Protein AF-0000000087563746 (afdb_homodimer)

Organism: Thalassiosira oceanica (NCBI:txid159749)

Foldseek 3Di:
DPPPVVVLLCCLAPVLLQVLLVLLLVLLCVCVVVLVVCLVVLHNPLPDLVLLLLLLLLLLLQCLLCVLVVPVSSNSSRVSSNVSSVVSLVSVVSSVLSVVVVVLVVVVVVPVPDDDPDSPDRDPADPSRVSSVVSVVVSVVLSCCLVVPPDDSVVSNVSSLVVSVVSVVCSVVVVVVSVVVVVVPPPCPVVVVVSVVSLLSSLVSQCSNCVSVVPVSSNPVSD/DPDPVVVLLCCLAPVLLQVLLVLLLVLLCVCVVVLVVCLVVLHNPLPDLVLLLLLLLLLLLQCLLCVLVVPVSSNSSRVSSNVSSVVSLVSVVSSVLSVVVVVLVVVVVVPVPDDDPDSPDRDPADPSRVSSVVSVVVSVVLSCCLPVPPDDSVVSNVSSLVVSVVSVVCSVVVVVVSVVVVVVPPPCPVVVVVSVVSLLSSLVSQCSNCVSVVPVSSNPVSD

pLDDT: mean 86.06, std 17.59, range [37.62, 98.69]

InterPro domains:
  IPR004316 Sugar transporter SWEET repeat [PF03083] (18-86)
  IPR004316 Sugar transporter SWEET repeat [PF03083] (158-223)
  IPR047664 Sugar transporter SWEET [PTHR10791] (22-223)

Structure (mmCIF, N/CA/C/O backbone):
data_AF-0000000087563746-model_v1
#
loop_
_entity.id
_entity.type
_entity.pdbx_description
1 polymer 'Bidirectional sugar transporter SWEET'
#
loop_
_atom_site.group_PDB
_atom_site.id
_atom_site.type_symbol
_atom_site.label_atom_id
_atom_site.label_alt_id
_atom_site.label_comp_id
_atom_site.label_asym_id
_atom_site.label_entity_id
_atom_site.label_seq_id
_atom_site.pdbx_PDB_ins_code
_atom_site.Cartn_x
_atom_site.Cartn_y
_atom_site.Cartn_z
_atom_site.occupancy
_atom_site.B_iso_or_equiv
_atom_site.auth_seq_id
_atom_site.auth_comp_id
_atom_site.auth_asym_id
_atom_site.auth_atom_id
_atom_site.pdbx_PDB_model_num
ATOM 1 N N . MET A 1 1 ? -32.625 -21.312 -24 1 62.31 1 MET A N 1
ATOM 2 C CA . MET A 1 1 ? -32.562 -20.781 -22.656 1 62.31 1 MET A CA 1
ATOM 3 C C . MET A 1 1 ? -31.75 -21.703 -21.75 1 62.31 1 MET A C 1
ATOM 5 O O . MET A 1 1 ? -31.875 -22.922 -21.812 1 62.31 1 MET A O 1
ATOM 9 N N . PRO A 1 2 ? -30.656 -21.078 -21.219 1 74.06 2 PRO A N 1
ATOM 10 C CA . PRO A 1 2 ? -29.891 -22.031 -20.391 1 74.06 2 PRO A CA 1
ATOM 11 C C . PRO A 1 2 ? -30.781 -22.797 -19.406 1 74.06 2 PRO A C 1
ATOM 13 O O . PRO A 1 2 ? -31.812 -22.281 -18.969 1 74.06 2 PRO A O 1
ATOM 16 N N . ASP A 1 3 ? -30.578 -24.078 -19.266 1 87.88 3 ASP A N 1
ATOM 17 C CA . ASP A 1 3 ? -31.328 -24.891 -18.312 1 87.88 3 ASP A CA 1
ATOM 18 C C . ASP A 1 3 ? -31.188 -24.344 -16.891 1 87.88 3 ASP A C 1
ATOM 20 O O . ASP A 1 3 ? -30.375 -23.453 -16.641 1 87.88 3 ASP A O 1
ATOM 24 N N . ALA A 1 4 ? -32.094 -24.719 -16.062 1 88.12 4 ALA A N 1
ATOM 25 C CA . ALA A 1 4 ? -32.219 -24.219 -14.688 1 88.12 4 ALA A CA 1
ATOM 26 C C . ALA A 1 4 ? -30.891 -24.359 -13.945 1 88.12 4 ALA A C 1
ATOM 28 O O . ALA A 1 4 ? -30.5 -23.469 -13.188 1 88.12 4 ALA A O 1
ATOM 29 N N . ALA A 1 5 ? -30.219 -25.438 -14.188 1 89.25 5 ALA A N 1
ATOM 30 C CA . ALA A 1 5 ? -28.938 -25.672 -13.523 1 89.25 5 ALA A CA 1
ATOM 31 C C . ALA A 1 5 ? -27.891 -24.656 -13.977 1 89.25 5 ALA A C 1
ATOM 33 O O . ALA A 1 5 ? -27.125 -24.141 -13.164 1 89.25 5 ALA A O 1
ATOM 34 N N . THR A 1 6 ? -27.859 -24.438 -15.203 1 89.69 6 THR A N 1
ATOM 35 C CA . THR A 1 6 ? -26.938 -23.453 -15.766 1 89.69 6 THR A CA 1
ATOM 36 C C . THR A 1 6 ? -27.25 -22.062 -15.258 1 89.69 6 THR A C 1
ATOM 38 O O . THR A 1 6 ? -26.344 -21.281 -14.93 1 89.69 6 THR A O 1
ATOM 41 N N . MET A 1 7 ? -28.469 -21.781 -15.148 1 89.62 7 MET A N 1
ATOM 42 C CA . MET A 1 7 ? -28.891 -20.469 -14.641 1 89.62 7 MET A CA 1
ATOM 43 C C . MET A 1 7 ? -28.5 -20.312 -13.18 1 89.62 7 MET A C 1
ATOM 45 O O . MET A 1 7 ? -28.094 -19.234 -12.758 1 89.62 7 MET A O 1
ATOM 49 N N . ALA A 1 8 ? -28.719 -21.344 -12.445 1 89.62 8 ALA A N 1
ATOM 50 C CA . ALA A 1 8 ? -28.328 -21.297 -11.039 1 89.62 8 ALA A CA 1
ATOM 51 C C . ALA A 1 8 ? -26.828 -21.062 -10.875 1 89.62 8 ALA A C 1
ATOM 53 O O . ALA A 1 8 ? -26.406 -20.297 -10.023 1 89.62 8 ALA A O 1
ATOM 54 N N . SER A 1 9 ? -26.156 -21.688 -11.734 1 92.12 9 SER A N 1
ATOM 55 C CA . SER A 1 9 ? -24.703 -21.531 -11.688 1 92.12 9 SER A CA 1
ATOM 56 C C . SER A 1 9 ? -24.281 -20.125 -12.062 1 92.12 9 SER A C 1
ATOM 58 O O . SER A 1 9 ? -23.391 -19.547 -11.43 1 92.12 9 SER A O 1
ATOM 60 N N . ILE A 1 10 ? -24.906 -19.594 -12.969 1 94 10 ILE A N 1
ATOM 61 C CA . ILE A 1 10 ? -24.625 -18.219 -13.383 1 94 10 ILE A CA 1
ATOM 62 C C . ILE A 1 10 ? -24.984 -17.25 -12.258 1 94 10 ILE A C 1
ATOM 64 O O . ILE A 1 10 ? -24.219 -16.328 -11.961 1 94 10 ILE A O 1
ATOM 68 N N . LEU A 1 11 ? -26.062 -17.484 -11.664 1 94.25 11 LEU A N 1
ATOM 69 C CA . LEU A 1 11 ? -26.5 -16.641 -10.562 1 94.25 11 LEU A CA 1
ATOM 70 C C . LEU A 1 11 ? -25.516 -16.719 -9.398 1 94.25 11 LEU A C 1
ATOM 72 O O . LEU A 1 11 ? -25.078 -15.688 -8.883 1 94.25 11 LEU A O 1
ATOM 76 N N . GLU A 1 12 ? -25.125 -17.797 -9.023 1 96.56 12 GLU A N 1
ATOM 77 C CA . GLU A 1 12 ? -24.297 -18.016 -7.84 1 96.56 12 GLU A CA 1
ATOM 78 C C . GLU A 1 12 ? -22.844 -17.641 -8.094 1 96.56 12 GLU A C 1
ATOM 80 O O . GLU A 1 12 ? -22.188 -17.078 -7.223 1 96.56 12 GLU A O 1
ATOM 85 N N . GLU A 1 13 ? -22.391 -17.844 -9.297 1 97.12 13 GLU A N 1
ATOM 86 C CA . GLU A 1 13 ? -20.953 -17.75 -9.555 1 97.12 13 GLU A CA 1
ATOM 87 C C . GLU A 1 13 ? -20.594 -16.422 -10.219 1 97.12 13 GLU A C 1
ATOM 89 O O . GLU A 1 13 ? -19.438 -16.031 -10.273 1 97.12 13 GLU A O 1
ATOM 94 N N . HIS A 1 14 ? -21.594 -15.688 -10.68 1 96.81 14 HIS A N 1
ATOM 95 C CA . HIS A 1 14 ? -21.297 -14.453 -11.398 1 96.81 14 HIS A CA 1
ATOM 96 C C . HIS A 1 14 ? -22.141 -13.289 -10.883 1 96.81 14 HIS A C 1
ATOM 98 O O . HIS A 1 14 ? -21.594 -12.25 -10.5 1 96.81 14 HIS A O 1
ATOM 104 N N . VAL A 1 15 ? -23.391 -13.5 -10.758 1 97.31 15 VAL A N 1
ATOM 105 C CA . VAL A 1 15 ? -24.281 -12.414 -10.383 1 97.31 15 VAL A CA 1
ATOM 106 C C . VAL A 1 15 ? -24.094 -12.07 -8.906 1 97.31 15 VAL A C 1
ATOM 108 O O . VAL A 1 15 ? -23.938 -10.898 -8.555 1 97.31 15 VAL A O 1
ATOM 111 N N . CYS A 1 16 ? -24.141 -13.031 -8.07 1 97.56 16 CYS A N 1
ATOM 112 C CA . CYS A 1 16 ? -24.031 -12.82 -6.629 1 97.56 16 CYS A CA 1
ATOM 113 C C . CYS A 1 16 ? -22.734 -12.109 -6.273 1 97.56 16 CYS A C 1
ATOM 115 O O . CYS A 1 16 ? -22.734 -11.109 -5.559 1 97.56 16 CYS A O 1
ATOM 117 N N . PRO A 1 17 ? -21.641 -12.523 -6.789 1 97.75 17 PRO A N 1
ATOM 118 C CA . PRO A 1 17 ? -20.406 -11.828 -6.418 1 97.75 17 PRO A CA 1
ATOM 119 C C . PRO A 1 17 ? -20.312 -10.43 -7.016 1 97.75 17 PRO A C 1
ATOM 121 O O . PRO A 1 17 ? -19.672 -9.547 -6.438 1 97.75 17 PRO A O 1
ATOM 124 N N . VAL A 1 18 ? -20.922 -10.18 -8.117 1 98.19 18 VAL A N 1
ATOM 125 C CA . VAL A 1 18 ? -20.953 -8.828 -8.68 1 98.19 18 VAL A CA 1
ATOM 126 C C . VAL A 1 18 ? -21.75 -7.906 -7.762 1 98.19 18 VAL A C 1
ATOM 128 O O . VAL A 1 18 ? -21.297 -6.805 -7.434 1 98.19 18 VAL A O 1
ATOM 131 N N . ILE A 1 19 ? -22.922 -8.367 -7.379 1 97.69 19 ILE A N 1
ATOM 132 C CA . ILE A 1 19 ? -23.719 -7.594 -6.441 1 97.69 19 ILE A CA 1
ATOM 133 C C . ILE A 1 19 ? -22.953 -7.402 -5.137 1 97.69 19 ILE A C 1
ATOM 135 O O . ILE A 1 19 ? -22.938 -6.301 -4.578 1 97.69 19 ILE A O 1
ATOM 139 N N . GLY A 1 20 ? -22.344 -8.453 -4.684 1 97.19 20 GLY A N 1
ATOM 140 C CA . GLY A 1 20 ? -21.516 -8.359 -3.496 1 97.19 20 GLY A CA 1
ATOM 141 C C . GLY A 1 20 ? -20.422 -7.309 -3.611 1 97.19 20 GLY A C 1
ATOM 142 O O . GLY A 1 20 ? -20.172 -6.559 -2.668 1 97.19 20 GLY A O 1
ATOM 143 N N . ALA A 1 21 ? -19.781 -7.246 -4.73 1 97.81 21 ALA A N 1
ATOM 144 C CA . ALA A 1 21 ? -18.703 -6.281 -4.957 1 97.81 21 ALA A CA 1
ATOM 145 C C . ALA A 1 21 ? -19.234 -4.852 -4.91 1 97.81 21 ALA A C 1
ATOM 147 O O . ALA A 1 21 ? -18.594 -3.967 -4.328 1 97.81 21 ALA A O 1
ATOM 148 N N . ILE A 1 22 ? -20.359 -4.645 -5.535 1 97.31 22 ILE A N 1
ATOM 149 C CA . ILE A 1 22 ? -20.984 -3.324 -5.527 1 97.31 22 ILE A CA 1
ATOM 150 C C . ILE A 1 22 ? -21.328 -2.926 -4.094 1 97.31 22 ILE A C 1
ATOM 152 O O . ILE A 1 22 ? -21.016 -1.814 -3.66 1 97.31 22 ILE A O 1
ATOM 156 N N . LEU A 1 23 ? -21.922 -3.83 -3.355 1 95.38 23 LEU A N 1
ATOM 157 C CA . LEU A 1 23 ? -22.312 -3.562 -1.977 1 95.38 23 LEU A CA 1
ATOM 158 C C . LEU A 1 23 ? -21.078 -3.352 -1.093 1 95.38 23 LEU A C 1
ATOM 160 O O . LEU A 1 23 ? -21.109 -2.51 -0.192 1 95.38 23 LEU A O 1
ATOM 164 N N . SER A 1 24 ? -20.031 -4.109 -1.308 1 95.31 24 SER A N 1
ATOM 165 C CA . SER A 1 24 ? -18.797 -3.924 -0.566 1 95.31 24 SER A CA 1
ATOM 166 C C . SER A 1 24 ? -18.219 -2.523 -0.778 1 95.31 24 SER A C 1
ATOM 168 O O . SER A 1 24 ? -17.812 -1.863 0.178 1 95.31 24 SER A O 1
ATOM 170 N N . THR A 1 25 ? -18.25 -2.078 -2.002 1 96.31 25 THR A N 1
ATOM 171 C CA . THR A 1 25 ? -17.75 -0.747 -2.328 1 96.31 25 THR A CA 1
ATOM 172 C C . THR A 1 25 ? -18.562 0.328 -1.616 1 96.31 25 THR A C 1
ATOM 174 O O . THR A 1 25 ? -18.016 1.281 -1.071 1 96.31 25 THR A O 1
ATOM 177 N N . LEU A 1 26 ? -19.844 0.151 -1.636 1 93.69 26 LEU A N 1
ATOM 178 C CA . LEU A 1 26 ? -20.719 1.104 -0.966 1 93.69 26 LEU A CA 1
ATOM 179 C C . LEU A 1 26 ? -20.453 1.12 0.537 1 93.69 26 LEU A C 1
ATOM 181 O O . LEU A 1 26 ? -20.453 2.184 1.16 1 93.69 26 LEU A O 1
ATOM 185 N N . THR A 1 27 ? -20.25 -0.045 1.076 1 90.5 27 THR A N 1
ATOM 186 C CA . THR A 1 27 ? -19.969 -0.144 2.504 1 90.5 27 THR A CA 1
ATOM 187 C C . THR A 1 27 ? -18.656 0.549 2.84 1 90.5 27 THR A C 1
ATOM 189 O O . THR A 1 27 ? -18.562 1.277 3.832 1 90.5 27 THR A O 1
ATOM 192 N N . PHE A 1 28 ? -17.609 0.369 2.031 1 93.56 28 PHE A N 1
ATOM 193 C CA . PHE A 1 28 ? -16.312 1.009 2.254 1 93.56 28 PHE A CA 1
ATOM 194 C C . PHE A 1 28 ? -16.422 2.521 2.113 1 93.56 28 PHE A C 1
ATOM 196 O O . PHE A 1 28 ? -15.68 3.268 2.75 1 93.56 28 PHE A O 1
ATOM 203 N N . ALA A 1 29 ? -17.391 3.01 1.349 1 94.12 29 ALA A N 1
ATOM 204 C CA . ALA A 1 29 ? -17.516 4.43 1.02 1 94.12 29 ALA A CA 1
ATOM 205 C C . ALA A 1 29 ? -18.312 5.176 2.086 1 94.12 29 ALA A C 1
ATOM 207 O O . ALA A 1 29 ? -18.359 6.406 2.084 1 94.12 29 ALA A O 1
ATOM 208 N N . ALA A 1 30 ? -18.891 4.473 3.012 1 89.44 30 ALA A N 1
ATOM 209 C CA . ALA A 1 30 ? -19.797 5.039 3.996 1 89.44 30 ALA A CA 1
ATOM 210 C C . ALA A 1 30 ? -19.141 6.152 4.797 1 89.44 30 ALA A C 1
ATOM 212 O O . ALA A 1 30 ? -19.75 7.191 5.062 1 89.44 30 ALA A O 1
ATOM 213 N N . PRO A 1 31 ? -17.906 6.008 5.141 1 91.75 31 PRO A N 1
ATOM 214 C CA . PRO A 1 31 ? -17.297 7.02 6.012 1 91.75 31 PRO A CA 1
ATOM 215 C C . PRO A 1 31 ? -16.734 8.203 5.234 1 91.75 31 PRO A C 1
ATOM 217 O O . PRO A 1 31 ? -16.188 9.141 5.832 1 91.75 31 PRO A O 1
ATOM 220 N N . ILE A 1 32 ? -16.828 8.25 3.93 1 93.62 32 ILE A N 1
ATOM 221 C CA . ILE A 1 32 ? -16.203 9.273 3.098 1 93.62 32 ILE A CA 1
ATOM 222 C C . ILE A 1 32 ? -16.766 10.648 3.463 1 93.62 32 ILE A C 1
ATOM 224 O O . ILE A 1 32 ? -16 11.602 3.648 1 93.62 32 ILE A O 1
ATOM 228 N N . ARG A 1 33 ? -18.062 10.742 3.611 1 90.31 33 ARG A N 1
ATOM 229 C CA . ARG A 1 33 ? -18.672 12.023 3.924 1 90.31 33 ARG A CA 1
ATOM 230 C C . ARG A 1 33 ? -18.266 12.5 5.316 1 90.31 33 ARG A C 1
ATOM 232 O O . ARG A 1 33 ? -18 13.688 5.516 1 90.31 33 ARG A O 1
ATOM 239 N N . THR A 1 34 ? -18.281 11.547 6.18 1 89.81 34 THR A N 1
ATOM 240 C CA . THR A 1 34 ? -17.891 11.867 7.551 1 89.81 34 THR A CA 1
ATOM 241 C C . THR A 1 34 ? -16.484 12.438 7.598 1 89.81 34 THR A C 1
ATOM 243 O O . THR A 1 34 ? -16.25 13.484 8.211 1 89.81 34 THR A O 1
ATOM 246 N N . LEU A 1 35 ? -15.562 11.852 6.941 1 93.69 35 LEU A N 1
ATOM 247 C CA . LEU A 1 35 ? -14.195 12.352 6.961 1 93.69 35 LEU A CA 1
ATOM 248 C C . LEU A 1 35 ? -14.094 13.68 6.227 1 93.69 35 LEU A C 1
ATOM 250 O O . LEU A 1 35 ? -13.352 14.57 6.648 1 93.69 35 LEU A O 1
ATOM 254 N N . ALA A 1 36 ? -14.797 13.836 5.148 1 92.5 36 ALA A N 1
ATOM 255 C CA . ALA A 1 36 ? -14.781 15.086 4.402 1 92.5 36 ALA A CA 1
ATOM 256 C C . ALA A 1 36 ? -15.203 16.25 5.289 1 92.5 36 ALA A C 1
ATOM 258 O O . ALA A 1 36 ? -14.609 17.328 5.238 1 92.5 36 ALA A O 1
ATOM 259 N N . GLU A 1 37 ? -16.156 16.047 6.129 1 91.38 37 GLU A N 1
ATOM 260 C CA . GLU A 1 37 ? -16.625 17.078 7.059 1 91.38 37 GLU A CA 1
ATOM 261 C C . GLU A 1 37 ? -15.57 17.359 8.125 1 91.38 37 GLU A C 1
ATOM 263 O O . GLU A 1 37 ? -15.328 18.516 8.484 1 91.38 37 GLU A O 1
ATOM 268 N N . CYS A 1 38 ? -15.008 16.281 8.602 1 92.06 38 CYS A N 1
ATOM 269 C CA . CYS A 1 38 ? -13.953 16.438 9.594 1 92.06 38 CYS A CA 1
ATOM 270 C C . CYS A 1 38 ? -12.797 17.281 9.031 1 92.06 38 CYS A C 1
ATOM 272 O O . CYS A 1 38 ? -12.25 18.125 9.734 1 92.06 38 CYS A O 1
ATOM 274 N N . LEU A 1 39 ? -12.469 17.016 7.809 1 93.06 39 LEU A N 1
ATOM 275 C CA . LEU A 1 39 ? -11.375 17.719 7.164 1 93.06 39 LEU A CA 1
ATOM 276 C C . LEU A 1 39 ? -11.711 19.188 6.977 1 93.06 39 LEU A C 1
ATOM 278 O O . LEU A 1 39 ? -10.859 20.062 7.188 1 93.06 39 LEU A O 1
ATOM 282 N N . LYS A 1 40 ? -12.898 19.469 6.633 1 90.12 40 LYS A N 1
ATOM 283 C CA . LYS A 1 40 ? -13.367 20.844 6.48 1 90.12 40 LYS A CA 1
ATOM 284 C C . LYS A 1 40 ? -13.32 21.594 7.809 1 90.12 40 LYS A C 1
ATOM 286 O O . LYS A 1 40 ? -12.922 22.75 7.859 1 90.12 40 LYS A O 1
ATOM 291 N N . ASP A 1 41 ? -13.672 20.891 8.844 1 90 41 ASP A N 1
ATOM 292 C CA . ASP A 1 41 ? -13.742 21.516 10.164 1 90 41 ASP A CA 1
ATOM 293 C C . ASP A 1 41 ? -12.367 21.547 10.828 1 90 41 ASP A C 1
ATOM 295 O O . ASP A 1 41 ? -12.164 22.266 11.812 1 90 41 ASP A O 1
ATOM 299 N N . GLY A 1 42 ? -11.453 20.766 10.328 1 89.44 42 GLY A N 1
ATOM 300 C CA . GLY A 1 42 ? -10.109 20.719 10.875 1 89.44 42 GLY A CA 1
ATOM 301 C C . GLY A 1 42 ? -10.039 19.938 12.18 1 89.44 42 GLY A C 1
ATOM 302 O O . GLY A 1 42 ? -9.172 20.203 13.016 1 89.44 42 GLY A O 1
ATOM 303 N N . ASP A 1 43 ? -11.008 19.094 12.344 1 90.06 43 ASP A N 1
ATOM 304 C CA . ASP A 1 43 ? -11.117 18.359 13.594 1 90.06 43 ASP A CA 1
ATOM 305 C C . ASP A 1 43 ? -11.797 17 13.383 1 90.06 43 ASP A C 1
ATOM 307 O O . ASP A 1 43 ? -12.758 16.906 12.609 1 90.06 43 ASP A O 1
ATOM 311 N N . MET A 1 44 ? -11.188 16 14.016 1 89.12 44 MET A N 1
ATOM 312 C CA . MET A 1 44 ? -11.797 14.68 13.945 1 89.12 44 MET A CA 1
ATOM 313 C C . MET A 1 44 ? -13.117 14.648 14.719 1 89.12 44 MET A C 1
ATOM 315 O O . MET A 1 44 ? -13.938 13.758 14.516 1 89.12 44 MET A O 1
ATOM 319 N N . LYS A 1 45 ? -13.273 15.648 15.469 1 83.5 45 LYS A N 1
ATOM 320 C CA . LYS A 1 45 ? -14.453 15.664 16.328 1 83.5 45 LYS A CA 1
ATOM 321 C C . LYS A 1 45 ? -14.508 14.414 17.203 1 83.5 45 LYS A C 1
ATOM 323 O O . LYS A 1 45 ? -13.547 14.086 17.891 1 83.5 45 LYS A O 1
ATOM 328 N N . SER A 1 46 ? -15.602 13.586 17.203 1 84.62 46 SER A N 1
ATOM 329 C CA . SER A 1 46 ? -15.742 12.359 17.969 1 84.62 46 SER A CA 1
ATOM 330 C C . SER A 1 46 ? -15.516 11.125 17.109 1 84.62 46 SER A C 1
ATOM 332 O O . SER A 1 46 ? -15.773 10 17.531 1 84.62 46 SER A O 1
ATOM 334 N N . VAL A 1 47 ? -15.039 11.383 15.914 1 87.56 47 VAL A N 1
ATOM 335 C CA . VAL A 1 47 ? -14.859 10.281 14.984 1 87.56 47 VAL A CA 1
ATOM 336 C C . VAL A 1 47 ? -13.562 9.539 15.297 1 87.56 47 VAL A C 1
ATOM 338 O O . VAL A 1 47 ? -12.516 10.156 15.492 1 87.56 47 VAL A O 1
ATOM 341 N N . ASN A 1 48 ? -13.68 8.227 15.422 1 88.5 48 ASN A N 1
ATOM 342 C CA . ASN A 1 48 ? -12.539 7.348 15.641 1 88.5 48 ASN A CA 1
ATOM 343 C C . ASN A 1 48 ? -11.984 6.801 14.328 1 88.5 48 ASN A C 1
ATOM 345 O O . ASN A 1 48 ? -12.695 6.113 13.594 1 88.5 48 ASN A O 1
ATOM 349 N N . GLY A 1 49 ? -10.703 7.012 14.039 1 92.38 49 GLY A N 1
ATOM 350 C CA . GLY A 1 49 ? -10.102 6.598 12.781 1 92.38 49 GLY A CA 1
ATOM 351 C C . GLY A 1 49 ? -9.508 5.199 12.836 1 92.38 49 GLY A C 1
ATOM 352 O O . GLY A 1 49 ? -9.031 4.684 11.828 1 92.38 49 GLY A O 1
ATOM 353 N N . THR A 1 50 ? -9.555 4.488 13.977 1 92.38 50 THR A N 1
ATOM 354 C CA . THR A 1 50 ? -8.93 3.186 14.172 1 92.38 50 THR A CA 1
ATOM 355 C C . THR A 1 50 ? -9.516 2.156 13.211 1 92.38 50 THR A C 1
ATOM 357 O O . THR A 1 50 ? -8.773 1.367 12.617 1 92.38 50 THR A O 1
ATOM 360 N N . PRO A 1 51 ? -10.867 2.135 12.969 1 92.5 51 PRO A N 1
ATOM 361 C CA . PRO A 1 51 ? -11.422 1.148 12.047 1 92.5 51 PRO A CA 1
ATOM 362 C C . PRO A 1 51 ? -10.844 1.266 10.641 1 92.5 51 PRO A C 1
ATOM 364 O O . PRO A 1 51 ? -10.766 0.269 9.914 1 92.5 51 PRO A O 1
ATOM 367 N N . TRP A 1 52 ? -10.438 2.445 10.25 1 96.19 52 TRP A N 1
ATOM 368 C CA . TRP A 1 52 ? -9.93 2.662 8.898 1 96.19 52 TRP A CA 1
ATOM 369 C C . TRP A 1 52 ? -8.562 2.012 8.719 1 96.19 52 TRP A C 1
ATOM 371 O O . TRP A 1 52 ? -8.203 1.6 7.617 1 96.19 52 TRP A O 1
ATOM 381 N N . ILE A 1 53 ? -7.789 1.869 9.828 1 97.62 53 ILE A N 1
ATOM 382 C CA . ILE A 1 53 ? -6.52 1.148 9.797 1 97.62 53 ILE A CA 1
ATOM 383 C C . ILE A 1 53 ? -6.773 -0.332 9.523 1 97.62 53 ILE A C 1
ATOM 385 O O . ILE A 1 53 ? -6.129 -0.928 8.656 1 97.62 53 ILE A O 1
ATOM 389 N N . PHE A 1 54 ? -7.699 -0.837 10.18 1 96.19 54 PHE A N 1
ATOM 390 C CA . PHE A 1 54 ? -8.016 -2.25 10.016 1 96.19 54 PHE A CA 1
ATOM 391 C C . PHE A 1 54 ? -8.688 -2.498 8.664 1 96.19 54 PHE A C 1
ATOM 393 O O . PHE A 1 54 ? -8.523 -3.562 8.07 1 96.19 54 PHE A O 1
ATOM 400 N N . MET A 1 55 ? -9.438 -1.495 8.188 1 96.31 55 MET A N 1
ATOM 401 C CA . MET A 1 55 ? -9.969 -1.557 6.828 1 96.31 55 MET A CA 1
ATOM 402 C C . MET A 1 55 ? -8.852 -1.732 5.812 1 96.31 55 MET A C 1
ATOM 404 O O . MET A 1 55 ? -8.984 -2.51 4.863 1 96.31 55 MET A O 1
ATOM 408 N N . THR A 1 56 ? -7.793 -1.03 6.051 1 98.5 56 THR A N 1
ATOM 409 C CA . THR A 1 56 ? -6.629 -1.153 5.176 1 98.5 56 THR A CA 1
ATOM 410 C C . THR A 1 56 ? -6.07 -2.572 5.215 1 98.5 56 THR A C 1
ATOM 412 O O . THR A 1 56 ? -5.828 -3.18 4.172 1 98.5 56 THR A O 1
ATOM 415 N N . GLY A 1 57 ? -5.91 -3.055 6.379 1 98.25 57 GLY A N 1
ATOM 416 C CA . GLY A 1 57 ? -5.453 -4.43 6.496 1 98.25 57 GLY A CA 1
ATOM 417 C C . GLY A 1 57 ? -6.387 -5.426 5.836 1 98.25 57 GLY A C 1
ATOM 418 O O . GLY A 1 57 ? -5.938 -6.355 5.16 1 98.25 57 GLY A O 1
ATOM 419 N N . ASN A 1 58 ? -7.668 -5.207 6.047 1 97.5 58 ASN A N 1
ATOM 420 C CA . ASN A 1 58 ? -8.688 -6.078 5.477 1 97.5 58 ASN A CA 1
ATOM 421 C C . ASN A 1 58 ? -8.609 -6.105 3.951 1 97.5 58 ASN A C 1
ATOM 423 O O . ASN A 1 58 ? -8.602 -7.176 3.344 1 97.5 58 ASN A O 1
ATOM 427 N N . THR A 1 59 ? -8.516 -4.984 3.406 1 98.31 59 THR A N 1
ATOM 428 C CA . THR A 1 59 ? -8.516 -4.895 1.95 1 98.31 59 THR A CA 1
ATOM 429 C C . THR A 1 59 ? -7.195 -5.395 1.374 1 98.31 59 THR A C 1
ATOM 431 O O . THR A 1 59 ? -7.172 -6.016 0.308 1 98.31 59 THR A O 1
ATOM 434 N N . ILE A 1 60 ? -6.051 -5.145 2.043 1 98.62 60 ILE A N 1
ATOM 435 C CA . ILE A 1 60 ? -4.777 -5.707 1.605 1 98.62 60 ILE A CA 1
ATOM 436 C C . ILE A 1 60 ? -4.855 -7.23 1.615 1 98.62 60 ILE A C 1
ATOM 438 O O . ILE A 1 60 ? -4.477 -7.887 0.641 1 98.62 60 ILE A O 1
ATOM 442 N N . GLY A 1 61 ? -5.367 -7.789 2.646 1 98.56 61 GLY A N 1
ATOM 443 C CA . GLY A 1 61 ? -5.465 -9.234 2.783 1 98.56 61 GLY A CA 1
ATOM 444 C C . GLY A 1 61 ? -6.344 -9.875 1.726 1 98.56 61 GLY A C 1
ATOM 445 O O . GLY A 1 61 ? -5.961 -10.867 1.107 1 98.56 61 GLY A O 1
ATOM 446 N N . TRP A 1 62 ? -7.516 -9.297 1.511 1 98.56 62 TRP A N 1
ATOM 447 C CA . TRP A 1 62 ? -8.445 -9.883 0.548 1 98.56 62 TRP A CA 1
ATOM 448 C C . TRP A 1 62 ? -7.949 -9.672 -0.879 1 98.56 62 TRP A C 1
ATOM 450 O O . TRP A 1 62 ? -8.195 -10.508 -1.756 1 98.56 62 TRP A O 1
ATOM 460 N N . LEU A 1 63 ? -7.223 -8.617 -1.125 1 98.69 63 LEU A N 1
ATOM 461 C CA . LEU A 1 63 ? -6.594 -8.469 -2.432 1 98.69 63 LEU A CA 1
ATOM 462 C C . LEU A 1 63 ? -5.531 -9.547 -2.648 1 98.69 63 LEU A C 1
ATOM 464 O O . LEU A 1 63 ? -5.469 -10.156 -3.719 1 98.69 63 LEU A O 1
ATOM 468 N N . ALA A 1 64 ? -4.719 -9.711 -1.613 1 98.5 64 ALA A N 1
ATOM 469 C CA . ALA A 1 64 ? -3.73 -10.789 -1.7 1 98.5 64 ALA A CA 1
ATOM 470 C C . ALA A 1 64 ? -4.402 -12.133 -1.929 1 98.5 64 ALA A C 1
ATOM 472 O O . ALA A 1 64 ? -3.943 -12.938 -2.746 1 98.5 64 ALA A O 1
ATOM 473 N N . TYR A 1 65 ? -5.5 -12.367 -1.208 1 98.44 65 TYR A N 1
ATOM 474 C CA . TYR A 1 65 ? -6.262 -13.602 -1.345 1 98.44 65 TYR A CA 1
ATOM 475 C C . TYR A 1 65 ? -6.793 -13.766 -2.766 1 98.44 65 TYR A C 1
ATOM 477 O O . TYR A 1 65 ? -6.746 -14.859 -3.332 1 98.44 65 TYR A O 1
ATOM 485 N N . SER A 1 66 ? -7.281 -12.68 -3.287 1 98.5 66 SER A N 1
ATOM 486 C CA . SER A 1 66 ? -7.832 -12.727 -4.637 1 98.5 66 SER A CA 1
ATOM 487 C C . SER A 1 66 ? -6.75 -13.055 -5.664 1 98.5 66 SER A C 1
ATOM 489 O O . SER A 1 66 ? -7.023 -13.719 -6.668 1 98.5 66 SER A O 1
ATOM 491 N N . TYR A 1 67 ? -5.512 -12.594 -5.438 1 97.69 67 TYR A N 1
ATOM 492 C CA . TYR A 1 67 ? -4.402 -12.898 -6.336 1 97.69 67 TYR A CA 1
ATOM 493 C C . TYR A 1 67 ? -4.027 -14.375 -6.262 1 97.69 67 TYR A C 1
ATOM 495 O O . TYR A 1 67 ? -3.76 -15.008 -7.285 1 97.69 67 TYR A O 1
ATOM 503 N N . VAL A 1 68 ? -4.035 -14.914 -5.059 1 97.31 68 VAL A N 1
ATOM 504 C CA . VAL A 1 68 ? -3.658 -16.312 -4.855 1 97.31 68 VAL A CA 1
ATOM 505 C C . VAL A 1 68 ? -4.707 -17.234 -5.48 1 97.31 68 VAL A C 1
ATOM 507 O O . VAL A 1 68 ? -4.371 -18.25 -6.094 1 97.31 68 VAL A O 1
ATOM 510 N N . THR A 1 69 ? -5.941 -16.844 -5.367 1 97.62 69 THR A N 1
ATOM 511 C CA . THR A 1 69 ? -7.031 -17.703 -5.82 1 97.62 69 THR A CA 1
ATOM 512 C C . THR A 1 69 ? -7.457 -17.328 -7.238 1 97.62 69 THR A C 1
ATOM 514 O O . THR A 1 69 ? -8.328 -17.984 -7.824 1 97.62 69 THR A O 1
ATOM 517 N N . LEU A 1 70 ? -6.887 -16.25 -7.762 1 97.19 70 LEU A N 1
ATOM 518 C CA . LEU A 1 70 ? -7.219 -15.742 -9.086 1 97.19 70 LEU A CA 1
ATOM 519 C C . LEU A 1 70 ? -8.711 -15.438 -9.195 1 97.19 70 LEU A C 1
ATOM 521 O O . LEU A 1 70 ? -9.352 -15.812 -10.18 1 97.19 70 LEU A O 1
ATOM 525 N N . ASP A 1 71 ? -9.281 -14.828 -8.148 1 98.06 71 ASP A N 1
ATOM 526 C CA . ASP A 1 71 ? -10.703 -14.508 -8.055 1 98.06 71 ASP A CA 1
ATOM 527 C C . ASP A 1 71 ? -10.953 -13.031 -8.359 1 98.06 71 ASP A C 1
ATOM 529 O O . ASP A 1 71 ? -10.719 -12.172 -7.504 1 98.06 71 ASP A O 1
ATOM 533 N N . ILE A 1 72 ? -11.484 -12.75 -9.523 1 97.88 72 ILE A N 1
ATOM 534 C CA . ILE A 1 72 ? -11.664 -11.375 -9.984 1 97.88 72 ILE A CA 1
ATOM 535 C C . ILE A 1 72 ? -12.742 -10.688 -9.148 1 97.88 72 ILE A C 1
ATOM 537 O O . ILE A 1 72 ? -12.688 -9.477 -8.938 1 97.88 72 ILE A O 1
ATOM 541 N N . TYR A 1 73 ? -13.703 -11.383 -8.695 1 98.38 73 TYR A N 1
ATOM 542 C CA . TYR A 1 73 ? -14.797 -10.773 -7.938 1 98.38 73 TYR A CA 1
ATOM 543 C C . TYR A 1 73 ? -14.312 -10.305 -6.57 1 98.38 73 TYR A C 1
ATOM 545 O O . TYR A 1 73 ? -14.664 -9.211 -6.121 1 98.38 73 TYR A O 1
ATOM 553 N N . VAL A 1 74 ? -13.555 -11.164 -5.922 1 98.5 74 VAL A N 1
ATOM 554 C CA . VAL A 1 74 ? -12.977 -10.781 -4.641 1 98.5 74 VAL A CA 1
ATOM 555 C C . VAL A 1 74 ? -12.047 -9.578 -4.832 1 98.5 74 VAL A C 1
ATOM 557 O O . VAL A 1 74 ? -12.016 -8.672 -3.996 1 98.5 74 VAL A O 1
ATOM 560 N N . PHE A 1 75 ? -11.336 -9.578 -5.906 1 98.69 75 PHE A N 1
ATOM 561 C CA . PHE A 1 75 ? -10.484 -8.438 -6.223 1 98.69 75 PHE A CA 1
ATOM 562 C C . PHE A 1 75 ? -11.305 -7.164 -6.352 1 98.69 75 PHE A C 1
ATOM 564 O O . PHE A 1 75 ? -11 -6.156 -5.707 1 98.69 75 PHE A O 1
ATOM 571 N N . LEU A 1 76 ? -12.336 -7.207 -7.129 1 98.38 76 LEU A N 1
ATOM 572 C CA . LEU A 1 76 ? -13.141 -6.027 -7.438 1 98.38 76 LEU A CA 1
ATOM 573 C C . LEU A 1 76 ? -13.898 -5.547 -6.199 1 98.38 76 LEU A C 1
ATOM 575 O O . LEU A 1 76 ? -14.188 -4.359 -6.07 1 98.38 76 LEU A O 1
ATOM 579 N N . ALA A 1 77 ? -14.203 -6.422 -5.297 1 98.19 77 ALA A N 1
ATOM 580 C CA . ALA A 1 77 ? -14.93 -6.074 -4.078 1 98.19 77 ALA A CA 1
ATOM 581 C C . ALA A 1 77 ? -14.031 -5.328 -3.098 1 98.19 77 ALA A C 1
ATOM 583 O O . ALA A 1 77 ? -14.516 -4.652 -2.189 1 98.19 77 ALA A O 1
ATOM 584 N N . ASN A 1 78 ? -12.695 -5.422 -3.262 1 98.31 78 ASN A N 1
ATOM 585 C CA . ASN A 1 78 ? -11.805 -4.93 -2.217 1 98.31 78 ASN A CA 1
ATOM 586 C C . ASN A 1 78 ? -10.867 -3.85 -2.742 1 98.31 78 ASN A C 1
ATOM 588 O O . ASN A 1 78 ? -10.367 -3.023 -1.975 1 98.31 78 ASN A O 1
ATOM 592 N N . ALA A 1 79 ? -10.656 -3.773 -4.078 1 98.56 79 ALA A N 1
ATOM 593 C CA . ALA A 1 79 ? -9.742 -2.799 -4.676 1 98.56 79 ALA A CA 1
ATOM 594 C C . ALA A 1 79 ? -10.211 -1.372 -4.406 1 98.56 79 ALA A C 1
ATOM 596 O O . ALA A 1 79 ? -9.438 -0.539 -3.93 1 98.56 79 ALA A O 1
ATOM 597 N N . PRO A 1 80 ? -11.492 -1.077 -4.66 1 98.38 80 PRO A N 1
ATOM 598 C CA . PRO A 1 80 ? -11.945 0.27 -4.305 1 98.38 80 PRO A CA 1
ATOM 599 C C . PRO A 1 80 ? -11.812 0.561 -2.811 1 98.38 80 PRO A C 1
ATOM 601 O O . PRO A 1 80 ? -11.508 1.692 -2.422 1 98.38 80 PRO A O 1
ATOM 604 N N . GLY A 1 81 ? -12.055 -0.465 -2.049 1 98.19 81 GLY A N 1
ATOM 605 C CA . GLY A 1 81 ? -11.93 -0.314 -0.608 1 98.19 81 GLY A CA 1
ATOM 606 C C . GLY A 1 81 ? -10.531 0.075 -0.168 1 98.19 81 GLY A C 1
ATOM 607 O O . GLY A 1 81 ? -10.367 0.868 0.761 1 98.19 81 GLY A O 1
ATOM 608 N N . LEU A 1 82 ? -9.531 -0.5 -0.809 1 98.69 82 LEU A N 1
ATOM 609 C CA . LEU A 1 82 ? -8.156 -0.14 -0.472 1 98.69 82 LEU A CA 1
ATOM 610 C C . LEU A 1 82 ? -7.895 1.334 -0.761 1 98.69 82 LEU A C 1
ATOM 612 O O . LEU A 1 82 ? -7.344 2.047 0.08 1 98.69 82 LEU A O 1
ATOM 616 N N . MET A 1 83 ? -8.312 1.806 -1.891 1 98.5 83 MET A N 1
ATOM 617 C CA . MET A 1 83 ? -8.133 3.207 -2.256 1 98.5 83 MET A CA 1
ATOM 618 C C . MET A 1 83 ? -8.836 4.125 -1.264 1 98.5 83 MET A C 1
ATOM 620 O O . MET A 1 83 ? -8.266 5.121 -0.818 1 98.5 83 MET A O 1
ATOM 624 N N . ILE A 1 84 ? -10.023 3.721 -0.928 1 97.88 84 ILE A N 1
ATOM 625 C CA . ILE A 1 84 ? -10.812 4.52 0.005 1 97.88 84 ILE A CA 1
ATOM 626 C C . ILE A 1 84 ? -10.148 4.516 1.378 1 97.88 84 ILE A C 1
ATOM 628 O O . ILE A 1 84 ? -10.023 5.566 2.018 1 97.88 84 ILE A O 1
ATOM 632 N N . SER A 1 85 ? -9.719 3.342 1.791 1 98.12 85 SER A N 1
ATOM 633 C CA . SER A 1 85 ? -9.109 3.238 3.111 1 98.12 85 SER A CA 1
ATOM 634 C C . SER A 1 85 ? -7.836 4.07 3.195 1 98.12 85 SER A C 1
ATOM 636 O O . SER A 1 85 ? -7.539 4.656 4.238 1 98.12 85 SER A O 1
ATOM 638 N N . ILE A 1 86 ? -7.07 4.145 2.139 1 98.5 86 ILE A N 1
ATOM 639 C CA . ILE A 1 86 ? -5.859 4.957 2.105 1 98.5 86 ILE A CA 1
ATOM 640 C C . ILE A 1 86 ? -6.223 6.43 2.299 1 98.5 86 ILE A C 1
ATOM 642 O O . ILE A 1 86 ? -5.629 7.117 3.133 1 98.5 86 ILE A O 1
ATOM 646 N N . TRP A 1 87 ? -7.219 6.859 1.624 1 97.81 87 TRP A N 1
ATOM 647 C CA . TRP A 1 87 ? -7.637 8.25 1.746 1 97.81 87 TRP A CA 1
ATOM 648 C C . TRP A 1 87 ? -8.172 8.539 3.145 1 97.81 87 TRP A C 1
ATOM 650 O O . TRP A 1 87 ? -7.898 9.594 3.717 1 97.81 87 TRP A O 1
ATOM 660 N N . LEU A 1 88 ? -8.945 7.645 3.639 1 97.06 88 LEU A N 1
ATOM 661 C CA . LEU A 1 88 ? -9.484 7.812 4.984 1 97.06 88 LEU A CA 1
ATOM 662 C C . LEU A 1 88 ? -8.367 7.949 6.008 1 97.06 88 LEU A C 1
ATOM 664 O O . LEU A 1 88 ? -8.406 8.836 6.863 1 97.06 88 LEU A O 1
ATOM 668 N N . ASN A 1 89 ? -7.395 7.156 5.891 1 97.81 89 ASN A N 1
ATOM 669 C CA . ASN A 1 89 ? -6.27 7.211 6.816 1 97.81 89 ASN A CA 1
ATOM 670 C C . ASN A 1 89 ? -5.434 8.469 6.609 1 97.81 89 ASN A C 1
ATOM 672 O O . ASN A 1 89 ? -4.898 9.031 7.57 1 97.81 89 ASN A O 1
ATOM 676 N N . PHE A 1 90 ? -5.305 8.898 5.371 1 97.12 90 PHE A N 1
ATOM 677 C CA . PHE A 1 90 ? -4.672 10.188 5.109 1 97.12 90 PHE A CA 1
ATOM 678 C C . PHE A 1 90 ? -5.355 11.297 5.902 1 97.12 90 PHE A C 1
ATOM 680 O O . PHE A 1 90 ? -4.688 12.102 6.551 1 97.12 90 PHE A O 1
ATOM 687 N N . GLY A 1 91 ? -6.637 11.273 5.848 1 96.06 91 GLY A N 1
ATOM 688 C CA . GLY A 1 91 ? -7.398 12.297 6.539 1 96.06 91 GLY A CA 1
ATOM 689 C C . GLY A 1 91 ? -7.191 12.289 8.039 1 96.06 91 GLY A C 1
ATOM 690 O O . GLY A 1 91 ? -6.977 13.336 8.656 1 96.06 91 GLY A O 1
ATOM 691 N N . ALA A 1 92 ? -7.227 11.117 8.562 1 94.5 92 ALA A N 1
ATOM 692 C CA . ALA A 1 92 ? -7.066 10.977 10.008 1 94.5 92 ALA A CA 1
ATOM 693 C C . ALA A 1 92 ? -5.695 11.477 10.453 1 94.5 92 ALA A C 1
ATOM 695 O O . ALA A 1 92 ? -5.586 12.188 11.461 1 94.5 92 ALA A O 1
ATOM 696 N N . MET A 1 93 ? -4.719 11.172 9.781 1 93.88 93 MET A N 1
ATOM 697 C CA . MET A 1 93 ? -3.371 11.555 10.18 1 93.88 93 MET A CA 1
ATOM 698 C C . MET A 1 93 ? -3.15 13.055 9.984 1 93.88 93 MET A C 1
ATOM 700 O O . MET A 1 93 ? -2.504 13.703 10.805 1 93.88 93 MET A O 1
ATOM 704 N N . LYS A 1 94 ? -3.658 13.578 8.898 1 94.12 94 LYS A N 1
ATOM 705 C CA . LYS A 1 94 ? -3.566 15.016 8.656 1 94.12 94 LYS A CA 1
ATOM 706 C C . LYS A 1 94 ? -4.219 15.805 9.789 1 94.12 94 LYS A C 1
ATOM 708 O O . LYS A 1 94 ? -3.645 16.781 10.289 1 94.12 94 LYS A O 1
ATOM 713 N N . LEU A 1 95 ? -5.371 15.406 10.156 1 93.56 95 LEU A N 1
ATOM 714 C CA . LEU A 1 95 ? -6.129 16.094 11.188 1 93.56 95 LEU A CA 1
ATOM 715 C C . LEU A 1 95 ? -5.438 15.969 12.547 1 93.56 95 LEU A C 1
ATOM 717 O O . LEU A 1 95 ? -5.406 16.922 13.32 1 93.56 95 LEU A O 1
ATOM 721 N N . GLN A 1 96 ? -4.922 14.781 12.781 1 91.94 96 GLN A N 1
ATOM 722 C CA . GLN A 1 96 ? -4.188 14.586 14.031 1 91.94 96 GLN A CA 1
ATOM 723 C C . GLN A 1 96 ? -2.957 15.484 14.094 1 91.94 96 GLN A C 1
ATOM 725 O O . GLN A 1 96 ? -2.68 16.094 15.125 1 91.94 96 GLN A O 1
ATOM 730 N N . TYR A 1 97 ? -2.229 15.57 13.055 1 92.31 97 TYR A N 1
ATOM 731 C CA . TYR A 1 97 ? -1.06 16.438 12.984 1 92.31 97 TYR A CA 1
ATOM 732 C C . TYR A 1 97 ? -1.46 17.906 13.133 1 92.31 97 TYR A C 1
ATOM 734 O O . TYR A 1 97 ? -0.832 18.656 13.883 1 92.31 97 TYR A O 1
ATOM 742 N N . TYR A 1 98 ? -2.434 18.297 12.438 1 89.88 98 TYR A N 1
ATOM 743 C CA . TYR A 1 98 ? -2.941 19.656 12.461 1 89.88 98 TYR A CA 1
ATOM 744 C C . TYR A 1 98 ? -3.348 20.062 13.875 1 89.88 98 TYR A C 1
ATOM 746 O O . TYR A 1 98 ? -2.967 21.125 14.359 1 89.88 98 TYR A O 1
ATOM 754 N N . GLN A 1 99 ? -4.082 19.219 14.555 1 87.94 99 GLN A N 1
ATOM 755 C CA . GLN A 1 99 ? -4.562 19.516 15.898 1 87.94 99 GLN A CA 1
ATOM 756 C C . GLN A 1 99 ? -3.408 19.625 16.891 1 87.94 99 GLN A C 1
ATOM 758 O O . GLN A 1 99 ? -3.398 20.5 17.75 1 87.94 99 GLN A O 1
ATOM 763 N N . GLU A 1 100 ? -2.502 18.766 16.719 1 86.19 100 GLU A N 1
ATOM 764 C CA . GLU A 1 100 ? -1.333 18.797 17.594 1 86.19 100 GLU A CA 1
ATOM 765 C C . GLU A 1 100 ? -0.481 20.031 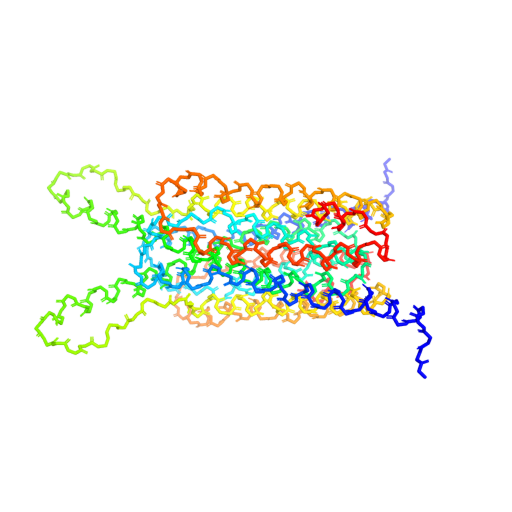17.328 1 86.19 100 GLU A C 1
ATOM 767 O O . GLU A 1 100 ? 0.067 20.641 18.25 1 86.19 100 GLU A O 1
ATOM 772 N N . ALA A 1 101 ? -0.4 20.438 16.109 1 82.06 101 ALA A N 1
ATOM 773 C CA . ALA A 1 101 ? 0.409 21.594 15.711 1 82.06 101 ALA A CA 1
ATOM 774 C C . ALA A 1 101 ? -0.213 22.891 16.188 1 82.06 101 ALA A C 1
ATOM 776 O O . ALA A 1 101 ? 0.5 23.828 16.594 1 82.06 101 ALA A O 1
ATOM 777 N N . ILE A 1 102 ? -1.494 23.016 16.219 1 80.56 102 ILE A N 1
ATOM 778 C CA . ILE A 1 102 ? -2.162 24.234 16.641 1 80.56 102 ILE A CA 1
ATOM 779 C C . ILE A 1 102 ? -2.123 24.359 18.156 1 80.56 102 ILE A C 1
ATOM 781 O O . ILE A 1 102 ? -1.997 25.453 18.703 1 80.56 102 ILE A O 1
ATOM 785 N N . LYS A 1 103 ? -2.25 23.297 18.828 1 78.25 103 LYS A N 1
ATOM 786 C CA . LYS A 1 103 ? -2.127 23.328 20.281 1 78.25 103 LYS A CA 1
ATOM 787 C C . LYS A 1 103 ? -0.748 23.812 20.703 1 78.25 103 LYS A C 1
ATOM 789 O O . LYS A 1 103 ? -0.624 24.562 21.672 1 78.25 103 LYS A O 1
ATOM 794 N N . ASP A 1 104 ? 0.162 23.453 20 1 69.94 104 ASP A N 1
ATOM 795 C CA . ASP A 1 104 ? 1.53 23.875 20.281 1 69.94 104 ASP A CA 1
ATOM 796 C C . ASP A 1 104 ? 1.697 25.375 20.047 1 69.94 104 ASP A C 1
ATOM 798 O O . ASP A 1 104 ? 2.396 26.062 20.797 1 69.94 104 ASP A O 1
ATOM 802 N N . PHE A 1 105 ? 1.083 25.828 19.062 1 67.88 105 PHE A N 1
ATOM 803 C CA . PHE A 1 105 ? 1.118 27.25 18.734 1 67.88 105 PHE A CA 1
ATOM 804 C C . PHE A 1 105 ? 0.438 28.078 19.812 1 67.88 105 PHE A C 1
ATOM 806 O O . PHE A 1 105 ? 0.942 29.125 20.203 1 67.88 105 PHE A O 1
ATOM 813 N N . GLU A 1 106 ? -0.642 27.641 20.297 1 65.38 106 GLU A N 1
ATOM 814 C CA . GLU A 1 106 ? -1.394 28.344 21.344 1 65.38 106 GLU A CA 1
ATOM 815 C C . GLU A 1 106 ? -0.644 28.312 22.672 1 65.38 106 GLU A C 1
ATOM 817 O O . GLU A 1 106 ? -0.616 29.312 23.391 1 65.38 106 GLU A O 1
ATOM 822 N N . ASP A 1 107 ? -0.083 27.219 22.922 1 65.75 107 ASP A N 1
ATOM 823 C CA . ASP A 1 107 ? 0.677 27.078 24.156 1 65.75 107 ASP A CA 1
ATOM 824 C C . ASP A 1 107 ? 1.951 27.922 24.125 1 65.75 107 ASP A C 1
ATOM 826 O O . ASP A 1 107 ? 2.381 28.453 25.141 1 65.75 107 ASP A O 1
ATOM 830 N N . GLY A 1 108 ? 2.607 27.938 22.953 1 57.91 108 GLY A N 1
ATOM 831 C CA . GLY A 1 108 ? 3.783 28.781 22.781 1 57.91 108 GLY A CA 1
ATOM 832 C C . GLY A 1 108 ? 3.477 30.25 22.906 1 57.91 108 GLY A C 1
ATOM 833 O O . GLY A 1 108 ? 4.246 31.016 23.516 1 57.91 108 GLY A O 1
ATOM 834 N N . ALA A 1 109 ? 2.416 30.891 22.5 1 56.25 109 ALA A N 1
ATOM 835 C CA . ALA A 1 109 ? 2.008 32.281 22.594 1 56.25 109 ALA A CA 1
ATOM 836 C C . ALA A 1 109 ? 1.707 32.656 24.031 1 56.25 109 ALA A C 1
ATOM 838 O O . ALA A 1 109 ? 2.002 33.781 24.469 1 56.25 109 ALA A O 1
ATOM 839 N N . ALA A 1 110 ? 1.209 31.859 24.828 1 57.41 110 ALA A N 1
ATOM 840 C CA . ALA A 1 110 ? 0.896 32.125 26.219 1 57.41 110 ALA A CA 1
ATOM 841 C C . ALA A 1 110 ? 2.168 32.188 27.062 1 57.41 110 ALA A C 1
ATOM 843 O O . ALA A 1 110 ? 2.238 32.969 28.031 1 57.41 110 ALA A O 1
ATOM 844 N N . ASP A 1 111 ? 3.027 31.438 26.688 1 51.88 111 ASP A N 1
ATOM 845 C CA . ASP A 1 111 ? 4.227 31.375 27.516 1 51.88 111 ASP A CA 1
ATOM 846 C C . ASP A 1 111 ? 5.27 32.406 27.047 1 51.88 111 ASP A C 1
ATOM 848 O O . ASP A 1 111 ? 6.43 32.344 27.469 1 51.88 111 ASP A O 1
ATOM 852 N N . SER A 1 112 ? 5.062 33.406 26.297 1 49.41 112 SER A N 1
ATOM 853 C CA . SER A 1 112 ? 6.09 34.375 25.953 1 49.41 112 SER A CA 1
ATOM 854 C C . SER A 1 112 ? 6.836 34.875 27.188 1 49.41 112 SER A C 1
ATOM 856 O O . SER A 1 112 ? 7.828 35.594 27.078 1 49.41 112 SER A O 1
ATOM 858 N N . ASP A 1 113 ? 6.32 35.125 28.406 1 41.69 113 ASP A N 1
ATOM 859 C CA . ASP A 1 113 ? 7.234 35.562 29.453 1 41.69 113 ASP A CA 1
ATOM 860 C C . ASP A 1 113 ? 8.312 34.531 29.719 1 41.69 113 ASP A C 1
ATOM 862 O O . ASP A 1 113 ? 9.43 34.875 30.125 1 41.69 113 ASP A O 1
ATOM 866 N N . SER A 1 114 ? 7.984 33.406 30.5 1 41.66 114 SER A N 1
ATOM 867 C CA . SER A 1 114 ? 8.961 32.5 31.125 1 41.66 114 SER A CA 1
ATOM 868 C C . SER A 1 114 ? 9.742 31.734 30.078 1 41.66 114 SER A C 1
ATOM 870 O O . SER A 1 114 ? 9.18 31.328 29.047 1 41.66 114 SER A O 1
ATOM 872 N N . SER A 1 115 ? 11.141 31.781 29.969 1 42.75 115 SER A N 1
ATOM 873 C CA . SER A 1 115 ? 12.273 31.312 29.188 1 42.75 115 SER A CA 1
ATOM 874 C C . SER A 1 115 ? 12.055 29.906 28.672 1 42.75 115 SER A C 1
ATOM 876 O O . SER A 1 115 ? 12.469 29.562 27.562 1 42.75 115 SER A O 1
ATOM 878 N N . GLN A 1 116 ? 12.117 28.844 29.641 1 37.66 116 GLN A N 1
ATOM 879 C CA . GLN A 1 116 ? 12.531 27.453 29.516 1 37.66 116 GLN A CA 1
ATOM 880 C C . GLN A 1 116 ? 11.453 26.625 28.812 1 37.66 116 GLN A C 1
ATOM 882 O O . GLN A 1 116 ? 11.492 25.391 28.844 1 37.66 116 GLN A O 1
ATOM 887 N N . GLN A 1 117 ? 10.273 27.047 28.594 1 38.81 117 GLN A N 1
ATOM 888 C CA . GLN A 1 117 ? 9.258 26.016 28.406 1 38.81 117 GLN A CA 1
ATOM 889 C C . GLN A 1 117 ? 9.555 25.156 27.188 1 38.81 117 GLN A C 1
ATOM 891 O O . GLN A 1 117 ? 9.906 25.672 26.125 1 38.81 117 GLN A O 1
ATOM 896 N N . GLN A 1 118 ? 9.695 23.812 27.391 1 40.09 118 GLN A N 1
ATOM 897 C CA . GLN A 1 118 ? 9.867 22.609 26.562 1 40.09 118 GLN A CA 1
ATOM 898 C C . GLN A 1 118 ? 9 22.688 25.312 1 40.09 118 GLN A C 1
ATOM 900 O O . GLN A 1 118 ? 7.773 22.688 25.391 1 40.09 118 GLN A O 1
ATOM 905 N N . ASN A 1 119 ? 9.203 23.484 24.281 1 42.53 119 ASN A N 1
ATOM 906 C CA . ASN A 1 119 ? 8.641 23.453 22.938 1 42.53 119 ASN A CA 1
ATOM 907 C C . ASN A 1 119 ? 8.07 22.078 22.594 1 42.53 119 ASN A C 1
ATOM 909 O O . ASN A 1 119 ? 8.82 21.141 22.312 1 42.53 119 ASN A O 1
ATOM 913 N N . GLU A 1 120 ? 7.09 21.641 23.219 1 51.78 120 GLU A N 1
ATOM 914 C CA . GLU A 1 120 ? 6.422 20.406 22.812 1 51.78 120 GLU A CA 1
ATOM 915 C C . GLU A 1 120 ? 6.312 20.297 21.297 1 51.78 120 GLU A C 1
ATOM 917 O O . GLU A 1 120 ? 5.75 21.188 20.656 1 51.78 120 GLU A O 1
ATOM 922 N N . ARG A 1 121 ? 7.387 19.812 20.5 1 56.84 121 ARG A N 1
ATOM 923 C CA . ARG A 1 121 ? 7.754 19.594 19.109 1 56.84 121 ARG A CA 1
ATOM 924 C C . ARG A 1 121 ? 6.68 18.797 18.375 1 56.84 121 ARG A C 1
ATOM 926 O O . ARG A 1 121 ? 6.105 17.859 18.938 1 56.84 121 ARG A O 1
ATOM 933 N N . LYS A 1 122 ? 6.043 19.359 17.281 1 69.19 122 LYS A N 1
ATOM 934 C CA . LYS A 1 122 ? 5.219 18.672 16.281 1 69.19 122 LYS A CA 1
ATOM 935 C C . LYS A 1 122 ? 5.711 17.25 16.047 1 69.19 122 LYS A C 1
ATOM 937 O O . LYS A 1 122 ? 6.906 17.031 15.836 1 69.19 122 LYS A O 1
ATOM 942 N N . PRO A 1 123 ? 4.805 16.375 16.391 1 74.25 123 PRO A N 1
ATOM 943 C CA . PRO A 1 123 ? 5.273 14.984 16.266 1 74.25 123 PRO A CA 1
ATOM 944 C C . PRO A 1 123 ? 5.68 14.625 14.844 1 74.25 123 PRO A C 1
ATOM 946 O O . PRO A 1 123 ? 4.988 14.992 13.891 1 74.25 123 PRO A O 1
ATOM 949 N N . SER A 1 124 ? 6.742 13.992 14.734 1 81.25 124 SER A N 1
ATOM 950 C CA . SER A 1 124 ? 7.199 13.477 13.453 1 81.25 124 SER A CA 1
ATOM 951 C C . SER A 1 124 ? 6.363 12.281 13.008 1 81.25 124 SER A C 1
ATOM 953 O O . SER A 1 124 ? 6.27 12 11.812 1 81.25 124 SER A O 1
ATOM 955 N N . LEU A 1 125 ? 5.801 11.641 13.961 1 89.88 125 LEU A N 1
ATOM 956 C CA . LEU A 1 125 ? 5 10.445 13.727 1 89.88 125 LEU A CA 1
ATOM 957 C C . LEU A 1 125 ? 3.795 10.406 14.656 1 89.88 125 LEU A C 1
ATOM 959 O O . LEU A 1 125 ? 3.953 10.297 15.875 1 89.88 125 LEU A O 1
ATOM 963 N N . THR A 1 126 ? 2.635 10.492 14.117 1 90.94 126 THR A N 1
ATOM 964 C CA . THR A 1 126 ? 1.429 10.422 14.938 1 90.94 126 THR A CA 1
ATOM 965 C C . THR A 1 126 ? 1.124 8.984 15.336 1 90.94 126 THR A C 1
ATOM 967 O O . THR A 1 126 ? 1.625 8.047 14.711 1 90.94 126 THR A O 1
ATOM 970 N N . LYS A 1 127 ? 0.314 8.805 16.359 1 92.56 127 LYS A N 1
ATOM 971 C CA . LYS A 1 127 ? -0.092 7.469 16.797 1 92.56 127 LYS A CA 1
ATOM 972 C C . LYS A 1 127 ? -0.83 6.73 15.68 1 92.56 127 LYS A C 1
ATOM 974 O O . LYS A 1 127 ? -0.625 5.531 15.477 1 92.56 127 LYS A O 1
ATOM 979 N N . HIS A 1 128 ? -1.688 7.41 14.961 1 95.19 128 HIS A N 1
ATOM 980 C CA . HIS A 1 128 ? -2.432 6.824 13.852 1 95.19 128 HIS A CA 1
ATOM 981 C C . HIS A 1 128 ? -1.492 6.332 12.758 1 95.19 128 HIS A C 1
ATOM 983 O O . HIS A 1 128 ? -1.656 5.223 12.25 1 95.19 128 HIS A O 1
ATOM 989 N N . GLU A 1 129 ? -0.489 7.102 12.445 1 96.44 129 GLU A N 1
ATOM 990 C CA . GLU A 1 129 ? 0.497 6.73 11.43 1 96.44 129 GLU A CA 1
ATOM 991 C C . GLU A 1 129 ? 1.267 5.48 11.844 1 96.44 129 GLU A C 1
ATOM 993 O O . GLU A 1 129 ? 1.497 4.59 11.016 1 96.44 129 GLU A O 1
ATOM 998 N N . ALA A 1 130 ? 1.691 5.512 13.102 1 96.81 130 ALA A N 1
ATOM 999 C CA . ALA A 1 130 ? 2.457 4.371 13.602 1 96.81 130 ALA A CA 1
ATOM 1000 C C . ALA A 1 130 ? 1.647 3.08 13.5 1 96.81 130 ALA A C 1
ATOM 1002 O O . ALA A 1 130 ? 2.172 2.041 13.094 1 96.81 130 ALA A O 1
ATOM 1003 N N . ARG A 1 131 ? 0.383 3.117 13.875 1 96.94 131 ARG A N 1
ATOM 1004 C CA . ARG A 1 131 ? -0.486 1.945 13.812 1 96.94 131 ARG A CA 1
ATOM 1005 C C . ARG A 1 131 ? -0.725 1.517 12.367 1 96.94 131 ARG A C 1
ATOM 1007 O O . ARG A 1 131 ? -0.789 0.322 12.07 1 96.94 131 ARG A O 1
ATOM 1014 N N . LEU A 1 132 ? -0.912 2.469 11.5 1 98.06 132 LEU A N 1
ATOM 1015 C CA . LEU A 1 132 ? -1.095 2.158 10.086 1 98.06 132 LEU A CA 1
ATOM 1016 C C . LEU A 1 132 ? 0.152 1.497 9.516 1 98.06 132 LEU A C 1
ATOM 1018 O O . LEU A 1 132 ? 0.053 0.514 8.773 1 98.06 132 LEU A O 1
ATOM 1022 N N . LEU A 1 133 ? 1.342 2.051 9.836 1 98.38 133 LEU A N 1
ATOM 1023 C CA . LEU A 1 133 ? 2.6 1.477 9.367 1 98.38 133 LEU A CA 1
ATOM 1024 C C . LEU A 1 133 ? 2.781 0.06 9.898 1 98.38 133 LEU A C 1
ATOM 1026 O O . LEU A 1 133 ? 3.287 -0.814 9.195 1 98.38 133 LEU A O 1
ATOM 1030 N N . LEU A 1 134 ? 2.383 -0.108 11.102 1 98.31 134 LEU A N 1
ATOM 1031 C CA . LEU A 1 134 ? 2.443 -1.449 11.672 1 98.31 134 LEU A CA 1
ATOM 1032 C C . LEU A 1 134 ? 1.541 -2.408 10.906 1 98.31 134 LEU A C 1
ATOM 1034 O O . LEU A 1 134 ? 1.918 -3.555 10.648 1 98.31 134 LEU A O 1
ATOM 1038 N N . MET A 1 135 ? 0.34 -1.965 10.555 1 98.38 135 MET A N 1
ATOM 1039 C CA . MET A 1 135 ? -0.581 -2.768 9.758 1 98.38 135 MET A CA 1
ATOM 1040 C C . MET A 1 135 ? 0.042 -3.131 8.414 1 98.38 135 MET A C 1
ATOM 1042 O O . MET A 1 135 ? 0.007 -4.293 8 1 98.38 135 MET A O 1
ATOM 1046 N N . VAL A 1 136 ? 0.646 -2.164 7.746 1 98.56 136 VAL A N 1
ATOM 1047 C CA . VAL A 1 136 ? 1.268 -2.393 6.445 1 98.56 136 VAL A CA 1
ATOM 1048 C C . VAL A 1 136 ? 2.445 -3.352 6.598 1 98.56 136 VAL A C 1
ATOM 1050 O O . VAL A 1 136 ? 2.615 -4.27 5.789 1 98.56 136 VAL A O 1
ATOM 1053 N N . LEU A 1 137 ? 3.258 -3.133 7.617 1 98.5 137 LEU A N 1
ATOM 1054 C CA . LEU A 1 137 ? 4.402 -3.998 7.875 1 98.5 137 LEU A CA 1
ATOM 1055 C C . LEU A 1 137 ? 3.953 -5.434 8.125 1 98.5 137 LEU A C 1
ATOM 1057 O O . LEU A 1 137 ? 4.562 -6.375 7.613 1 98.5 137 LEU A O 1
ATOM 1061 N N . THR A 1 138 ? 2.936 -5.57 8.875 1 98.44 138 THR A N 1
ATOM 1062 C CA . THR A 1 138 ? 2.406 -6.895 9.188 1 98.44 138 THR A CA 1
ATOM 1063 C C . THR A 1 138 ? 2.002 -7.629 7.914 1 98.44 138 THR A C 1
ATOM 1065 O O . THR A 1 138 ? 2.385 -8.781 7.707 1 98.44 138 THR A O 1
ATOM 1068 N N . TRP A 1 139 ? 1.261 -6.973 7.074 1 98.62 139 TRP A N 1
ATOM 1069 C CA . TRP A 1 139 ? 0.811 -7.613 5.844 1 98.62 139 TRP A CA 1
ATOM 1070 C C . TRP A 1 139 ? 1.979 -7.84 4.887 1 98.62 139 TRP A C 1
ATOM 1072 O O . TRP A 1 139 ? 2.008 -8.828 4.152 1 98.62 139 TRP A O 1
ATOM 1082 N N . MET A 1 140 ? 2.92 -6.895 4.848 1 98.38 140 MET A N 1
ATOM 1083 C CA . MET A 1 140 ? 4.117 -7.098 4.039 1 98.38 140 MET A CA 1
ATOM 1084 C C . MET A 1 140 ? 4.855 -8.359 4.465 1 98.38 140 MET A C 1
ATOM 1086 O O . MET A 1 140 ? 5.285 -9.148 3.619 1 98.38 140 MET A O 1
ATOM 1090 N N . LEU A 1 141 ? 4.965 -8.602 5.727 1 98.06 141 LEU A N 1
ATOM 1091 C CA . LEU A 1 141 ? 5.645 -9.781 6.25 1 98.06 141 LEU A CA 1
ATOM 1092 C C . LEU A 1 141 ? 4.867 -11.055 5.918 1 98.06 141 LEU A C 1
ATOM 1094 O O . LEU A 1 141 ? 5.449 -12.039 5.465 1 98.06 141 LEU A O 1
ATOM 1098 N N . ILE A 1 142 ? 3.58 -11.016 6.125 1 98.31 142 ILE A N 1
ATOM 1099 C CA . ILE A 1 142 ? 2.75 -12.18 5.824 1 98.31 142 ILE A CA 1
ATOM 1100 C C . ILE A 1 142 ? 2.867 -12.523 4.34 1 98.31 142 ILE A C 1
ATOM 1102 O O . ILE A 1 142 ? 3.092 -13.688 3.984 1 98.31 142 ILE A O 1
ATOM 1106 N N . LEU A 1 143 ? 2.762 -11.539 3.494 1 97.94 143 LEU A N 1
ATOM 1107 C CA . LEU A 1 143 ? 2.781 -11.766 2.055 1 97.94 143 LEU A CA 1
ATOM 1108 C C . LEU A 1 143 ? 4.168 -12.203 1.592 1 97.94 143 LEU A C 1
ATOM 1110 O O . LEU A 1 143 ? 4.293 -13.008 0.669 1 97.94 143 LEU A O 1
ATOM 1114 N N . SER A 1 144 ? 5.215 -11.672 2.25 1 97.75 144 SER A N 1
ATOM 1115 C CA . SER A 1 144 ? 6.57 -12.078 1.889 1 97.75 144 SER A CA 1
ATOM 1116 C C . SER A 1 144 ? 6.82 -13.539 2.242 1 97.75 144 SER A C 1
ATOM 1118 O O . SER A 1 144 ? 7.344 -14.305 1.426 1 97.75 144 SER A O 1
ATOM 1120 N N . VAL A 1 145 ? 6.379 -13.961 3.393 1 97.38 145 VAL A N 1
ATOM 1121 C CA . VAL A 1 145 ? 6.582 -15.336 3.824 1 97.38 145 VAL A CA 1
ATOM 1122 C C . VAL A 1 145 ? 5.762 -16.281 2.947 1 97.38 145 VAL A C 1
ATOM 1124 O O . VAL A 1 145 ? 6.273 -17.297 2.475 1 97.38 145 VAL A O 1
ATOM 1127 N N . THR A 1 146 ? 4.531 -15.953 2.711 1 97.44 146 THR A N 1
ATOM 1128 C CA . THR A 1 146 ? 3.662 -16.828 1.939 1 97.44 146 THR A CA 1
ATOM 1129 C C . THR A 1 146 ? 4.141 -16.938 0.493 1 97.44 146 THR A C 1
ATOM 1131 O O . THR A 1 146 ? 4.109 -18.016 -0.102 1 97.44 146 THR A O 1
ATOM 1134 N N . THR A 1 147 ? 4.594 -15.859 -0.034 1 95.88 147 THR A N 1
ATOM 1135 C CA . THR A 1 147 ? 4.957 -15.852 -1.447 1 95.88 147 THR A CA 1
ATOM 1136 C C . THR A 1 147 ? 6.355 -16.422 -1.65 1 95.88 147 THR A C 1
ATOM 1138 O O . THR A 1 147 ? 6.582 -17.219 -2.57 1 95.88 147 THR A O 1
ATOM 1141 N N . LEU A 1 148 ? 7.285 -16.172 -0.817 1 95.5 148 LEU A N 1
ATOM 1142 C CA . LEU A 1 148 ? 8.68 -16.516 -1.055 1 95.5 148 LEU A CA 1
ATOM 1143 C C . LEU A 1 148 ? 9.008 -17.875 -0.476 1 95.5 148 LEU A C 1
ATOM 1145 O O . LEU A 1 148 ? 9.93 -18.547 -0.943 1 95.5 148 LEU A O 1
ATOM 1149 N N . LYS A 1 149 ? 8.242 -18.359 0.49 1 94.94 149 LYS A N 1
ATOM 1150 C CA . LYS A 1 149 ? 8.648 -19.578 1.174 1 94.94 149 LYS A CA 1
ATOM 1151 C C . LYS A 1 149 ? 7.664 -20.719 0.894 1 94.94 149 LYS A C 1
ATOM 1153 O O . LYS A 1 149 ? 8.031 -21.891 0.967 1 94.94 149 LYS A O 1
ATOM 1158 N N . MET A 1 150 ? 6.461 -20.359 0.583 1 94.75 150 MET A N 1
ATOM 1159 C CA . MET A 1 150 ? 5.457 -21.391 0.384 1 94.75 150 MET A CA 1
ATOM 1160 C C . MET A 1 150 ? 5.281 -21.703 -1.1 1 94.75 150 MET A C 1
ATOM 1162 O O . MET A 1 150 ? 4.93 -20.812 -1.884 1 94.75 150 MET A O 1
ATOM 1166 N N . GLU A 1 151 ? 5.379 -22.984 -1.403 1 91.69 151 GLU A N 1
ATOM 1167 C CA . GLU A 1 151 ? 5.348 -23.391 -2.807 1 91.69 151 GLU A CA 1
ATOM 1168 C C . GLU A 1 151 ? 3.92 -23.672 -3.266 1 91.69 151 GLU A C 1
ATOM 1170 O O . GLU A 1 151 ? 3.533 -23.297 -4.375 1 91.69 151 GLU A O 1
ATOM 1175 N N . MET A 1 152 ? 3.156 -24.219 -2.371 1 95.06 152 MET A N 1
ATOM 1176 C CA . MET A 1 152 ? 1.821 -24.672 -2.76 1 95.06 152 MET A CA 1
ATOM 1177 C C . MET A 1 152 ? 0.809 -23.531 -2.621 1 95.06 152 MET A C 1
ATOM 1179 O O . MET A 1 152 ? 0.759 -22.859 -1.588 1 95.06 152 MET A O 1
ATOM 1183 N N . THR A 1 153 ? 0.076 -23.375 -3.615 1 94.81 153 THR A N 1
ATOM 1184 C CA . THR A 1 153 ? -0.98 -22.359 -3.625 1 94.81 153 THR A CA 1
ATOM 1185 C C . THR A 1 153 ? -1.971 -22.609 -2.49 1 94.81 153 THR A C 1
ATOM 1187 O O . THR A 1 153 ? -2.475 -21.672 -1.882 1 94.81 153 THR A O 1
ATOM 1190 N N . SER A 1 154 ? -2.287 -23.859 -2.203 1 96.19 154 SER A N 1
ATOM 1191 C CA . SER A 1 154 ? -3.23 -24.203 -1.146 1 96.19 154 SER A CA 1
ATOM 1192 C C . SER A 1 154 ? -2.74 -23.719 0.214 1 96.19 154 SER A C 1
ATOM 1194 O O . SER A 1 154 ? -3.535 -23.25 1.036 1 96.19 154 SER A O 1
ATOM 1196 N N . ASP A 1 155 ? -1.444 -23.797 0.421 1 97.44 155 ASP A N 1
ATOM 1197 C CA . ASP A 1 155 ? -0.857 -23.328 1.668 1 97.44 155 ASP A CA 1
ATOM 1198 C C . ASP A 1 155 ? -0.952 -21.797 1.77 1 97.44 155 ASP A C 1
ATOM 1200 O O . ASP A 1 155 ? -1.275 -21.266 2.83 1 97.44 155 ASP A O 1
ATOM 1204 N N . ARG A 1 156 ? -0.6 -21.156 0.667 1 97.81 156 ARG A N 1
ATOM 1205 C CA . ARG A 1 156 ? -0.695 -19.703 0.634 1 97.81 156 ARG A CA 1
ATOM 1206 C C . ARG A 1 156 ? -2.123 -19.234 0.91 1 97.81 156 ARG A C 1
ATOM 1208 O O . ARG A 1 156 ? -2.342 -18.328 1.719 1 97.81 156 ARG A O 1
ATOM 1215 N N . LYS A 1 157 ? -3.047 -19.922 0.268 1 97.69 157 LYS A N 1
ATOM 1216 C CA . LYS A 1 157 ? -4.465 -19.625 0.448 1 97.69 157 LYS A CA 1
ATOM 1217 C C . LYS A 1 157 ? -4.879 -19.781 1.909 1 97.69 157 LYS A C 1
ATOM 1219 O O . LYS A 1 157 ? -5.594 -18.938 2.449 1 97.69 157 LYS A O 1
ATOM 1224 N N . GLN A 1 158 ? -4.441 -20.781 2.518 1 97.81 158 GLN A N 1
ATOM 1225 C CA . GLN A 1 158 ? -4.789 -21.062 3.906 1 97.81 158 GLN A CA 1
ATOM 1226 C C . GLN A 1 158 ? -4.246 -19.984 4.84 1 97.81 158 GLN A C 1
ATOM 1228 O O . GLN A 1 158 ? -4.98 -19.453 5.668 1 97.81 158 GLN A O 1
ATOM 1233 N N . VAL A 1 159 ? -3.004 -19.625 4.711 1 98.31 159 VAL A N 1
ATOM 1234 C CA . VAL A 1 159 ? -2.359 -18.688 5.613 1 98.31 159 VAL A CA 1
ATOM 1235 C C . VAL A 1 159 ? -2.969 -17.297 5.426 1 98.31 159 VAL A C 1
ATOM 1237 O O . VAL A 1 159 ? -3.344 -16.641 6.398 1 98.31 159 VAL A O 1
ATOM 1240 N N . ILE A 1 160 ? -3.113 -16.844 4.199 1 98.5 160 ILE A N 1
ATOM 1241 C CA . ILE A 1 160 ? -3.658 -15.531 3.912 1 98.5 160 ILE A CA 1
ATOM 1242 C C . ILE A 1 160 ? -5.133 -15.484 4.309 1 98.5 160 ILE A C 1
ATOM 1244 O O . ILE A 1 160 ? -5.59 -14.5 4.898 1 98.5 160 ILE A O 1
ATOM 1248 N N . GLY A 1 161 ? -5.879 -16.562 4.008 1 98.44 161 GLY A N 1
ATOM 1249 C CA . GLY A 1 161 ? -7.285 -16.641 4.379 1 98.44 161 GLY A CA 1
ATOM 1250 C C . GLY A 1 161 ? -7.512 -16.531 5.875 1 98.44 161 GLY A C 1
ATOM 1251 O O . GLY A 1 161 ? -8.383 -15.789 6.328 1 98.44 161 GLY A O 1
ATOM 1252 N N . ILE A 1 162 ? -6.742 -17.203 6.605 1 98.19 162 ILE A N 1
ATOM 1253 C CA . ILE A 1 162 ? -6.852 -17.172 8.062 1 98.19 162 ILE A CA 1
ATOM 1254 C C . ILE A 1 162 ? -6.465 -15.789 8.578 1 98.19 162 ILE A C 1
ATOM 1256 O O . ILE A 1 162 ? -7.168 -15.219 9.414 1 98.19 162 ILE A O 1
ATOM 1260 N N . ALA A 1 163 ? -5.383 -15.273 8.094 1 98.31 163 ALA A N 1
ATOM 1261 C CA . ALA A 1 163 ? -4.887 -13.977 8.539 1 98.31 163 ALA A CA 1
ATOM 1262 C C . ALA A 1 163 ? -5.91 -12.875 8.281 1 98.31 163 ALA A C 1
ATOM 1264 O O . ALA A 1 163 ? -6.133 -12.008 9.125 1 98.31 163 ALA A O 1
ATOM 1265 N N . VAL A 1 164 ? -6.5 -12.906 7.086 1 97.75 164 VAL A N 1
ATOM 1266 C CA . VAL A 1 164 ? -7.422 -11.828 6.738 1 97.75 164 VAL A CA 1
ATOM 1267 C C . VAL A 1 164 ? -8.695 -11.945 7.574 1 97.75 164 VAL A C 1
ATOM 1269 O O . VAL A 1 164 ? -9.297 -10.938 7.941 1 97.75 164 VAL A O 1
ATOM 1272 N N . ASN A 1 165 ? -9.109 -13.148 7.941 1 96.75 165 ASN A N 1
ATOM 1273 C CA . ASN A 1 165 ? -10.273 -13.328 8.805 1 96.75 165 ASN A CA 1
ATOM 1274 C C . ASN A 1 165 ? -9.984 -12.875 10.234 1 96.75 165 ASN A C 1
ATOM 1276 O O . ASN A 1 165 ? -10.867 -12.336 10.906 1 96.75 165 ASN A O 1
ATOM 1280 N N . ILE A 1 166 ? -8.766 -13.062 10.688 1 96.19 166 ILE A N 1
ATOM 1281 C CA . ILE A 1 166 ? -8.367 -12.508 11.977 1 96.19 166 ILE A CA 1
ATOM 1282 C C . ILE A 1 166 ? -8.422 -10.984 11.93 1 96.19 166 ILE A C 1
ATOM 1284 O O . ILE A 1 166 ? -8.953 -10.352 12.852 1 96.19 166 ILE A O 1
ATOM 1288 N N . ASN A 1 167 ? -7.879 -10.422 10.859 1 95.94 167 ASN A N 1
ATOM 1289 C CA . ASN A 1 167 ? -7.93 -8.977 10.664 1 95.94 167 ASN A CA 1
ATOM 1290 C C . ASN A 1 167 ? -9.367 -8.461 10.68 1 95.94 167 ASN A C 1
ATOM 1292 O O . ASN A 1 167 ? -9.648 -7.395 11.227 1 95.94 167 ASN A O 1
ATOM 1296 N N . LEU A 1 168 ? -10.25 -9.18 10.07 1 92.31 168 LEU A N 1
ATOM 1297 C CA . LEU A 1 168 ? -11.648 -8.805 9.945 1 92.31 168 LEU A CA 1
ATOM 1298 C C . LEU A 1 168 ? -12.312 -8.703 11.312 1 92.31 168 LEU A C 1
ATOM 1300 O O . LEU A 1 168 ? -13.133 -7.812 11.547 1 92.31 168 LEU A O 1
ATOM 1304 N N . VAL A 1 169 ? -11.984 -9.539 12.234 1 88.31 169 VAL A N 1
ATOM 1305 C CA . VAL A 1 169 ? -12.508 -9.508 13.594 1 88.31 169 VAL A CA 1
ATOM 1306 C C . VAL A 1 169 ? -12.164 -8.172 14.25 1 88.31 169 VAL A C 1
ATOM 1308 O O . VAL A 1 169 ? -13.016 -7.547 14.883 1 88.31 169 VAL A O 1
ATOM 1311 N N . PHE A 1 170 ? -10.969 -7.715 14 1 86.12 170 PHE A N 1
ATOM 1312 C CA . PHE A 1 170 ? -10.547 -6.438 14.562 1 86.12 170 PHE A CA 1
ATOM 1313 C C . PHE A 1 170 ? -11.195 -5.277 13.812 1 86.12 170 PHE A C 1
ATOM 1315 O O . PHE A 1 170 ? -11.484 -4.234 14.406 1 86.12 170 PHE A O 1
ATOM 1322 N N . PHE A 1 171 ? -11.406 -5.473 12.586 1 85.12 171 PHE A N 1
ATOM 1323 C CA . PHE A 1 171 ? -12.031 -4.449 11.766 1 85.12 171 PHE A CA 1
ATOM 1324 C C . PHE A 1 171 ? -13.461 -4.18 12.227 1 85.12 171 PHE A C 1
ATOM 1326 O O . PHE A 1 171 ? -13.875 -3.025 12.344 1 85.12 171 PHE A O 1
ATOM 1333 N N . TYR A 1 172 ? -14.242 -5.184 12.531 1 78.25 172 TYR A N 1
ATOM 1334 C CA . TYR A 1 172 ? -15.633 -5.035 12.969 1 78.25 172 TYR A CA 1
ATOM 1335 C C . TYR A 1 172 ? -15.695 -4.727 14.453 1 78.25 172 TYR A C 1
ATOM 1337 O O . TYR A 1 172 ? -16.672 -4.121 14.93 1 78.25 172 TYR A O 1
ATOM 1345 N N . GLY A 1 173 ? -14.734 -5.176 15.188 1 69.75 173 GLY A N 1
ATOM 1346 C CA . GLY A 1 173 ? -14.703 -4.91 16.609 1 69.75 173 GLY A CA 1
ATOM 1347 C C . GLY A 1 173 ? -14.281 -3.492 16.953 1 69.75 173 GLY A C 1
ATOM 1348 O O . GLY A 1 173 ? -14.633 -2.971 18.016 1 69.75 173 GLY A O 1
ATOM 1349 N N . ALA A 1 174 ? -13.539 -2.939 16.078 1 58.19 174 ALA A N 1
ATOM 1350 C CA . ALA A 1 174 ? -13.016 -1.597 16.312 1 58.19 174 ALA A CA 1
ATOM 1351 C C . ALA A 1 174 ? -14.148 -0.583 16.469 1 58.19 174 ALA A C 1
ATOM 1353 O O . ALA A 1 174 ? -14.141 0.233 17.391 1 58.19 174 ALA A O 1
ATOM 1354 N N . PRO A 1 175 ? -15.133 -0.6 15.555 1 56.66 175 PRO A N 1
ATOM 1355 C CA . PRO A 1 175 ? -16.266 0.311 15.719 1 56.66 175 PRO A CA 1
ATOM 1356 C C . PRO A 1 175 ? -17.094 0.003 16.953 1 56.66 175 PRO A C 1
ATOM 1358 O O . PRO A 1 175 ? -17.703 0.906 17.547 1 56.66 175 PRO A O 1
ATOM 1361 N N . LEU A 1 176 ? -17.172 -1.311 17.234 1 53.34 176 LEU A N 1
ATOM 1362 C CA . LEU A 1 176 ? -17.984 -1.7 18.375 1 53.34 176 LEU A CA 1
ATOM 1363 C C . LEU A 1 176 ? -17.484 -1.025 19.656 1 53.34 176 LEU A C 1
ATOM 1365 O O . LEU A 1 176 ? -18.281 -0.653 20.516 1 53.34 176 LEU A O 1
ATOM 1369 N N . SER A 1 177 ? -16.219 -0.809 19.609 1 49.84 177 SER A N 1
ATOM 1370 C CA . SER A 1 177 ? -15.688 -0.127 20.781 1 49.84 177 SER A CA 1
ATOM 1371 C C . SER A 1 177 ? -16.172 1.315 20.859 1 49.84 177 SER A C 1
ATOM 1373 O O . SER A 1 177 ? -16.516 1.809 21.938 1 49.84 177 SER A O 1
ATOM 1375 N N . SER A 1 178 ? -16.234 1.897 19.656 1 50.72 178 SER A N 1
ATOM 1376 C CA . SER A 1 178 ? -16.703 3.279 19.641 1 50.72 178 SER A CA 1
ATOM 1377 C C . SER A 1 178 ? -18.219 3.354 19.781 1 50.72 178 SER A C 1
ATOM 1379 O O . SER A 1 178 ? -18.75 4.285 20.391 1 50.72 178 SER A O 1
ATOM 1381 N N . MET A 1 179 ? -18.906 2.467 19.078 1 49.69 179 MET A N 1
ATOM 1382 C CA . MET A 1 179 ? -20.359 2.416 19.141 1 49.69 179 MET A CA 1
ATOM 1383 C C . MET A 1 179 ? -20.828 2.174 20.578 1 49.69 179 MET A C 1
ATOM 1385 O O . MET A 1 179 ? -21.859 2.723 21 1 49.69 179 MET A O 1
ATOM 1389 N N . LEU A 1 180 ? -20.156 1.311 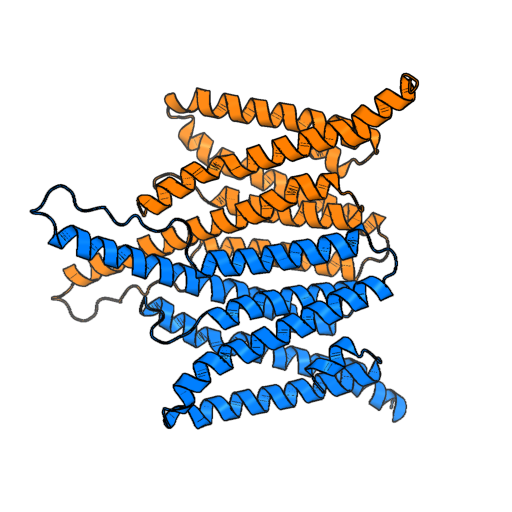21.188 1 48.62 180 LEU A N 1
ATOM 1390 C CA . LEU A 1 180 ? -20.547 1.087 22.578 1 48.62 180 LEU A CA 1
ATOM 1391 C C . LEU A 1 180 ? -20.578 2.398 23.359 1 48.62 180 LEU A C 1
ATOM 1393 O O . LEU A 1 180 ? -21.453 2.598 24.203 1 48.62 180 LEU A O 1
ATOM 1397 N N . THR A 1 181 ? -19.812 3.201 22.797 1 46.75 181 THR A N 1
ATOM 1398 C CA . THR A 1 181 ? -19.828 4.484 23.484 1 46.75 181 THR A CA 1
ATOM 1399 C C . THR A 1 181 ? -21 5.336 23.031 1 46.75 181 THR A C 1
ATOM 1401 O O . THR A 1 181 ? -21.594 6.074 23.812 1 46.75 181 THR A O 1
ATOM 1404 N N . VAL A 1 182 ? -21.312 5.188 21.672 1 48.12 182 VAL A N 1
ATOM 1405 C CA . VAL A 1 182 ? -22.375 6 21.078 1 48.12 182 VAL A CA 1
ATOM 1406 C C . VAL A 1 182 ? -23.734 5.402 21.422 1 48.12 182 VAL A C 1
ATOM 1408 O O . VAL A 1 182 ? -24.734 6.129 21.516 1 48.12 182 VAL A O 1
ATOM 1411 N N . ILE A 1 183 ? -23.969 4.094 21.266 1 46.94 183 ILE A N 1
ATOM 1412 C CA . ILE A 1 183 ? -25.281 3.547 21.578 1 46.94 183 ILE A CA 1
ATOM 1413 C C . ILE A 1 183 ? -25.828 4.203 22.844 1 46.94 183 ILE A C 1
ATOM 1415 O O . ILE A 1 183 ? -27.031 4.227 23.078 1 46.94 183 ILE A O 1
ATOM 1419 N N . LYS A 1 184 ? -25 4.703 23.531 1 42.28 184 LYS A N 1
ATOM 1420 C CA . LYS A 1 184 ? -25.578 5.316 24.719 1 42.28 184 LYS A CA 1
ATOM 1421 C C . LYS A 1 184 ? -26.344 6.586 24.375 1 42.28 184 LYS A C 1
ATOM 1423 O O . LYS A 1 184 ? -27.094 7.113 25.188 1 42.28 184 LYS A O 1
ATOM 1428 N N . THR A 1 185 ? -26.078 7.082 23.078 1 46.22 185 THR A N 1
ATOM 1429 C CA . THR A 1 185 ? -26.906 8.258 22.797 1 46.22 185 THR A CA 1
ATOM 1430 C C . THR A 1 185 ? -27.922 7.965 21.703 1 46.22 185 THR A C 1
ATOM 1432 O O . THR A 1 185 ? -27.641 7.211 20.766 1 46.22 185 THR A O 1
ATOM 1435 N N . ARG A 1 186 ? -29.281 8.031 21.781 1 44.38 186 ARG A N 1
ATOM 1436 C CA . ARG A 1 186 ? -30.547 7.668 21.156 1 44.38 186 ARG A CA 1
ATOM 1437 C C . ARG A 1 186 ? -30.484 7.875 19.641 1 44.38 186 ARG A C 1
ATOM 1439 O O . ARG A 1 186 ? -31.094 7.117 18.891 1 44.38 186 ARG A O 1
ATOM 1446 N N . SER A 1 187 ? -30.125 8.984 18.969 1 44.34 187 SER A N 1
ATOM 1447 C CA . SER A 1 187 ? -30.359 9.398 17.594 1 44.34 187 SER A CA 1
ATOM 1448 C C . SER A 1 187 ? -29.578 8.523 16.625 1 44.34 187 SER A C 1
ATOM 1450 O O . SER A 1 187 ? -29.953 8.406 15.445 1 44.34 187 SER A O 1
ATOM 1452 N N . SER A 1 188 ? -28.734 7.684 16.859 1 46.59 188 SER A N 1
ATOM 1453 C CA . SER A 1 188 ? -27.766 6.902 16.109 1 46.59 188 SER A CA 1
ATOM 1454 C C . SER A 1 188 ? -28.359 5.574 15.648 1 46.59 188 SER A C 1
ATOM 1456 O O . SER A 1 188 ? -27.719 4.828 14.906 1 46.59 188 SER A O 1
ATOM 1458 N N . ALA A 1 189 ? -29.641 5.383 15.906 1 47.38 189 ALA A N 1
ATOM 1459 C CA . ALA A 1 189 ? -30.266 4.086 15.648 1 47.38 189 ALA A CA 1
ATOM 1460 C C . ALA A 1 189 ? -30.547 3.904 14.156 1 47.38 189 ALA A C 1
ATOM 1462 O O . ALA A 1 189 ? -30.375 2.807 13.617 1 47.38 189 ALA A O 1
ATOM 1463 N N . THR A 1 190 ? -31.062 4.867 13.438 1 44.12 190 THR A N 1
ATOM 1464 C CA . THR A 1 190 ? -31.453 4.691 12.039 1 44.12 190 THR A CA 1
ATOM 1465 C C . THR A 1 190 ? -30.219 4.484 11.164 1 44.12 190 THR A C 1
ATOM 1467 O O . THR A 1 190 ? -30.219 3.666 10.242 1 44.12 190 THR A O 1
ATOM 1470 N N . ILE A 1 191 ? -29.156 5.27 11.328 1 49.22 191 ILE A N 1
ATOM 1471 C CA . ILE A 1 191 ? -27.938 5.148 10.539 1 49.22 191 ILE A CA 1
ATOM 1472 C C . ILE A 1 191 ? -27.312 3.77 10.758 1 49.22 191 ILE A C 1
ATOM 1474 O O . ILE A 1 191 ? -26.844 3.141 9.805 1 49.22 191 ILE A O 1
ATOM 1478 N N . HIS A 1 192 ? -27.594 3.223 11.805 1 59.03 192 HIS A N 1
ATOM 1479 C CA . HIS A 1 192 ? -27.031 1.922 12.141 1 59.03 192 HIS A CA 1
ATOM 1480 C C . HIS A 1 192 ? -27.828 0.79 11.5 1 59.03 192 HIS A C 1
ATOM 1482 O O . HIS A 1 192 ? -27.25 -0.198 11.039 1 59.03 192 HIS A O 1
ATOM 1488 N N . PHE A 1 193 ? -29.188 1.08 11.297 1 58.66 193 PHE A N 1
ATOM 1489 C CA . PHE A 1 193 ? -30.016 0.036 10.688 1 58.66 193 PHE A CA 1
ATOM 1490 C C . PHE A 1 193 ? -29.688 -0.112 9.203 1 58.66 193 PHE A C 1
ATOM 1492 O O . PHE A 1 193 ? -29.609 -1.229 8.695 1 58.66 193 PHE A O 1
ATOM 1499 N N . GLY A 1 194 ? -29.484 0.969 8.531 1 63.19 194 GLY A N 1
ATOM 1500 C CA . GLY A 1 194 ? -29.141 0.929 7.117 1 63.19 194 GLY A CA 1
ATOM 1501 C C . GLY A 1 194 ? -27.812 0.23 6.852 1 63.19 194 GLY A C 1
ATOM 1502 O O . GLY A 1 194 ? -27.734 -0.63 5.973 1 63.19 194 GLY A O 1
ATOM 1503 N N . THR A 1 195 ? -26.891 0.482 7.66 1 70 195 THR A N 1
ATOM 1504 C CA . THR A 1 195 ? -25.578 -0.12 7.488 1 70 195 THR A CA 1
ATOM 1505 C C . THR A 1 195 ? -25.609 -1.602 7.855 1 70 195 THR A C 1
ATOM 1507 O O . THR A 1 195 ? -24.984 -2.426 7.18 1 70 195 THR A O 1
ATOM 1510 N N . MET A 1 196 ? -26.406 -1.897 8.812 1 74.94 196 MET A N 1
ATOM 1511 C CA . MET A 1 196 ? -26.516 -3.291 9.234 1 74.94 196 MET A CA 1
ATOM 1512 C C . MET A 1 196 ? -27.203 -4.137 8.164 1 74.94 196 MET A C 1
ATOM 1514 O O . MET A 1 196 ? -26.766 -5.25 7.879 1 74.94 196 MET A O 1
ATOM 1518 N N . THR A 1 197 ? -28.25 -3.541 7.656 1 80.25 197 THR A N 1
ATOM 1519 C CA . THR A 1 197 ? -28.969 -4.25 6.605 1 80.25 197 THR A CA 1
ATOM 1520 C C . THR A 1 197 ? -28.078 -4.438 5.375 1 80.25 197 THR A C 1
ATOM 1522 O O . THR A 1 197 ? -28.047 -5.523 4.793 1 80.25 197 THR A O 1
ATOM 1525 N N . MET A 1 198 ? -27.359 -3.449 5.047 1 82.88 198 MET A N 1
ATOM 1526 C CA . MET A 1 198 ? -26.469 -3.537 3.883 1 82.88 198 MET A CA 1
ATOM 1527 C C . MET A 1 198 ? -25.391 -4.594 4.098 1 82.88 198 MET A C 1
ATOM 1529 O O . MET A 1 198 ? -25.062 -5.348 3.18 1 82.88 198 MET A O 1
ATOM 1533 N N . ASN A 1 199 ? -24.938 -4.656 5.27 1 84.5 199 ASN A N 1
ATOM 1534 C CA . ASN A 1 199 ? -23.906 -5.637 5.59 1 84.5 199 ASN A CA 1
ATOM 1535 C C . ASN A 1 199 ? -24.453 -7.059 5.547 1 84.5 199 ASN A C 1
ATOM 1537 O O . ASN A 1 199 ? -23.781 -7.977 5.094 1 84.5 199 ASN A O 1
ATOM 1541 N N . THR A 1 200 ? -25.703 -7.199 6.055 1 89.12 200 THR A N 1
ATOM 1542 C CA . THR A 1 200 ? -26.328 -8.516 6.047 1 89.12 200 THR A CA 1
ATOM 1543 C C . THR A 1 200 ? -26.609 -8.984 4.621 1 89.12 200 THR A C 1
ATOM 1545 O O . THR A 1 200 ? -26.359 -10.141 4.277 1 89.12 200 THR A O 1
ATOM 1548 N N . VAL A 1 201 ? -27.031 -8.07 3.836 1 92.5 201 VAL A N 1
ATOM 1549 C CA . VAL A 1 201 ? -27.312 -8.391 2.441 1 92.5 201 VAL A CA 1
ATOM 1550 C C . VAL A 1 201 ? -26.016 -8.711 1.71 1 92.5 201 VAL A C 1
ATOM 1552 O O . VAL A 1 201 ? -25.953 -9.672 0.94 1 92.5 201 VAL A O 1
ATOM 1555 N N . ASN A 1 202 ? -25.062 -7.914 1.951 1 93.69 202 ASN A N 1
ATOM 1556 C CA . ASN A 1 202 ? -23.75 -8.172 1.355 1 93.69 202 ASN A CA 1
ATOM 1557 C C . ASN A 1 202 ? -23.219 -9.547 1.74 1 93.69 202 ASN A C 1
ATOM 1559 O O . ASN A 1 202 ? -22.781 -10.312 0.878 1 93.69 202 ASN A O 1
ATOM 1563 N N . ALA A 1 203 ? -23.359 -9.852 3.004 1 93.94 203 ALA A N 1
ATOM 1564 C CA . ALA A 1 203 ? -22.906 -11.148 3.502 1 93.94 203 ALA A CA 1
ATOM 1565 C C . ALA A 1 203 ? -23.656 -12.297 2.818 1 93.94 203 ALA A C 1
ATOM 1567 O O . ALA A 1 203 ? -23.062 -13.336 2.523 1 93.94 203 ALA A O 1
ATOM 1568 N N . PHE A 1 204 ? -24.828 -12.086 2.559 1 95.75 204 PHE A N 1
ATOM 1569 C CA . PHE A 1 204 ? -25.656 -13.094 1.911 1 95.75 204 PHE A CA 1
ATOM 1570 C C . PHE A 1 204 ? -25.125 -13.422 0.521 1 95.75 204 PHE A C 1
ATOM 1572 O O . PHE A 1 204 ? -24.938 -14.594 0.185 1 95.75 204 PHE A O 1
ATOM 1579 N N . PHE A 1 205 ? -24.828 -12.469 -0.251 1 96.94 205 PHE A N 1
ATOM 1580 C CA . PHE A 1 205 ? -24.375 -12.68 -1.619 1 96.94 205 PHE A CA 1
ATOM 1581 C C . PHE A 1 205 ? -23 -13.352 -1.636 1 96.94 205 PHE A C 1
ATOM 1583 O O . PHE A 1 205 ? -22.734 -14.219 -2.469 1 96.94 205 PHE A O 1
ATOM 1590 N N . TRP A 1 206 ? -22.109 -12.945 -0.715 1 97.56 206 TRP A N 1
ATOM 1591 C CA . TRP A 1 206 ? -20.797 -13.578 -0.661 1 97.56 206 TRP A CA 1
ATOM 1592 C C . TRP A 1 206 ? -20.891 -15 -0.131 1 97.56 206 TRP A C 1
ATOM 1594 O O . TRP A 1 206 ? -20.109 -15.867 -0.526 1 97.56 206 TRP A O 1
ATOM 1604 N N . CYS A 1 207 ? -21.906 -15.266 0.733 1 97.38 207 CYS A N 1
ATOM 1605 C CA . CYS A 1 207 ? -22.156 -16.625 1.212 1 97.38 207 CYS A CA 1
ATOM 1606 C C . CYS A 1 207 ? -22.562 -17.531 0.066 1 97.38 207 CYS A C 1
ATOM 1608 O O . CYS A 1 207 ? -22.016 -18.625 -0.087 1 97.38 207 CYS A O 1
ATOM 1610 N N . VAL A 1 208 ? -23.438 -17.062 -0.674 1 97.56 208 VAL A N 1
ATOM 1611 C CA . VAL A 1 208 ? -23.906 -17.844 -1.81 1 97.56 208 VAL A CA 1
ATOM 1612 C C . VAL A 1 208 ? -22.75 -18.125 -2.764 1 97.56 208 VAL A C 1
ATOM 1614 O O . VAL A 1 208 ? -22.547 -19.25 -3.195 1 97.56 208 VAL A O 1
ATOM 1617 N N . TYR A 1 209 ? -22 -17.125 -3.092 1 98.19 209 TYR A N 1
ATOM 1618 C CA . TYR A 1 209 ? -20.859 -17.266 -3.998 1 98.19 209 TYR A CA 1
ATOM 1619 C C . TYR A 1 209 ? -19.828 -18.234 -3.439 1 98.19 209 TYR A C 1
ATOM 1621 O O . TYR A 1 209 ? -19.359 -19.141 -4.148 1 98.19 209 TYR A O 1
ATOM 1629 N N . SER A 1 210 ? -19.453 -18.016 -2.137 1 97.88 210 SER A N 1
ATOM 1630 C CA . SER A 1 210 ? -18.406 -18.844 -1.531 1 97.88 210 SER A CA 1
ATOM 1631 C C . SER A 1 210 ? -18.828 -20.312 -1.474 1 97.88 210 SER A C 1
ATOM 1633 O O . SER A 1 210 ? -17.984 -21.203 -1.615 1 97.88 210 SER A O 1
ATOM 1635 N N . LEU A 1 211 ? -20.109 -20.609 -1.303 1 96.81 211 LEU A N 1
ATOM 1636 C CA . LEU A 1 211 ? -20.609 -21.969 -1.321 1 96.81 211 LEU A CA 1
ATOM 1637 C C . LEU A 1 211 ? -20.531 -22.562 -2.725 1 96.81 211 LEU A C 1
ATOM 1639 O O . LEU A 1 211 ? -20.172 -23.734 -2.887 1 96.81 211 LEU A O 1
ATOM 1643 N N . ALA A 1 212 ? -20.844 -21.75 -3.643 1 96.56 212 ALA A N 1
ATOM 1644 C CA . ALA A 1 212 ? -20.812 -22.219 -5.031 1 96.56 212 ALA A CA 1
ATOM 1645 C C . ALA A 1 212 ? -19.406 -22.625 -5.438 1 96.56 212 ALA A C 1
ATOM 1647 O O . ALA A 1 212 ? -19.234 -23.609 -6.16 1 96.56 212 ALA A O 1
ATOM 1648 N N . ILE A 1 213 ? -18.422 -21.891 -4.973 1 96.69 213 ILE A N 1
ATOM 1649 C CA . ILE A 1 213 ? -17.047 -22.203 -5.398 1 96.69 213 ILE A CA 1
ATOM 1650 C C . ILE A 1 213 ? -16.328 -22.984 -4.305 1 96.69 213 ILE A C 1
ATOM 1652 O O . ILE A 1 213 ? -15.133 -23.234 -4.402 1 96.69 213 ILE A O 1
ATOM 1656 N N . GLN A 1 214 ? -17.016 -23.25 -3.211 1 96.69 214 GLN A N 1
ATOM 1657 C CA . GLN A 1 214 ? -16.516 -24.062 -2.105 1 96.69 214 GLN A CA 1
ATOM 1658 C C . GLN A 1 214 ? -15.258 -23.438 -1.496 1 96.69 214 GLN A C 1
ATOM 1660 O O . GLN A 1 214 ? -14.25 -24.125 -1.309 1 96.69 214 GLN A O 1
ATOM 1665 N N . ASP A 1 215 ? -15.32 -22.188 -1.216 1 97.75 215 ASP A N 1
ATOM 1666 C CA . ASP A 1 215 ? -14.25 -21.438 -0.553 1 97.75 215 ASP A CA 1
ATOM 1667 C C . ASP A 1 215 ? -14.648 -21.078 0.876 1 97.75 215 ASP A C 1
ATOM 1669 O O . ASP A 1 215 ? -15.359 -20.094 1.096 1 97.75 215 ASP A O 1
ATOM 1673 N N . TYR A 1 216 ? -14.109 -21.734 1.834 1 96.19 216 TYR A N 1
ATOM 1674 C CA . TYR A 1 216 ? -14.516 -21.594 3.229 1 96.19 216 TYR A CA 1
ATOM 1675 C C . TYR A 1 216 ? -13.938 -20.328 3.838 1 96.19 216 TYR A C 1
ATOM 1677 O O . TYR A 1 216 ? -14.477 -19.781 4.809 1 96.19 216 TYR A O 1
ATOM 1685 N N . TYR A 1 217 ? -12.844 -19.859 3.328 1 97.19 217 TYR A N 1
ATOM 1686 C CA . TYR A 1 217 ? -12.242 -18.641 3.869 1 97.19 217 TYR A CA 1
ATOM 1687 C C . TYR A 1 217 ? -13.109 -17.422 3.574 1 97.19 217 TYR A C 1
ATOM 1689 O O . TYR A 1 217 ? -13.148 -16.484 4.363 1 97.19 217 TYR A O 1
ATOM 1697 N N . ILE A 1 218 ? -13.742 -17.453 2.434 1 97.5 218 ILE A N 1
ATOM 1698 C CA . ILE A 1 218 ? -14.695 -16.391 2.107 1 97.5 218 ILE A CA 1
ATOM 1699 C C . ILE A 1 218 ? -16 -16.625 2.865 1 97.5 218 ILE A C 1
ATOM 1701 O O . ILE A 1 218 ? -16.656 -15.672 3.289 1 97.5 218 ILE A O 1
ATOM 1705 N N . LEU A 1 219 ? -16.375 -17.891 3.098 1 96.75 219 LEU A N 1
ATOM 1706 C CA . LEU A 1 219 ? -17.641 -18.25 3.727 1 96.75 219 LEU A CA 1
ATOM 1707 C C . LEU A 1 219 ? -17.641 -17.859 5.203 1 96.75 219 LEU A C 1
ATOM 1709 O O . LEU A 1 219 ? -18.641 -17.359 5.711 1 96.75 219 LEU A O 1
ATOM 1713 N N . ILE A 1 220 ? -16.641 -18 5.855 1 94.31 220 ILE A N 1
ATOM 1714 C CA . ILE A 1 220 ? -16.547 -17.875 7.305 1 94.31 220 ILE A CA 1
ATOM 1715 C C . ILE A 1 220 ? -16.938 -16.453 7.73 1 94.31 220 ILE A C 1
ATOM 1717 O O . ILE A 1 220 ? -17.828 -16.281 8.562 1 94.31 220 ILE A O 1
ATOM 1721 N N . PRO A 1 221 ? -16.359 -15.453 7.168 1 91.31 221 PRO A N 1
ATOM 1722 C CA . PRO A 1 221 ? -16.703 -14.109 7.629 1 91.31 221 PRO A CA 1
ATOM 1723 C C . PRO A 1 221 ? -18.078 -13.648 7.129 1 91.31 221 PRO A C 1
ATOM 1725 O O . PRO A 1 221 ? -18.594 -12.641 7.594 1 91.31 221 PRO A O 1
ATOM 1728 N N . ASN A 1 222 ? -18.609 -14.336 6.199 1 90.81 222 ASN A N 1
ATOM 1729 C CA . ASN A 1 222 ? -19.859 -13.906 5.605 1 90.81 222 ASN A CA 1
ATOM 1730 C C . ASN A 1 222 ? -21.031 -14.781 6.062 1 90.81 222 ASN A C 1
ATOM 1732 O O . ASN A 1 222 ? -22.188 -14.453 5.812 1 90.81 222 ASN A O 1
ATOM 1736 N N . GLY A 1 223 ? -20.688 -15.984 6.605 1 84.19 223 GLY A N 1
ATOM 1737 C CA . GLY A 1 223 ? -21.688 -16.922 7.062 1 84.19 223 GLY A CA 1
ATOM 1738 C C . GLY A 1 223 ? -22.047 -16.766 8.531 1 84.19 223 GLY A C 1
ATOM 1739 O O . GLY A 1 223 ? -21.328 -16.078 9.266 1 84.19 223 GLY A O 1
ATOM 1740 N N . MET B 1 1 ? 38.25 -25.656 1.339 1 61.97 1 MET B N 1
ATOM 1741 C CA . MET B 1 1 ? 37.969 -24.297 0.903 1 61.97 1 MET B CA 1
ATOM 1742 C C . MET B 1 1 ? 37.281 -24.281 -0.456 1 61.97 1 MET B C 1
ATOM 1744 O O . MET B 1 1 ? 37.625 -25.047 -1.349 1 61.97 1 MET B O 1
ATOM 1748 N N . PRO B 1 2 ? 36 -23.734 -0.39 1 74.19 2 PRO B N 1
ATOM 1749 C CA . PRO B 1 2 ? 35.375 -23.781 -1.711 1 74.19 2 PRO B CA 1
ATOM 1750 C C . PRO B 1 2 ? 36.312 -23.328 -2.83 1 74.19 2 PRO B C 1
ATOM 1752 O O . PRO B 1 2 ? 37.188 -22.484 -2.607 1 74.19 2 PRO B O 1
AT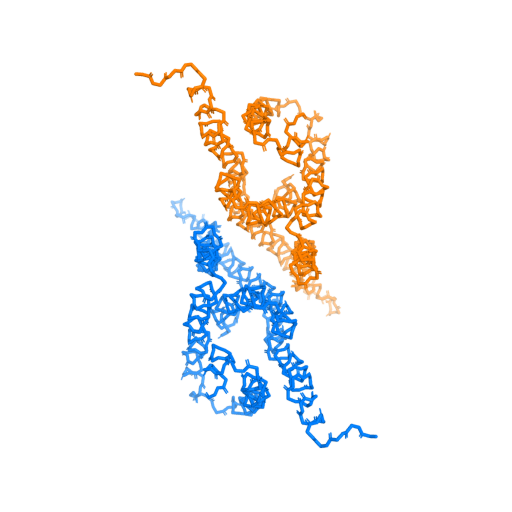OM 1755 N N . ASP B 1 3 ? 36.344 -23.984 -3.965 1 87.5 3 ASP B N 1
ATOM 1756 C CA . ASP B 1 3 ? 37.125 -23.594 -5.117 1 87.5 3 ASP B CA 1
ATOM 1757 C C . ASP B 1 3 ? 36.781 -22.188 -5.59 1 87.5 3 ASP B C 1
ATOM 1759 O O . ASP B 1 3 ? 35.812 -21.594 -5.121 1 87.5 3 ASP B O 1
ATOM 1763 N N . ALA B 1 4 ? 37.656 -21.594 -6.348 1 87.75 4 ALA B N 1
ATOM 1764 C CA . ALA B 1 4 ? 37.562 -20.203 -6.805 1 87.75 4 ALA B CA 1
ATOM 1765 C C . ALA B 1 4 ? 36.219 -19.953 -7.488 1 87.75 4 ALA B C 1
ATOM 1767 O O . ALA B 1 4 ? 35.625 -18.891 -7.309 1 87.75 4 ALA B O 1
ATOM 1768 N N . ALA B 1 5 ? 35.781 -20.922 -8.234 1 88.75 5 ALA B N 1
ATOM 1769 C CA . ALA B 1 5 ? 34.5 -20.766 -8.945 1 88.75 5 ALA B CA 1
ATOM 1770 C C . ALA B 1 5 ? 33.344 -20.703 -7.965 1 88.75 5 ALA B C 1
ATOM 1772 O O . ALA B 1 5 ? 32.406 -19.891 -8.133 1 88.75 5 ALA B O 1
ATOM 1773 N N . THR B 1 6 ? 33.375 -21.531 -7.031 1 89.88 6 THR B N 1
ATOM 1774 C CA . THR B 1 6 ? 32.344 -21.547 -6.004 1 89.88 6 THR B CA 1
ATOM 1775 C C . THR B 1 6 ? 32.344 -20.25 -5.203 1 89.88 6 THR B C 1
ATOM 1777 O O . THR B 1 6 ? 31.297 -19.703 -4.887 1 89.88 6 THR B O 1
ATOM 1780 N N . MET B 1 7 ? 33.5 -19.781 -4.93 1 89.75 7 MET B N 1
ATOM 1781 C CA . MET B 1 7 ? 33.625 -18.531 -4.195 1 89.75 7 MET B CA 1
ATOM 1782 C C . MET B 1 7 ? 33.094 -17.359 -5.02 1 89.75 7 MET B C 1
ATOM 1784 O O . MET B 1 7 ? 32.469 -16.453 -4.477 1 89.75 7 MET B O 1
ATOM 1788 N N . ALA B 1 8 ? 33.438 -17.359 -6.25 1 89.81 8 ALA B N 1
ATOM 1789 C CA . ALA B 1 8 ? 32.938 -16.297 -7.129 1 89.81 8 ALA B CA 1
ATOM 1790 C C . ALA B 1 8 ? 31.406 -16.312 -7.188 1 89.81 8 ALA B C 1
ATOM 1792 O O . ALA B 1 8 ? 30.766 -15.258 -7.148 1 89.81 8 ALA B O 1
ATOM 1793 N N . SER B 1 9 ? 30.922 -17.469 -7.199 1 92.25 9 SER B N 1
ATOM 1794 C CA . SER B 1 9 ? 29.469 -17.609 -7.242 1 92.25 9 SER B CA 1
ATOM 1795 C C . SER B 1 9 ? 28.828 -17.109 -5.945 1 92.25 9 SER B C 1
ATOM 1797 O O . SER B 1 9 ? 27.797 -16.438 -5.969 1 92.25 9 SER B O 1
ATOM 1799 N N . ILE B 1 10 ? 29.422 -17.391 -4.91 1 93.94 10 ILE B N 1
ATOM 1800 C CA . ILE B 1 10 ? 28.938 -16.953 -3.609 1 93.94 10 ILE B CA 1
ATOM 1801 C C . ILE B 1 10 ? 29 -15.422 -3.529 1 93.94 10 ILE B C 1
ATOM 1803 O O . ILE B 1 10 ? 28.062 -14.773 -3.068 1 93.94 10 ILE B O 1
ATOM 1807 N N . LEU B 1 11 ? 30.062 -14.898 -3.975 1 94.19 11 LEU B N 1
ATOM 1808 C CA . LEU B 1 11 ? 30.234 -13.453 -3.973 1 94.19 11 LEU B CA 1
ATOM 1809 C C . LEU B 1 11 ? 29.188 -12.773 -4.848 1 94.19 11 LEU B C 1
ATOM 1811 O O . LEU B 1 11 ? 28.516 -11.836 -4.406 1 94.19 11 LEU B O 1
ATOM 1815 N N . GLU B 1 12 ? 28.984 -13.211 -5.961 1 96.5 12 GLU B N 1
ATOM 1816 C CA . GLU B 1 12 ? 28.109 -12.57 -6.945 1 96.5 12 GLU B CA 1
ATOM 1817 C C . GLU B 1 12 ? 26.641 -12.805 -6.621 1 96.5 12 GLU B C 1
ATOM 1819 O O . GLU B 1 12 ? 25.812 -11.906 -6.785 1 96.5 12 GLU B O 1
ATOM 1824 N N . GLU B 1 13 ? 26.328 -13.938 -6.055 1 97.06 13 GLU B N 1
ATOM 1825 C CA . GLU B 1 13 ? 24.922 -14.328 -5.941 1 97.06 13 GLU B CA 1
ATOM 1826 C C . GLU B 1 13 ? 24.406 -14.109 -4.523 1 97.06 13 GLU B C 1
ATOM 1828 O O . GLU B 1 13 ? 23.188 -14.117 -4.293 1 97.06 13 GLU B O 1
ATOM 1833 N N . HIS B 1 14 ? 25.281 -13.852 -3.592 1 96.75 14 HIS B N 1
ATOM 1834 C CA . HIS B 1 14 ? 24.828 -13.719 -2.215 1 96.75 14 HIS B CA 1
ATOM 1835 C C . HIS B 1 14 ? 25.391 -12.461 -1.562 1 96.75 14 HIS B C 1
ATOM 1837 O O . HIS B 1 14 ? 24.656 -11.641 -1.029 1 96.75 14 HIS B O 1
ATOM 1843 N N . VAL B 1 15 ? 26.656 -12.258 -1.691 1 97.25 15 VAL B N 1
ATOM 1844 C CA . VAL B 1 15 ? 27.297 -11.141 -0.998 1 97.25 15 VAL B CA 1
ATOM 1845 C C . VAL B 1 15 ? 26.922 -9.828 -1.673 1 97.25 15 VAL B C 1
ATOM 1847 O O . VAL B 1 15 ? 26.531 -8.867 -1.004 1 97.25 15 VAL B O 1
ATOM 1850 N N . CYS B 1 16 ? 27.062 -9.75 -2.951 1 97.5 16 CYS B N 1
ATOM 1851 C CA . CYS B 1 16 ? 26.797 -8.523 -3.697 1 97.5 16 CYS B CA 1
ATOM 1852 C C . CYS B 1 16 ? 25.375 -8.055 -3.482 1 97.5 16 CYS B C 1
ATOM 1854 O O . CYS B 1 16 ? 25.141 -6.891 -3.152 1 97.5 16 CYS B O 1
ATOM 1856 N N . PRO B 1 17 ? 24.422 -8.898 -3.57 1 97.75 17 PRO B N 1
ATOM 1857 C CA . PRO B 1 17 ? 23.062 -8.414 -3.371 1 97.75 17 PRO B CA 1
ATOM 1858 C C . PRO B 1 17 ? 22.766 -8.047 -1.918 1 97.75 17 PRO B C 1
ATOM 1860 O O . PRO B 1 17 ? 21.938 -7.18 -1.652 1 97.75 17 PRO B O 1
ATOM 1863 N N . VAL B 1 18 ? 23.422 -8.633 -0.981 1 98.19 18 VAL B N 1
ATOM 1864 C CA . VAL B 1 18 ? 23.266 -8.25 0.417 1 98.19 18 VAL B CA 1
ATOM 1865 C C . VAL B 1 18 ? 23.797 -6.832 0.625 1 98.19 18 VAL B C 1
ATOM 1867 O O . VAL B 1 18 ? 23.125 -5.996 1.233 1 98.19 18 VAL B O 1
ATOM 1870 N N . ILE B 1 19 ? 24.984 -6.602 0.134 1 97.69 19 ILE B N 1
ATOM 1871 C CA . ILE B 1 19 ? 25.547 -5.262 0.213 1 97.69 19 ILE B CA 1
ATOM 1872 C C . ILE B 1 19 ? 24.656 -4.273 -0.52 1 97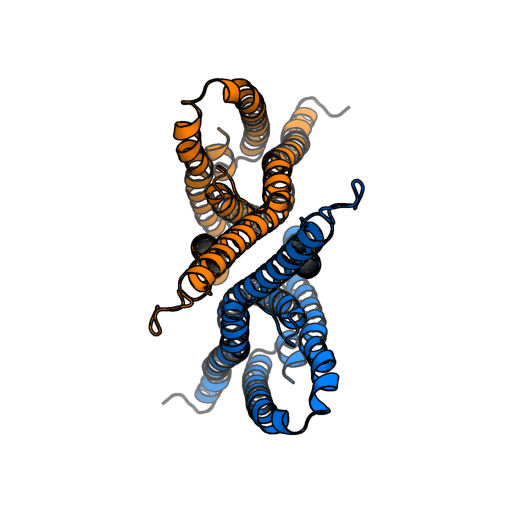.69 19 ILE B C 1
ATOM 1874 O O . ILE B 1 19 ? 24.375 -3.178 -0.017 1 97.69 19 ILE B O 1
ATOM 1878 N N . GLY B 1 20 ? 24.203 -4.668 -1.677 1 97.19 20 GLY B N 1
ATOM 1879 C CA . GLY B 1 20 ? 23.266 -3.84 -2.42 1 97.19 20 GLY B CA 1
ATOM 1880 C C . GLY B 1 20 ? 22.016 -3.494 -1.63 1 97.19 20 GLY B C 1
ATOM 1881 O O . GLY B 1 20 ? 21.562 -2.354 -1.659 1 97.19 20 GLY B O 1
ATOM 1882 N N . ALA B 1 21 ? 21.469 -4.438 -0.936 1 97.81 21 ALA B N 1
ATOM 1883 C CA . ALA B 1 21 ? 20.266 -4.223 -0.138 1 97.81 21 ALA B CA 1
ATOM 1884 C C . ALA B 1 21 ? 20.531 -3.227 0.987 1 97.81 21 ALA B C 1
ATOM 1886 O O . ALA B 1 21 ? 19.703 -2.354 1.254 1 97.81 21 ALA B O 1
ATOM 1887 N N . ILE B 1 22 ? 21.641 -3.381 1.635 1 97.25 22 ILE B N 1
ATOM 1888 C CA . ILE B 1 22 ? 22.016 -2.463 2.705 1 97.25 22 ILE B CA 1
ATOM 1889 C C . ILE B 1 22 ? 22.156 -1.049 2.146 1 97.25 22 ILE B C 1
ATOM 1891 O O . ILE B 1 22 ? 21.609 -0.096 2.707 1 97.25 22 ILE B O 1
ATOM 1895 N N . LEU B 1 23 ? 22.844 -0.917 1.033 1 95.25 23 LEU B N 1
ATOM 1896 C CA . LEU B 1 23 ? 23.047 0.384 0.411 1 95.25 23 LEU B CA 1
ATOM 1897 C C . LEU B 1 23 ? 21.734 0.975 -0.085 1 95.25 23 LEU B C 1
ATOM 1899 O O . LEU B 1 23 ? 21.531 2.186 0.002 1 95.25 23 LEU B O 1
ATOM 1903 N N . SER B 1 24 ? 20.859 0.155 -0.632 1 95.12 24 SER B N 1
ATOM 1904 C CA . SER B 1 24 ? 19.547 0.618 -1.059 1 95.12 24 SER B CA 1
ATOM 1905 C C . SER B 1 24 ? 18.766 1.204 0.11 1 95.12 24 SER B C 1
ATOM 1907 O O . SER B 1 24 ? 18.156 2.27 -0.016 1 95.12 24 SER B O 1
ATOM 1909 N N . THR B 1 25 ? 18.828 0.53 1.223 1 96.19 25 THR B N 1
ATOM 1910 C CA . THR B 1 25 ? 18.125 0.996 2.414 1 96.19 25 THR B CA 1
ATOM 1911 C C . THR B 1 25 ? 18.672 2.346 2.869 1 96.19 25 THR B C 1
ATOM 1913 O O . THR B 1 25 ? 17.906 3.246 3.217 1 96.19 25 THR B O 1
ATOM 1916 N N . LEU B 1 26 ? 19.938 2.451 2.854 1 93.56 26 LEU B N 1
ATOM 1917 C CA . LEU B 1 26 ? 20.562 3.707 3.248 1 93.56 26 LEU B CA 1
ATOM 1918 C C . LEU B 1 26 ? 20.172 4.832 2.295 1 93.56 26 LEU B C 1
ATOM 1920 O O . LEU B 1 26 ? 19.938 5.961 2.727 1 93.56 26 LEU B O 1
ATOM 1924 N N . THR B 1 27 ? 20.156 4.512 1.034 1 90.44 27 THR B N 1
ATOM 1925 C CA . THR B 1 27 ? 19.766 5.504 0.038 1 90.44 27 THR B CA 1
ATOM 1926 C C . THR B 1 27 ? 18.312 5.949 0.25 1 90.44 27 THR B C 1
ATOM 1928 O O . THR B 1 27 ? 18.016 7.145 0.185 1 90.44 27 THR B O 1
ATOM 1931 N N . PHE B 1 28 ? 17.406 5.023 0.532 1 93.38 28 PHE B N 1
ATOM 1932 C CA . PHE B 1 28 ? 16 5.352 0.775 1 93.38 28 PHE B CA 1
ATOM 1933 C C . PHE B 1 28 ? 15.852 6.18 2.045 1 93.38 28 PHE B C 1
ATOM 1935 O O . PHE B 1 28 ? 14.93 6.992 2.16 1 93.38 28 PHE B O 1
ATOM 1942 N N . ALA B 1 29 ? 16.781 6.055 2.984 1 93.88 29 ALA B N 1
ATOM 1943 C CA . ALA B 1 29 ? 16.672 6.68 4.297 1 93.88 29 ALA B CA 1
ATOM 1944 C C . ALA B 1 29 ? 17.219 8.102 4.277 1 93.88 29 ALA B C 1
ATOM 1946 O O . ALA B 1 29 ? 17.047 8.859 5.238 1 93.88 29 ALA B O 1
ATOM 1947 N N . ALA B 1 30 ? 17.828 8.508 3.207 1 89.31 30 ALA B N 1
ATOM 1948 C CA . ALA B 1 30 ? 18.547 9.773 3.109 1 89.31 30 ALA B CA 1
ATOM 1949 C C . ALA B 1 30 ? 17.625 10.953 3.41 1 89.31 30 ALA B C 1
ATOM 1951 O O . ALA B 1 30 ? 18.016 11.898 4.098 1 89.31 30 ALA B O 1
ATOM 1952 N N . PRO B 1 31 ? 16.422 10.906 2.975 1 91.56 31 PRO B N 1
ATOM 1953 C CA . PRO B 1 31 ? 15.57 12.086 3.164 1 91.56 31 PRO B CA 1
ATOM 1954 C C . PRO B 1 31 ? 14.867 12.102 4.52 1 91.56 31 PRO B C 1
ATOM 1956 O O . PRO B 1 31 ? 14.117 13.031 4.82 1 91.56 31 PRO B O 1
ATOM 1959 N N . ILE B 1 32 ? 15.062 11.133 5.379 1 93.38 32 ILE B N 1
ATOM 1960 C CA . ILE B 1 32 ? 14.336 11 6.637 1 93.38 32 ILE B CA 1
ATOM 1961 C C . ILE B 1 32 ? 14.609 12.211 7.523 1 93.38 32 ILE B C 1
ATOM 1963 O O . ILE B 1 32 ? 13.68 12.797 8.086 1 93.38 32 ILE B O 1
ATOM 1967 N N . ARG B 1 33 ? 15.852 12.609 7.625 1 90 33 ARG B N 1
ATOM 1968 C CA . ARG B 1 33 ? 16.203 13.742 8.477 1 90 33 ARG B CA 1
ATOM 1969 C C . ARG B 1 33 ? 15.594 15.039 7.941 1 90 33 ARG B C 1
ATOM 1971 O O . ARG B 1 33 ? 15.109 15.867 8.711 1 90 33 ARG B O 1
ATOM 1978 N N . THR B 1 34 ? 15.695 15.133 6.652 1 89.31 34 THR B N 1
ATOM 1979 C CA . THR B 1 34 ? 15.141 16.312 6.012 1 89.31 34 THR B CA 1
ATOM 1980 C C . THR B 1 34 ? 13.648 16.453 6.305 1 89.31 34 THR B C 1
ATOM 1982 O O . THR B 1 34 ? 13.188 17.516 6.707 1 89.31 34 THR B O 1
ATOM 1985 N N . LEU B 1 35 ? 12.922 15.406 6.184 1 93.5 35 LEU B N 1
ATOM 1986 C CA . LEU B 1 35 ? 11.492 15.484 6.441 1 93.5 35 LEU B CA 1
ATOM 1987 C C . LEU B 1 35 ? 11.219 15.703 7.926 1 93.5 35 LEU B C 1
ATOM 1989 O O . LEU B 1 35 ? 10.297 16.438 8.289 1 93.5 35 LEU B O 1
ATOM 1993 N N . ALA B 1 36 ? 11.969 15.086 8.773 1 92.31 36 ALA B N 1
ATOM 1994 C CA . ALA B 1 36 ? 11.797 15.266 10.211 1 92.31 36 ALA B CA 1
ATOM 1995 C C . ALA B 1 36 ? 11.922 16.734 10.602 1 92.31 36 ALA B C 1
ATOM 1997 O O . ALA B 1 36 ? 11.148 17.25 11.414 1 92.31 36 ALA B O 1
ATOM 1998 N N . GLU B 1 37 ? 12.836 17.438 10 1 91 37 GLU B N 1
ATOM 1999 C CA . GLU B 1 37 ? 13.016 18.859 10.25 1 91 37 GLU B CA 1
ATOM 2000 C C . GLU B 1 37 ? 11.836 19.672 9.703 1 91 37 GLU B C 1
ATOM 2002 O O . GLU B 1 37 ? 11.367 20.609 10.359 1 91 37 GLU B O 1
ATOM 2007 N N . CYS B 1 38 ? 11.438 19.281 8.523 1 91.75 38 CYS B N 1
ATOM 2008 C CA . CYS B 1 38 ? 10.281 19.953 7.938 1 91.75 38 CYS B CA 1
ATOM 2009 C C . CYS B 1 38 ? 9.055 19.828 8.828 1 91.75 38 CYS B C 1
ATOM 2011 O O . CYS B 1 38 ? 8.305 20.781 9.008 1 91.75 38 CYS B O 1
ATOM 2013 N N . LEU B 1 39 ? 8.891 18.656 9.367 1 93.06 39 LEU B N 1
ATOM 2014 C CA . LEU B 1 39 ? 7.742 18.391 10.227 1 93.06 39 LEU B CA 1
ATOM 2015 C C . LEU B 1 39 ? 7.824 19.203 11.516 1 93.06 39 LEU B C 1
ATOM 2017 O O . LEU B 1 39 ? 6.816 19.734 11.984 1 93.06 39 LEU B O 1
ATOM 2021 N N . LYS B 1 40 ? 8.969 19.312 12.055 1 90.06 40 LYS B N 1
ATOM 2022 C CA . LYS B 1 40 ? 9.195 20.109 13.25 1 90.06 40 LYS B CA 1
ATOM 2023 C C . LYS B 1 40 ? 8.891 21.578 12.992 1 90.06 40 LYS B C 1
ATOM 2025 O O . LYS B 1 40 ? 8.281 22.25 13.828 1 90.06 40 LYS B O 1
ATOM 2030 N N . ASP B 1 41 ? 9.273 22.031 11.836 1 89.81 41 ASP B N 1
ATOM 2031 C CA . ASP B 1 41 ? 9.117 23.438 11.492 1 89.81 41 ASP B CA 1
ATOM 2032 C C . ASP B 1 41 ? 7.707 23.719 10.977 1 89.81 41 ASP B C 1
ATOM 2034 O O . ASP B 1 41 ? 7.293 24.891 10.898 1 89.81 41 ASP B O 1
ATOM 2038 N N . GLY B 1 42 ? 7 22.703 10.602 1 89.44 42 GLY B N 1
ATOM 2039 C CA . GLY B 1 42 ? 5.645 22.844 10.094 1 89.44 42 GLY B CA 1
ATOM 2040 C C . GLY B 1 42 ? 5.598 23.375 8.664 1 89.44 42 GLY B C 1
ATOM 2041 O O . GLY B 1 42 ? 4.629 24.016 8.273 1 89.44 42 GLY B O 1
ATOM 2042 N N . ASP B 1 43 ? 6.688 23.172 7.996 1 89.94 43 ASP B N 1
ATOM 2043 C CA . ASP B 1 43 ? 6.816 23.719 6.648 1 89.94 43 ASP B CA 1
ATOM 2044 C C . ASP B 1 43 ? 7.754 22.859 5.801 1 89.94 43 ASP B C 1
ATOM 2046 O O . ASP B 1 43 ? 8.773 22.375 6.293 1 89.94 43 ASP B O 1
ATOM 2050 N N . MET B 1 44 ? 7.273 22.625 4.574 1 89 44 MET B N 1
ATOM 2051 C CA . MET B 1 44 ? 8.125 21.875 3.654 1 89 44 MET B CA 1
ATOM 2052 C C . MET B 1 44 ? 9.352 22.688 3.264 1 89 44 MET B C 1
ATOM 2054 O O . MET B 1 44 ? 10.336 22.141 2.77 1 89 44 MET B O 1
ATOM 2058 N N . LYS B 1 45 ? 9.25 23.922 3.57 1 83.31 45 LYS B N 1
ATOM 2059 C CA . LYS B 1 45 ? 10.328 24.812 3.15 1 83.31 45 LYS B CA 1
ATOM 2060 C C . LYS B 1 45 ? 10.539 24.734 1.642 1 83.31 45 LYS B C 1
ATOM 2062 O O . LYS B 1 45 ? 9.602 24.922 0.864 1 83.31 45 LYS B O 1
ATOM 2067 N N . SER B 1 46 ? 11.766 24.406 1.096 1 84.56 46 SER B N 1
ATOM 2068 C CA . SER B 1 46 ? 12.062 24.297 -0.328 1 84.56 46 SER B CA 1
ATOM 2069 C C . SER B 1 46 ? 12.133 22.828 -0.76 1 84.56 46 SER B C 1
ATOM 2071 O O . SER B 1 46 ? 12.547 22.531 -1.88 1 84.56 46 SER B O 1
ATOM 2073 N N . VAL B 1 47 ? 11.703 21.984 0.147 1 87.44 47 VAL B N 1
ATOM 2074 C CA . VAL B 1 47 ? 11.812 20.562 -0.142 1 87.44 47 VAL B CA 1
ATOM 2075 C C . VAL B 1 47 ? 10.648 20.125 -1.032 1 87.44 47 VAL B C 1
ATOM 2077 O O . VAL B 1 47 ? 9.492 20.453 -0.761 1 87.44 47 VAL B O 1
ATOM 2080 N N . ASN B 1 48 ? 11.016 19.453 -2.113 1 88.44 48 ASN B N 1
ATOM 2081 C CA . ASN B 1 48 ? 10.039 18.891 -3.039 1 88.44 48 ASN B CA 1
ATOM 2082 C C . ASN B 1 48 ? 9.703 17.453 -2.684 1 88.44 48 ASN B C 1
ATOM 2084 O O . ASN B 1 48 ? 10.578 16.578 -2.695 1 88.44 48 ASN B O 1
ATOM 2088 N N . GLY B 1 49 ? 8.43 17.125 -2.447 1 92.25 49 GLY B N 1
ATOM 2089 C CA . GLY B 1 49 ? 8.016 15.789 -2.033 1 92.25 49 GLY B CA 1
ATOM 2090 C C . GLY B 1 49 ? 7.684 14.883 -3.199 1 92.25 49 GLY B C 1
ATOM 2091 O O . GLY B 1 49 ? 7.387 13.703 -3.006 1 92.25 49 GLY B O 1
ATOM 2092 N N . THR B 1 50 ? 7.75 15.336 -4.453 1 92.31 50 THR B N 1
ATOM 2093 C CA . THR B 1 50 ? 7.355 14.594 -5.641 1 92.31 50 THR B CA 1
ATOM 2094 C C . THR B 1 50 ? 8.195 13.32 -5.785 1 92.31 50 THR B C 1
ATOM 2096 O O . THR B 1 50 ? 7.66 12.25 -6.086 1 92.31 50 THR B O 1
ATOM 2099 N N . PRO B 1 51 ? 9.539 13.367 -5.539 1 92.44 51 PRO B N 1
ATOM 2100 C CA . PRO B 1 51 ? 10.344 12.148 -5.676 1 92.44 51 PRO B CA 1
ATOM 2101 C C . PRO B 1 51 ? 9.875 11.023 -4.754 1 92.44 51 PRO B C 1
ATOM 2103 O O . PRO B 1 51 ? 10.031 9.844 -5.082 1 92.44 51 PRO B O 1
ATOM 2106 N N . TRP B 1 52 ? 9.297 11.359 -3.637 1 96.06 52 TRP B N 1
ATOM 2107 C CA . TRP B 1 52 ? 8.875 10.359 -2.668 1 96.06 52 TRP B CA 1
ATOM 2108 C C . TRP B 1 52 ? 7.668 9.578 -3.18 1 96.06 52 TRP B C 1
ATOM 2110 O O . TRP B 1 52 ? 7.488 8.406 -2.84 1 96.06 52 TRP B O 1
ATOM 2120 N N . ILE B 1 53 ? 6.84 10.195 -4.043 1 97.62 53 ILE B N 1
ATOM 2121 C CA . ILE B 1 53 ? 5.73 9.508 -4.695 1 97.62 53 ILE B CA 1
ATOM 2122 C C . ILE B 1 53 ? 6.27 8.445 -5.645 1 97.62 53 ILE B C 1
ATOM 2124 O O . ILE B 1 53 ? 5.82 7.297 -5.621 1 97.62 53 ILE B O 1
ATOM 2128 N N . PHE B 1 54 ? 7.215 8.82 -6.375 1 96.19 54 PHE B N 1
ATOM 2129 C CA . PHE B 1 54 ? 7.797 7.895 -7.34 1 96.19 54 PHE B CA 1
ATOM 2130 C C . PHE B 1 54 ? 8.617 6.824 -6.629 1 96.19 54 PHE B C 1
ATOM 2132 O O . PHE B 1 54 ? 8.695 5.684 -7.094 1 96.19 54 PHE B O 1
ATOM 2139 N N . MET B 1 55 ? 9.203 7.195 -5.477 1 96.25 55 MET B N 1
ATOM 2140 C CA . MET B 1 55 ? 9.859 6.203 -4.625 1 96.25 55 MET B CA 1
ATOM 2141 C C . MET B 1 55 ? 8.875 5.105 -4.223 1 96.25 55 MET B C 1
ATOM 2143 O O . MET B 1 55 ? 9.227 3.924 -4.219 1 96.25 55 MET B O 1
ATOM 2147 N N . THR B 1 56 ? 7.695 5.516 -3.924 1 98.44 56 THR B N 1
ATOM 2148 C CA . THR B 1 56 ? 6.656 4.555 -3.57 1 98.44 56 THR B CA 1
ATOM 2149 C C . THR B 1 56 ? 6.359 3.623 -4.742 1 98.44 56 THR B C 1
ATOM 2151 O O . THR B 1 56 ? 6.32 2.402 -4.578 1 98.44 56 THR B O 1
ATOM 2154 N N . GLY B 1 57 ? 6.184 4.211 -5.871 1 98.25 57 GLY B N 1
ATOM 2155 C CA . GLY B 1 57 ? 5.973 3.383 -7.047 1 98.25 57 GLY B CA 1
ATOM 2156 C C . GLY B 1 57 ? 7.125 2.436 -7.32 1 98.25 57 GLY B C 1
ATOM 2157 O O . GLY B 1 57 ? 6.91 1.268 -7.656 1 98.25 57 GLY B O 1
ATOM 2158 N N . ASN B 1 58 ? 8.328 2.971 -7.172 1 97.5 58 ASN B N 1
ATOM 2159 C CA . ASN B 1 58 ? 9.531 2.18 -7.398 1 97.5 58 ASN B CA 1
ATOM 2160 C C . ASN B 1 58 ? 9.594 0.972 -6.469 1 97.5 58 ASN B C 1
ATOM 2162 O O . ASN B 1 58 ? 9.828 -0.151 -6.918 1 97.5 58 ASN B O 1
ATOM 2166 N N . THR B 1 59 ? 9.344 1.199 -5.27 1 98.25 59 THR B N 1
ATOM 2167 C CA . THR B 1 59 ? 9.453 0.129 -4.285 1 98.25 59 THR B CA 1
ATOM 2168 C C . THR B 1 59 ? 8.297 -0.859 -4.422 1 98.25 59 THR B C 1
ATOM 2170 O O . THR B 1 59 ? 8.484 -2.064 -4.238 1 98.25 59 THR B O 1
ATOM 2173 N N . ILE B 1 60 ? 7.078 -0.398 -4.75 1 98.62 60 ILE B N 1
ATOM 2174 C CA . ILE B 1 60 ? 5.969 -1.309 -5.02 1 98.62 60 ILE B CA 1
ATOM 2175 C C . ILE B 1 60 ? 6.32 -2.213 -6.199 1 98.62 60 ILE B C 1
ATOM 2177 O O . ILE B 1 60 ? 6.148 -3.432 -6.129 1 98.62 60 ILE B O 1
ATOM 2181 N N . GLY B 1 61 ? 6.828 -1.648 -7.23 1 98.56 61 GLY B N 1
ATOM 2182 C CA . GLY B 1 61 ? 7.172 -2.402 -8.43 1 98.56 61 GLY B CA 1
ATOM 2183 C C . GLY B 1 61 ? 8.242 -3.453 -8.18 1 98.56 61 GLY B C 1
ATOM 2184 O O . GLY B 1 61 ? 8.094 -4.602 -8.602 1 98.56 61 GLY B O 1
ATOM 2185 N N . TRP B 1 62 ? 9.305 -3.057 -7.504 1 98.56 62 TRP B N 1
ATOM 2186 C CA . TRP B 1 62 ? 10.398 -3.99 -7.27 1 98.56 62 TRP B CA 1
ATOM 2187 C C . TRP B 1 62 ? 10 -5.059 -6.258 1 98.56 62 TRP B C 1
ATOM 2189 O O . TRP B 1 62 ? 10.469 -6.199 -6.332 1 98.56 62 TRP B O 1
ATOM 2199 N N . LEU B 1 63 ? 9.117 -4.742 -5.348 1 98.69 63 LEU B N 1
ATOM 2200 C CA . LEU B 1 63 ? 8.586 -5.781 -4.473 1 98.69 63 LEU B CA 1
ATOM 2201 C C . LEU B 1 63 ? 7.754 -6.785 -5.262 1 98.69 63 LEU B C 1
ATOM 2203 O O . LEU B 1 63 ? 7.898 -7.996 -5.074 1 98.69 63 LEU B O 1
ATOM 2207 N N . ALA B 1 64 ? 6.902 -6.238 -6.109 1 98.5 64 ALA B N 1
ATOM 2208 C CA . ALA B 1 64 ? 6.133 -7.129 -6.973 1 98.5 64 ALA B CA 1
ATOM 2209 C C . ALA B 1 64 ? 7.055 -8.008 -7.816 1 98.5 64 ALA B C 1
ATOM 2211 O O . ALA B 1 64 ? 6.816 -9.211 -7.965 1 98.5 64 ALA B O 1
ATOM 2212 N N . TYR B 1 65 ? 8.109 -7.383 -8.352 1 98.5 65 TYR B N 1
ATOM 2213 C CA . TYR B 1 65 ? 9.086 -8.109 -9.164 1 98.5 65 TYR B CA 1
ATOM 2214 C C . TYR B 1 65 ? 9.75 -9.211 -8.352 1 98.5 65 TYR B C 1
ATOM 2216 O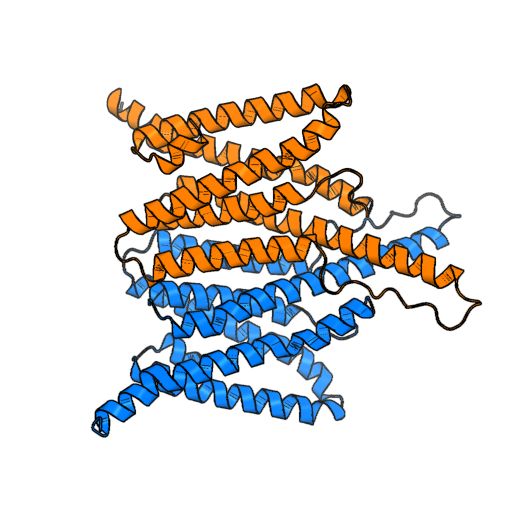 O . TYR B 1 65 ? 9.945 -10.32 -8.844 1 98.5 65 TYR B O 1
ATOM 2224 N N . SER B 1 66 ? 10.094 -8.875 -7.137 1 98.5 66 SER B N 1
ATOM 2225 C CA . SER B 1 66 ? 10.758 -9.852 -6.277 1 98.5 66 SER B CA 1
ATOM 2226 C C . SER B 1 66 ? 9.844 -11.031 -5.984 1 98.5 66 SER B C 1
ATOM 2228 O O . SER B 1 66 ? 10.312 -12.164 -5.852 1 98.5 66 SER B O 1
ATOM 2230 N N . TYR B 1 67 ? 8.523 -10.797 -5.875 1 97.69 67 TYR B N 1
ATOM 2231 C CA . TYR B 1 67 ? 7.566 -11.875 -5.641 1 97.69 67 TYR B CA 1
ATOM 2232 C C . TYR B 1 67 ? 7.453 -12.781 -6.863 1 97.69 67 TYR B C 1
ATOM 2234 O O . TYR B 1 67 ? 7.395 -14.008 -6.734 1 97.69 67 TYR B O 1
ATOM 2242 N N . VAL B 1 68 ? 7.461 -12.188 -8.039 1 97.31 68 VAL B N 1
ATOM 2243 C CA . VAL B 1 68 ? 7.324 -12.945 -9.273 1 97.31 68 VAL B CA 1
ATOM 2244 C C . VAL B 1 68 ? 8.57 -13.797 -9.5 1 97.31 68 VAL B C 1
ATOM 2246 O O . VAL B 1 68 ? 8.469 -14.945 -9.93 1 97.31 68 VAL B O 1
ATOM 2249 N N . THR B 1 69 ? 9.703 -13.25 -9.188 1 97.62 69 THR B N 1
ATOM 2250 C CA . THR B 1 69 ? 10.969 -13.93 -9.469 1 97.62 69 THR B CA 1
ATOM 2251 C C . THR B 1 69 ? 11.438 -14.727 -8.25 1 97.62 69 THR B C 1
ATOM 2253 O O . THR B 1 69 ? 12.445 -15.43 -8.32 1 97.62 69 THR B O 1
ATOM 2256 N N . LEU B 1 70 ? 10.727 -14.578 -7.141 1 97.19 70 LEU B N 1
ATOM 2257 C CA . LEU B 1 70 ? 11.07 -15.234 -5.883 1 97.19 70 LEU B CA 1
ATOM 2258 C C . LEU B 1 70 ? 12.484 -14.867 -5.445 1 97.19 70 LEU B C 1
ATOM 2260 O O . LEU B 1 70 ? 13.266 -15.742 -5.062 1 97.19 70 LEU B O 1
ATOM 2264 N N . ASP B 1 71 ? 12.844 -13.586 -5.566 1 98.06 71 ASP B N 1
ATOM 2265 C CA . ASP B 1 71 ? 14.172 -13.062 -5.254 1 98.06 71 ASP B CA 1
ATOM 2266 C C . ASP B 1 71 ? 14.18 -12.352 -3.902 1 98.06 71 ASP B C 1
ATOM 2268 O O . ASP B 1 71 ? 13.719 -11.211 -3.791 1 98.06 71 ASP B O 1
ATOM 2272 N N . ILE B 1 72 ? 14.75 -12.992 -2.916 1 97.88 72 ILE B N 1
ATOM 2273 C CA . ILE B 1 72 ? 14.719 -12.484 -1.549 1 97.88 72 ILE B CA 1
ATOM 2274 C C . ILE B 1 72 ? 15.578 -11.227 -1.449 1 97.88 72 ILE B C 1
ATOM 2276 O O . ILE B 1 72 ? 15.289 -10.328 -0.648 1 97.88 72 ILE B O 1
ATOM 2280 N N . TYR B 1 73 ? 16.609 -11.109 -2.186 1 98.38 73 TYR B N 1
ATOM 2281 C CA . TYR B 1 73 ? 17.5 -9.961 -2.092 1 98.38 73 TYR B CA 1
ATOM 2282 C C . TYR B 1 73 ? 16.828 -8.703 -2.635 1 98.38 73 TYR B C 1
ATOM 2284 O O . TYR B 1 73 ? 16.938 -7.629 -2.039 1 98.38 73 TYR B O 1
ATOM 2292 N N . VAL B 1 74 ? 16.172 -8.867 -3.77 1 98.5 74 VAL B N 1
ATOM 2293 C CA . VAL B 1 74 ? 15.43 -7.742 -4.324 1 98.5 74 VAL B CA 1
ATOM 2294 C C . VAL B 1 74 ? 14.32 -7.332 -3.355 1 98.5 74 VAL B C 1
ATOM 2296 O O . VAL B 1 74 ? 14.055 -6.141 -3.178 1 98.5 74 VAL B O 1
ATOM 2299 N N . PHE B 1 75 ? 13.719 -8.281 -2.74 1 98.69 75 PHE B N 1
ATOM 2300 C CA . PHE B 1 75 ? 12.703 -7.996 -1.733 1 98.69 75 PHE B CA 1
ATOM 2301 C C . PHE B 1 75 ? 13.297 -7.172 -0.594 1 98.69 75 PHE B C 1
ATOM 2303 O O . PHE B 1 75 ? 12.758 -6.117 -0.242 1 98.69 75 PHE B O 1
ATOM 2310 N N . LEU B 1 76 ? 14.383 -7.617 -0.055 1 98.38 76 LEU B N 1
ATOM 2311 C CA . LEU B 1 76 ? 14.992 -6.996 1.119 1 98.38 76 LEU B CA 1
ATOM 2312 C C . LEU B 1 76 ? 15.531 -5.609 0.783 1 98.38 76 LEU B C 1
ATOM 2314 O O . LEU B 1 76 ? 15.586 -4.734 1.649 1 98.38 76 LEU B O 1
ATOM 2318 N N . ALA B 1 77 ? 15.922 -5.387 -0.431 1 98.19 77 ALA B N 1
ATOM 2319 C CA . ALA B 1 77 ? 16.469 -4.102 -0.861 1 98.19 77 ALA B CA 1
ATOM 2320 C C . ALA B 1 77 ? 15.367 -3.051 -0.973 1 98.19 77 ALA B C 1
ATOM 2322 O O . ALA B 1 77 ? 15.648 -1.849 -0.965 1 98.19 77 ALA B O 1
ATOM 2323 N N . ASN B 1 78 ? 14.086 -3.477 -1.067 1 98.25 78 ASN B N 1
ATOM 2324 C CA . ASN B 1 78 ? 13.039 -2.525 -1.416 1 98.25 78 ASN B CA 1
ATOM 2325 C C . ASN B 1 78 ? 11.969 -2.445 -0.33 1 98.25 78 ASN B C 1
ATOM 2327 O O . ASN B 1 78 ? 11.273 -1.437 -0.211 1 98.25 78 ASN B O 1
ATOM 2331 N N . ALA B 1 79 ? 11.859 -3.477 0.547 1 98.62 79 ALA B N 1
ATOM 2332 C CA . ALA B 1 79 ? 10.844 -3.514 1.596 1 98.62 79 ALA B CA 1
ATOM 2333 C C . ALA B 1 79 ? 11.016 -2.354 2.572 1 98.62 79 ALA B C 1
ATOM 2335 O O . ALA B 1 79 ? 10.07 -1.62 2.854 1 98.62 79 ALA B O 1
ATOM 2336 N N . PRO B 1 80 ? 12.25 -2.137 3.078 1 98.38 80 PRO B N 1
ATOM 2337 C CA . PRO B 1 80 ? 12.414 -0.961 3.938 1 98.38 80 PRO B CA 1
ATOM 2338 C C . PRO B 1 80 ? 12.102 0.347 3.217 1 98.38 80 PRO B C 1
ATOM 2340 O O . PRO B 1 80 ? 11.57 1.279 3.822 1 98.38 80 PRO B O 1
ATOM 2343 N N . GLY B 1 81 ? 12.461 0.356 1.962 1 98.19 81 GLY B N 1
ATOM 2344 C CA . GLY B 1 81 ? 12.188 1.541 1.165 1 98.19 81 GLY B CA 1
ATOM 2345 C C . GLY B 1 81 ? 10.711 1.864 1.07 1 98.19 81 GLY B C 1
ATOM 2346 O O . GLY B 1 81 ? 10.32 3.035 1.093 1 98.19 81 GLY B O 1
ATOM 2347 N N . LEU B 1 82 ? 9.891 0.839 0.935 1 98.69 82 LEU B N 1
ATOM 2348 C CA . LEU B 1 82 ? 8.453 1.07 0.884 1 98.69 82 LEU B CA 1
ATOM 2349 C C . LEU B 1 82 ? 7.953 1.693 2.184 1 98.69 82 LEU B C 1
ATOM 2351 O O . LEU B 1 82 ? 7.207 2.676 2.162 1 98.69 82 LEU B O 1
ATOM 2355 N N . MET B 1 83 ? 8.375 1.176 3.293 1 98.5 83 MET B N 1
ATOM 2356 C CA . MET B 1 83 ? 7.977 1.709 4.59 1 98.5 83 MET B CA 1
ATOM 2357 C C . MET B 1 83 ? 8.414 3.162 4.742 1 98.5 83 MET B C 1
ATOM 2359 O O . MET B 1 83 ? 7.637 4.008 5.184 1 98.5 83 MET B O 1
ATOM 2363 N N . ILE B 1 84 ? 9.625 3.395 4.332 1 97.81 84 ILE B N 1
ATOM 2364 C CA . ILE B 1 84 ? 10.172 4.742 4.434 1 97.81 84 ILE B CA 1
ATOM 2365 C C . ILE B 1 84 ? 9.398 5.684 3.514 1 97.81 84 ILE B C 1
ATOM 2367 O O . ILE B 1 84 ? 9.039 6.793 3.914 1 97.81 84 ILE B O 1
ATOM 2371 N N . SER B 1 85 ? 9.164 5.211 2.299 1 98.12 85 SER B N 1
ATOM 2372 C CA . SER B 1 85 ? 8.461 6.062 1.34 1 98.12 85 SER B CA 1
ATOM 2373 C C . SER B 1 85 ? 7.059 6.402 1.823 1 98.12 85 SER B C 1
ATOM 2375 O O . SER B 1 85 ? 6.57 7.516 1.6 1 98.12 85 SER B O 1
ATOM 2377 N N . ILE B 1 86 ? 6.387 5.496 2.465 1 98.5 86 ILE B N 1
ATOM 2378 C CA . ILE B 1 86 ? 5.059 5.746 3.014 1 98.5 86 ILE B CA 1
ATOM 2379 C C . ILE B 1 86 ? 5.133 6.852 4.062 1 98.5 86 ILE B C 1
ATOM 2381 O O . ILE B 1 86 ? 4.355 7.809 4.023 1 98.5 86 ILE B O 1
ATOM 2385 N N . TRP B 1 87 ? 6.094 6.77 4.91 1 97.81 87 TRP B N 1
ATOM 2386 C CA . TRP B 1 87 ? 6.242 7.781 5.945 1 97.81 87 TRP B CA 1
ATOM 2387 C C . TRP B 1 87 ? 6.594 9.133 5.34 1 97.81 87 TRP B C 1
ATOM 2389 O O . TRP B 1 87 ? 6.086 10.172 5.777 1 97.81 87 TRP B O 1
ATOM 2399 N N . LEU B 1 88 ? 7.473 9.117 4.41 1 97 88 LEU B N 1
ATOM 2400 C CA . LEU B 1 88 ? 7.859 10.359 3.742 1 97 88 LEU B CA 1
ATOM 2401 C C . LEU B 1 88 ? 6.645 11.031 3.109 1 97 88 LEU B C 1
ATOM 2403 O O . LEU B 1 88 ? 6.453 12.242 3.26 1 97 88 LEU B O 1
ATOM 2407 N N . ASN B 1 89 ? 5.852 10.281 2.475 1 97.81 89 ASN B N 1
ATOM 2408 C CA . ASN B 1 89 ? 4.66 10.828 1.839 1 97.81 89 ASN B CA 1
ATOM 2409 C C . ASN B 1 89 ? 3.633 11.289 2.871 1 97.81 89 ASN B C 1
ATOM 2411 O O . ASN B 1 89 ? 2.932 12.281 2.66 1 97.81 89 ASN B O 1
ATOM 2415 N N . PHE B 1 90 ? 3.533 10.562 3.971 1 97.12 90 PHE B N 1
ATOM 2416 C CA . PHE B 1 90 ? 2.703 11.031 5.074 1 97.12 90 PHE B CA 1
ATOM 2417 C C . PHE B 1 90 ? 3.104 12.438 5.496 1 97.12 90 PHE B C 1
ATOM 2419 O O . PHE B 1 90 ? 2.246 13.312 5.656 1 97.12 90 PHE B O 1
ATOM 2426 N N . GLY B 1 91 ? 4.371 12.609 5.629 1 96.06 91 GLY B N 1
ATOM 2427 C CA . GLY B 1 91 ? 4.867 13.898 6.062 1 96.06 91 GLY B CA 1
ATOM 2428 C C . GLY B 1 91 ? 4.539 15.023 5.094 1 96.06 91 GLY B C 1
ATOM 2429 O O . GLY B 1 91 ? 4.09 16.094 5.504 1 96.06 91 GLY B O 1
ATOM 2430 N N . ALA B 1 92 ? 4.738 14.727 3.855 1 94.44 92 ALA B N 1
ATOM 2431 C CA . ALA B 1 92 ? 4.484 15.742 2.83 1 94.44 92 ALA B CA 1
ATOM 2432 C C . ALA B 1 92 ? 3.012 16.141 2.816 1 94.44 92 ALA B C 1
ATOM 2434 O O . ALA B 1 92 ? 2.691 17.328 2.73 1 94.44 92 ALA B O 1
ATOM 2435 N N . MET B 1 93 ? 2.17 15.25 2.926 1 93.88 93 MET B N 1
ATOM 2436 C CA . MET B 1 93 ? 0.744 15.555 2.855 1 93.88 93 MET B CA 1
ATOM 2437 C C . MET B 1 93 ? 0.276 16.266 4.121 1 93.88 93 MET B C 1
ATOM 2439 O O . MET B 1 93 ? -0.546 17.172 4.059 1 93.88 93 MET B O 1
ATOM 2443 N N . LYS B 1 94 ? 0.775 15.836 5.234 1 94.19 94 LYS B N 1
ATOM 2444 C CA . LYS B 1 94 ? 0.448 16.5 6.492 1 94.19 94 LYS B CA 1
ATOM 2445 C C . LYS B 1 94 ? 0.848 17.969 6.457 1 94.19 94 LYS B C 1
ATOM 2447 O O . LYS B 1 94 ? 0.067 18.844 6.848 1 94.19 94 LYS B O 1
ATOM 2452 N N . LEU B 1 95 ? 2.016 18.219 6.02 1 93.56 95 LEU B N 1
ATOM 2453 C CA . LEU B 1 95 ? 2.543 19.578 5.977 1 93.56 95 LEU B CA 1
ATOM 2454 C C . LEU B 1 95 ? 1.775 20.438 4.973 1 93.56 95 LEU B C 1
ATOM 2456 O O . LEU B 1 95 ? 1.509 21.609 5.223 1 93.56 95 LEU B O 1
ATOM 2460 N N . GLN B 1 96 ? 1.458 19.812 3.854 1 91.94 96 GLN B N 1
ATOM 2461 C CA . GLN B 1 96 ? 0.666 20.531 2.859 1 91.94 96 GLN B CA 1
ATOM 2462 C C . GLN B 1 96 ? -0.707 20.906 3.414 1 91.94 96 GLN B C 1
ATOM 2464 O O . GLN B 1 96 ? -1.178 22.016 3.217 1 91.94 96 GLN B O 1
ATOM 2469 N N . TYR B 1 97 ? -1.338 20.016 4.066 1 92.38 97 TYR B N 1
ATOM 2470 C CA . TYR B 1 97 ? -2.633 20.281 4.684 1 92.38 97 TYR B CA 1
ATOM 2471 C C . TYR B 1 97 ? -2.516 21.344 5.762 1 92.38 97 TYR B C 1
ATOM 2473 O O . TYR B 1 97 ? -3.328 22.266 5.816 1 92.38 97 TYR B O 1
ATOM 2481 N N . TYR B 1 98 ? -1.568 21.219 6.578 1 90 98 TYR B N 1
ATOM 2482 C CA . TYR B 1 98 ? -1.32 22.156 7.664 1 90 98 TYR B CA 1
ATOM 2483 C C . TYR B 1 98 ? -1.115 23.562 7.129 1 90 98 TYR B C 1
ATOM 2485 O O . TYR B 1 98 ? -1.724 24.516 7.621 1 90 98 TYR B O 1
ATOM 2493 N N . GLN B 1 99 ? -0.311 23.703 6.113 1 88.06 99 GLN B N 1
ATOM 2494 C CA . GLN B 1 99 ? -0.008 25.016 5.547 1 88.06 99 GLN B CA 1
ATOM 2495 C C . GLN B 1 99 ? -1.246 25.641 4.906 1 88.06 99 GLN B C 1
ATOM 2497 O O . GLN B 1 99 ? -1.486 26.844 5.043 1 88.06 99 GLN B O 1
ATOM 2502 N N . GLU B 1 100 ? -1.964 24.828 4.27 1 86.12 100 GLU B N 1
ATOM 2503 C CA . GLU B 1 100 ? -3.189 25.328 3.648 1 86.12 100 GLU B CA 1
ATOM 2504 C C . GLU B 1 100 ? -4.227 25.719 4.699 1 86.12 100 GLU B C 1
ATOM 2506 O O . GLU B 1 100 ? -4.949 26.703 4.535 1 86.12 100 GLU B O 1
ATOM 2511 N N . ALA B 1 101 ? -4.266 25 5.77 1 82.12 101 ALA B N 1
ATOM 2512 C CA . ALA B 1 101 ? -5.23 25.234 6.84 1 82.12 101 ALA B CA 1
ATOM 2513 C C . ALA B 1 101 ? -4.898 26.516 7.605 1 82.12 101 ALA B C 1
ATOM 2515 O O . ALA B 1 101 ? -5.797 27.25 8.016 1 82.12 101 ALA B O 1
ATOM 2516 N N . ILE B 1 102 ? -3.668 26.828 7.785 1 80.62 102 ILE B N 1
ATOM 2517 C CA . ILE B 1 102 ? -3.27 28.016 8.531 1 80.62 102 ILE B CA 1
ATOM 2518 C C . ILE B 1 102 ? -3.459 29.266 7.664 1 80.62 102 ILE B C 1
ATOM 2520 O O . ILE B 1 102 ? -3.824 30.328 8.164 1 80.62 102 ILE B O 1
ATOM 2524 N N . LYS B 1 103 ? -3.211 29.172 6.441 1 78.31 103 LYS B N 1
ATOM 2525 C CA . LYS B 1 103 ? -3.461 30.297 5.539 1 78.31 103 LYS B CA 1
ATOM 2526 C C . LYS B 1 103 ? -4.938 30.672 5.535 1 78.31 103 LYS B C 1
ATOM 2528 O O . LYS B 1 103 ? -5.273 31.859 5.504 1 78.31 103 LYS B O 1
ATOM 2533 N N . ASP B 1 104 ? -5.688 29.734 5.617 1 69.62 104 ASP B N 1
ATOM 2534 C CA . ASP B 1 104 ? -7.129 29.969 5.66 1 69.62 104 ASP B CA 1
ATOM 2535 C C . ASP B 1 104 ? -7.539 30.656 6.957 1 69.62 104 ASP B C 1
ATOM 2537 O O . ASP B 1 104 ? -8.406 31.531 6.953 1 69.62 104 ASP B O 1
ATOM 2541 N N . PHE B 1 105 ? -6.941 30.297 7.969 1 67.62 105 PHE B N 1
ATOM 2542 C CA . PHE B 1 105 ? -7.195 30.891 9.273 1 67.62 105 PHE B CA 1
ATOM 2543 C C . PHE B 1 105 ? -6.77 32.344 9.297 1 67.62 105 PHE B C 1
ATOM 2545 O O . PHE B 1 105 ? -7.48 33.219 9.828 1 67.62 105 PHE B O 1
ATOM 2552 N N . GLU B 1 106 ? -5.672 32.656 8.75 1 65.25 106 GLU B N 1
ATOM 2553 C CA . GLU B 1 106 ? -5.148 34.031 8.703 1 65.25 106 GLU B CA 1
ATOM 2554 C C . GLU B 1 106 ? -5.996 34.906 7.789 1 65.25 106 GLU B C 1
ATOM 2556 O O . GLU B 1 106 ? -6.262 36.062 8.109 1 65.25 106 GLU B O 1
ATOM 2561 N N . ASP B 1 107 ? -6.379 34.344 6.734 1 65.75 107 ASP B N 1
ATOM 2562 C CA . ASP B 1 107 ? -7.207 35.094 5.785 1 65.75 107 ASP B CA 1
ATOM 2563 C C . ASP B 1 107 ? -8.602 35.344 6.348 1 65.75 107 ASP B C 1
ATOM 2565 O O . ASP B 1 107 ? -9.203 36.375 6.086 1 65.75 107 ASP B O 1
ATOM 2569 N N . GLY B 1 108 ? -9.148 34.312 7.027 1 57.81 108 GLY B N 1
ATOM 2570 C CA . GLY B 1 108 ? -10.438 34.5 7.676 1 57.81 108 GLY B CA 1
ATOM 2571 C C . GLY B 1 108 ? -10.414 35.531 8.773 1 57.81 108 GLY B C 1
ATOM 2572 O O . GLY B 1 108 ? -11.359 36.312 8.914 1 57.81 108 GLY B O 1
ATOM 2573 N N . ALA B 1 109 ? -9.453 35.781 9.633 1 56.25 109 ALA B N 1
ATOM 2574 C CA . ALA B 1 109 ? -9.32 36.781 10.688 1 56.25 109 ALA B CA 1
ATOM 2575 C C . ALA B 1 109 ? -9.219 38.188 10.109 1 56.25 109 ALA B C 1
ATOM 2577 O O . ALA B 1 109 ? -9.758 39.125 10.68 1 56.25 109 ALA B O 1
ATOM 2578 N N . ALA B 1 110 ? -8.648 38.406 9.047 1 57.41 110 ALA B N 1
ATOM 2579 C CA . ALA B 1 110 ? -8.523 39.719 8.398 1 57.41 110 ALA B CA 1
ATOM 2580 C C . ALA B 1 110 ? -9.859 40.188 7.828 1 57.41 110 ALA B C 1
ATOM 2582 O O . ALA B 1 110 ? -10.148 41.375 7.816 1 57.41 110 ALA B O 1
ATOM 2583 N N . ASP B 1 111 ? -10.539 39.281 7.414 1 51.72 111 ASP B N 1
ATOM 2584 C CA . ASP B 1 111 ? -11.789 39.656 6.746 1 51.72 111 ASP B CA 1
ATOM 2585 C C . ASP B 1 111 ? -12.945 39.719 7.738 1 51.72 111 ASP B C 1
ATOM 2587 O O . ASP B 1 111 ? -14.109 39.781 7.34 1 51.72 111 ASP B O 1
ATOM 2591 N N . SER B 1 112 ? -12.836 39.812 9.016 1 49.16 112 SER B N 1
ATOM 2592 C CA . SER B 1 112 ? -13.977 39.938 9.922 1 49.16 112 SER B CA 1
ATOM 2593 C C . SER B 1 112 ? -14.93 41.062 9.461 1 49.16 112 SER B C 1
ATOM 2595 O O . SER B 1 112 ? -16 41.219 10.039 1 49.16 112 SER B O 1
ATOM 2597 N N . ASP B 1 113 ? -14.609 42.25 8.922 1 41.5 113 ASP B N 1
ATOM 2598 C CA . ASP B 1 113 ? -15.703 43.125 8.539 1 41.5 113 ASP B CA 1
ATOM 2599 C C . ASP B 1 113 ? -16.609 42.469 7.508 1 41.5 113 ASP B C 1
ATOM 2601 O O . ASP B 1 113 ? -17.812 42.75 7.461 1 41.5 113 ASP B O 1
ATOM 2605 N N . SER B 1 114 ? -16.203 42.469 6.164 1 41.34 114 SER B N 1
ATOM 2606 C CA . SER B 1 114 ? -17.078 42.219 5.027 1 41.34 114 SER B CA 1
ATOM 2607 C C . SER B 1 114 ? -17.578 40.781 5.043 1 41.34 114 SER B C 1
ATOM 2609 O O . SER B 1 114 ? -16.844 39.844 5.402 1 41.34 114 SER B O 1
ATOM 2611 N N . SER B 1 115 ? -18.969 40.438 5.043 1 42.44 115 SER B N 1
ATOM 2612 C CA . SER B 1 115 ? -19.906 39.344 5.125 1 42.44 115 SER B CA 1
ATOM 2613 C C . SER B 1 115 ? -19.375 38.125 4.379 1 42.44 115 SER B C 1
ATOM 2615 O O . SER B 1 115 ? -19.594 36.969 4.809 1 42.44 115 SER B O 1
ATOM 2617 N N . GLN B 1 116 ? -19.422 38.188 2.939 1 37.62 116 GLN B N 1
ATOM 2618 C CA . GLN B 1 116 ? -19.562 37.125 1.925 1 37.62 116 GLN B CA 1
ATOM 2619 C C . GLN B 1 116 ? -18.281 36.312 1.789 1 37.62 116 GLN B C 1
ATOM 2621 O O . GLN B 1 116 ? -18.078 35.625 0.793 1 37.62 116 GLN B O 1
ATOM 2626 N N . GLN B 1 117 ? -17.172 36.656 2.328 1 38.62 117 GLN B N 1
ATOM 2627 C CA . GLN B 1 117 ? -15.977 36.094 1.714 1 38.62 117 GLN B CA 1
ATOM 2628 C C . GLN B 1 117 ? -15.992 34.562 1.775 1 38.62 117 GLN B C 1
ATOM 2630 O O . GLN B 1 117 ? -16.312 33.969 2.812 1 38.62 117 GLN B O 1
ATOM 2635 N N . GLN B 1 118 ? -15.914 33.875 0.588 1 39.97 118 GLN B N 1
ATOM 2636 C CA . GLN B 1 118 ? -15.797 32.5 0.16 1 39.97 118 GLN B CA 1
ATOM 2637 C C . GLN B 1 118 ? -14.836 31.719 1.063 1 39.97 118 GLN B C 1
ATOM 2639 O O . GLN B 1 118 ? -13.641 32 1.101 1 39.97 118 GLN B O 1
ATOM 2644 N N . ASN B 1 119 ? -15.078 31.359 2.299 1 42.56 119 ASN B N 1
ATOM 2645 C CA . ASN B 1 119 ? -14.383 30.391 3.152 1 42.56 119 ASN B CA 1
ATOM 2646 C C . ASN B 1 119 ? -13.531 29.422 2.334 1 42.56 119 ASN B C 1
ATOM 2648 O O . ASN B 1 119 ? -14.062 28.5 1.709 1 42.56 119 ASN B O 1
ATOM 2652 N N . GLU B 1 120 ? -12.555 29.844 1.677 1 51.69 120 GLU B N 1
ATOM 2653 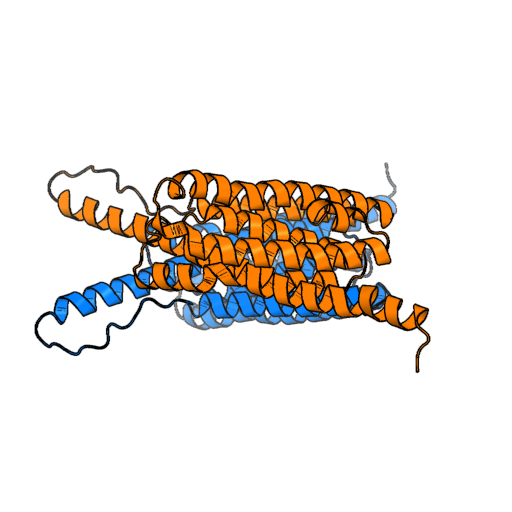C CA . GLU B 1 120 ? -11.625 28.938 1.018 1 51.69 120 GLU B CA 1
ATOM 2654 C C . GLU B 1 120 ? -11.352 27.703 1.878 1 51.69 120 GLU B C 1
ATOM 2656 O O . GLU B 1 120 ? -10.891 27.828 3.016 1 51.69 120 GLU B O 1
ATOM 2661 N N . ARG B 1 121 ? -12.234 26.594 1.89 1 57.03 121 ARG B N 1
ATOM 2662 C CA . ARG B 1 121 ? -12.422 25.312 2.553 1 57.03 121 ARG B CA 1
ATOM 2663 C C . ARG B 1 121 ? -11.156 24.469 2.479 1 57.03 121 ARG B C 1
ATOM 2665 O O . ARG B 1 121 ? -10.469 24.453 1.453 1 57.03 121 ARG B O 1
ATOM 2672 N N . LYS B 1 122 ? -10.531 24.062 3.646 1 70.44 122 LYS B N 1
ATOM 2673 C CA . LYS B 1 122 ? -9.5 23.047 3.803 1 70.44 122 LYS B CA 1
ATOM 2674 C C . LYS B 1 122 ? -9.703 21.906 2.807 1 70.44 122 LYS B C 1
ATOM 2676 O O . LYS B 1 122 ? -10.812 21.391 2.658 1 70.44 122 LYS B O 1
ATOM 2681 N N . PRO B 1 123 ? -8.68 21.812 1.98 1 74.88 123 PRO B N 1
ATOM 2682 C CA . PRO B 1 123 ? -8.875 20.797 0.947 1 74.88 123 PRO B CA 1
ATOM 2683 C C . PRO B 1 123 ? -9.078 19.391 1.526 1 74.88 123 PRO B C 1
ATOM 2685 O O . PRO B 1 123 ? -8.383 19 2.467 1 74.88 123 PRO B O 1
ATOM 2688 N N . SER B 1 124 ? -9.992 18.734 1.01 1 81.5 124 SER B N 1
ATOM 2689 C CA . SER B 1 124 ? -10.234 17.344 1.377 1 81.5 124 SER B CA 1
ATOM 2690 C C . SER B 1 124 ? -9.164 16.422 0.803 1 81.5 124 SER B C 1
ATOM 2692 O O . SER B 1 124 ? -8.914 15.336 1.332 1 81.5 124 SER B O 1
ATOM 2694 N N . LEU B 1 125 ? -8.586 16.875 -0.242 1 90.12 125 LEU B N 1
ATOM 2695 C CA . LEU B 1 125 ? -7.559 16.109 -0.95 1 90.12 125 LEU B CA 1
ATOM 2696 C C . LEU B 1 125 ? -6.453 17.031 -1.46 1 90.12 125 LEU B C 1
ATOM 2698 O O . LEU B 1 125 ? -6.695 17.891 -2.32 1 90.12 125 LEU B O 1
ATOM 2702 N N . THR B 1 126 ? -5.285 16.891 -0.957 1 91 126 THR B N 1
ATOM 2703 C CA . THR B 1 126 ? -4.16 17.703 -1.416 1 91 126 THR B CA 1
ATOM 2704 C C . THR B 1 126 ? -3.637 17.188 -2.756 1 91 126 THR B C 1
ATOM 2706 O O . THR B 1 126 ? -3.908 16.047 -3.139 1 91 126 THR B O 1
ATOM 2709 N N . LYS B 1 127 ? -2.896 18.016 -3.467 1 92.62 127 LYS B N 1
ATOM 2710 C CA . LYS B 1 127 ? -2.297 17.609 -4.738 1 92.62 127 LYS B CA 1
ATOM 2711 C C . LYS B 1 127 ? -1.346 16.438 -4.547 1 92.62 127 LYS B C 1
ATOM 2713 O O . LYS B 1 127 ? -1.313 15.523 -5.371 1 92.62 127 LYS B O 1
ATOM 2718 N N . HIS B 1 128 ? -0.567 16.453 -3.502 1 95.12 128 HIS B N 1
ATOM 2719 C CA . HIS B 1 128 ? 0.362 15.367 -3.197 1 95.12 128 HIS B CA 1
ATOM 2720 C C . HIS B 1 128 ? -0.377 14.055 -2.977 1 95.12 128 HIS B C 1
ATOM 2722 O O . HIS B 1 128 ? 0.027 13.016 -3.502 1 95.12 128 HIS B O 1
ATOM 2728 N N . GLU B 1 129 ? -1.468 14.086 -2.277 1 96.44 129 GLU B N 1
ATOM 2729 C CA . GLU B 1 129 ? -2.279 12.898 -2.014 1 96.44 129 GLU B CA 1
ATOM 2730 C C . GLU B 1 129 ? -2.846 12.32 -3.307 1 96.44 129 GLU B C 1
ATOM 2732 O O . GLU B 1 129 ? -2.838 11.102 -3.502 1 96.44 129 GLU B O 1
ATOM 2737 N N . ALA B 1 130 ? -3.379 13.242 -4.105 1 96.88 130 ALA B N 1
ATOM 2738 C CA . ALA B 1 130 ? -3.967 12.805 -5.367 1 96.88 130 ALA B CA 1
ATOM 2739 C C . ALA B 1 130 ? -2.934 12.086 -6.234 1 96.88 130 ALA B C 1
ATOM 2741 O O . ALA B 1 130 ? -3.227 11.047 -6.828 1 96.88 130 ALA B O 1
ATOM 2742 N N . ARG B 1 131 ? -1.733 12.633 -6.328 1 97 131 ARG B N 1
ATOM 2743 C CA . ARG B 1 131 ? -0.666 12.031 -7.121 1 97 131 ARG B CA 1
ATOM 2744 C C . ARG B 1 131 ? -0.23 10.695 -6.531 1 97 131 ARG B C 1
ATOM 2746 O O . ARG B 1 131 ? 0.069 9.75 -7.266 1 97 131 ARG B O 1
ATOM 2753 N N . LEU B 1 132 ? -0.15 10.633 -5.23 1 98.06 132 LEU B N 1
ATOM 2754 C CA . LEU B 1 132 ? 0.208 9.383 -4.566 1 98.06 132 LEU B CA 1
ATOM 2755 C C . LEU B 1 132 ? -0.845 8.305 -4.824 1 98.06 132 LEU B C 1
ATOM 2757 O O . LEU B 1 132 ? -0.508 7.156 -5.113 1 98.06 132 LEU B O 1
ATOM 2761 N N . LEU B 1 133 ? -2.137 8.68 -4.703 1 98.38 133 LEU B N 1
ATOM 2762 C CA . LEU B 1 133 ? -3.225 7.742 -4.965 1 98.38 133 LEU B CA 1
ATOM 2763 C C . LEU B 1 133 ? -3.195 7.262 -6.414 1 98.38 133 LEU B C 1
ATOM 2765 O O . LEU B 1 133 ? -3.471 6.094 -6.691 1 98.38 133 LEU B O 1
ATOM 2769 N N . LEU B 1 134 ? -2.873 8.164 -7.262 1 98.31 134 LEU B N 1
ATOM 2770 C CA . LEU B 1 134 ? -2.742 7.781 -8.664 1 98.31 134 LEU B CA 1
ATOM 2771 C C . LEU B 1 134 ? -1.62 6.766 -8.844 1 98.31 134 LEU B C 1
ATOM 2773 O O . LEU B 1 134 ? -1.763 5.805 -9.609 1 98.31 134 LEU B O 1
ATOM 2777 N N . MET B 1 135 ? -0.492 6.988 -8.18 1 98.38 135 MET B N 1
ATOM 2778 C CA . MET B 1 135 ? 0.624 6.047 -8.219 1 98.38 135 MET B CA 1
ATOM 2779 C C . MET B 1 135 ? 0.196 4.672 -7.711 1 98.38 135 MET B C 1
ATOM 2781 O O . MET B 1 135 ? 0.474 3.656 -8.352 1 98.38 135 MET B O 1
ATOM 2785 N N . VAL B 1 136 ? -0.516 4.621 -6.602 1 98.56 136 VAL B N 1
ATOM 2786 C CA . VAL B 1 136 ? -0.972 3.363 -6.016 1 98.56 136 VAL B CA 1
ATOM 2787 C C . VAL B 1 136 ? -1.968 2.689 -6.957 1 98.56 136 VAL B C 1
ATOM 2789 O O . VAL B 1 136 ? -1.898 1.478 -7.18 1 98.56 136 VAL B O 1
ATOM 2792 N N . LEU B 1 137 ? -2.887 3.467 -7.496 1 98.5 137 LEU B N 1
ATOM 2793 C CA . LEU B 1 137 ? -3.877 2.938 -8.43 1 98.5 137 LEU B CA 1
ATOM 2794 C C . LEU B 1 137 ? -3.201 2.338 -9.656 1 98.5 137 LEU B C 1
ATOM 2796 O O . LEU B 1 137 ? -3.584 1.261 -10.117 1 98.5 137 LEU B O 1
ATOM 2800 N N . THR B 1 138 ? -2.242 3.023 -10.148 1 98.44 138 THR B N 1
ATOM 2801 C CA . THR B 1 138 ? -1.513 2.555 -11.328 1 98.44 138 THR B CA 1
ATOM 2802 C C . THR B 1 138 ? -0.875 1.194 -11.055 1 98.44 138 THR B C 1
ATOM 2804 O O . THR B 1 138 ? -1.025 0.265 -11.852 1 98.44 138 THR B O 1
ATOM 2807 N N . TRP B 1 139 ? -0.197 1.077 -9.953 1 98.62 139 TRP B N 1
ATOM 2808 C CA . TRP B 1 139 ? 0.464 -0.185 -9.641 1 98.62 139 TRP B CA 1
ATOM 2809 C C . TRP B 1 139 ? -0.558 -1.27 -9.312 1 98.62 139 TRP B C 1
ATOM 2811 O O . TRP B 1 139 ? -0.345 -2.443 -9.625 1 98.62 139 TRP B O 1
ATOM 2821 N N . MET B 1 140 ? -1.651 -0.905 -8.648 1 98.38 140 MET B N 1
ATOM 2822 C CA . MET B 1 140 ? -2.719 -1.87 -8.406 1 98.38 140 MET B CA 1
ATOM 2823 C C . MET B 1 140 ? -3.248 -2.439 -9.711 1 98.38 140 MET B C 1
ATOM 2825 O O . MET B 1 140 ? -3.457 -3.648 -9.828 1 98.38 140 MET B O 1
ATOM 2829 N N . LEU B 1 141 ? -3.41 -1.625 -10.703 1 98.06 141 LEU B N 1
ATOM 2830 C CA . LEU B 1 141 ? -3.904 -2.057 -12 1 98.06 141 LEU B CA 1
ATOM 2831 C C . LEU B 1 141 ? -2.885 -2.949 -12.703 1 98.06 141 LEU B C 1
ATOM 2833 O O . LEU B 1 141 ? -3.238 -4.004 -13.234 1 98.06 141 LEU B O 1
ATOM 2837 N N . ILE B 1 142 ? -1.652 -2.531 -12.695 1 98.31 142 ILE B N 1
ATOM 2838 C CA . ILE B 1 142 ? -0.603 -3.322 -13.328 1 98.31 142 ILE B CA 1
ATOM 2839 C C . ILE B 1 142 ? -0.532 -4.703 -12.68 1 98.31 142 ILE B C 1
ATOM 2841 O O . ILE B 1 142 ? -0.513 -5.723 -13.367 1 98.31 142 ILE B O 1
ATOM 2845 N N . LEU B 1 143 ? -0.546 -4.738 -11.367 1 97.94 143 LEU B N 1
ATOM 2846 C CA . LEU B 1 143 ? -0.403 -5.996 -10.641 1 97.94 143 LEU B CA 1
ATOM 2847 C C . LEU B 1 143 ? -1.643 -6.867 -10.812 1 97.94 143 LEU B C 1
ATOM 2849 O O . LEU B 1 143 ? -1.54 -8.094 -10.867 1 97.94 143 LEU B O 1
ATOM 2853 N N . SER B 1 144 ? -2.814 -6.23 -10.906 1 97.75 144 SER B N 1
ATOM 2854 C CA . SER B 1 144 ? -4.035 -7.004 -11.109 1 97.75 144 SER B CA 1
ATOM 2855 C C . SER B 1 144 ? -4.047 -7.66 -12.484 1 97.75 144 SER B C 1
ATOM 2857 O O . SER B 1 144 ? -4.352 -8.852 -12.609 1 97.75 144 SER B O 1
ATOM 2859 N N . VAL B 1 145 ? -3.639 -6.938 -13.5 1 97.38 145 VAL B N 1
ATOM 2860 C CA . VAL B 1 145 ? -3.623 -7.477 -14.852 1 97.38 145 VAL B CA 1
ATOM 2861 C C . VAL B 1 145 ? -2.572 -8.578 -14.961 1 97.38 145 VAL B C 1
ATOM 2863 O O . VAL B 1 145 ? -2.846 -9.656 -15.5 1 97.38 145 VAL B O 1
ATOM 2866 N N . THR B 1 146 ? -1.406 -8.344 -14.453 1 97.5 146 THR B N 1
ATOM 2867 C CA . THR B 1 146 ? -0.326 -9.32 -14.57 1 97.5 146 THR B CA 1
ATOM 2868 C C . THR B 1 146 ? -0.651 -10.586 -13.789 1 97.5 146 THR B C 1
ATOM 2870 O O . THR B 1 146 ? -0.365 -11.695 -14.242 1 97.5 146 THR B O 1
ATOM 2873 N N . THR B 1 147 ? -1.265 -10.43 -12.672 1 95.94 147 THR B N 1
ATOM 2874 C CA . THR B 1 147 ? -1.499 -11.586 -11.812 1 95.94 147 THR B CA 1
ATOM 2875 C C . THR B 1 147 ? -2.75 -12.344 -12.258 1 95.94 147 THR B C 1
ATOM 2877 O O . THR B 1 147 ? -2.752 -13.578 -12.312 1 95.94 147 THR B O 1
ATOM 2880 N N . LEU B 1 148 ? -3.773 -11.695 -12.648 1 95.56 148 LEU B N 1
ATOM 2881 C CA . LEU B 1 148 ? -5.059 -12.336 -12.898 1 95.56 148 LEU B CA 1
ATOM 2882 C C . LEU B 1 148 ? -5.18 -12.773 -14.352 1 95.56 148 LEU B C 1
ATOM 2884 O O . LEU B 1 148 ? -5.926 -13.703 -14.664 1 95.56 148 LEU B O 1
ATOM 2888 N N . LYS B 1 149 ? -4.422 -12.18 -15.25 1 95.06 149 LYS B N 1
ATOM 2889 C CA . LYS B 1 149 ? -4.652 -12.453 -16.672 1 95.06 149 LYS B CA 1
ATOM 2890 C C . LYS B 1 149 ? -3.461 -13.18 -17.281 1 95.06 149 LYS B C 1
ATOM 2892 O O . LYS B 1 149 ? -3.609 -13.891 -18.281 1 95.06 149 LYS B O 1
ATOM 2897 N N . MET B 1 150 ? -2.32 -12.992 -16.703 1 94.88 150 MET B N 1
ATOM 2898 C CA . MET B 1 150 ? -1.131 -13.594 -17.297 1 94.88 15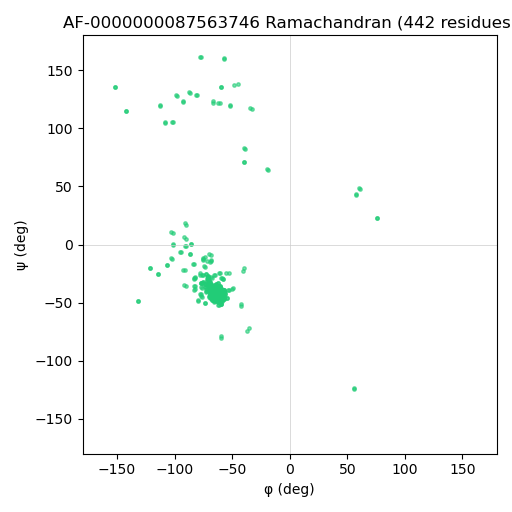0 MET B CA 1
ATOM 2899 C C . MET B 1 150 ? -0.773 -14.898 -16.578 1 94.88 150 MET B C 1
ATOM 2901 O O . MET B 1 150 ? -0.526 -14.906 -15.375 1 94.88 150 MET B O 1
ATOM 2905 N N . GLU B 1 151 ? -0.606 -15.922 -17.391 1 91.94 151 GLU B N 1
ATOM 2906 C CA . GLU B 1 151 ? -0.379 -17.25 -16.812 1 91.94 151 GLU B CA 1
ATOM 2907 C C . GLU B 1 151 ? 1.111 -17.531 -16.641 1 91.94 151 GLU B C 1
ATOM 2909 O O . GLU B 1 151 ? 1.525 -18.078 -15.625 1 91.94 151 GLU B O 1
ATOM 2914 N N . MET B 1 152 ? 1.868 -17.031 -17.562 1 95.25 152 MET B N 1
ATOM 2915 C CA . MET B 1 152 ? 3.291 -17.359 -17.562 1 95.25 152 MET B CA 1
ATOM 2916 C C . MET B 1 152 ? 4.066 -16.391 -16.672 1 95.25 152 MET B C 1
ATOM 2918 O O . MET B 1 152 ? 3.908 -15.172 -16.797 1 95.25 152 MET B O 1
ATOM 2922 N N . THR B 1 153 ? 4.832 -16.922 -15.859 1 94.81 153 THR B N 1
ATOM 2923 C CA . THR B 1 153 ? 5.688 -16.141 -14.977 1 94.81 153 THR B CA 1
ATOM 2924 C C . THR B 1 153 ? 6.605 -15.227 -15.789 1 94.81 153 THR B C 1
ATOM 2926 O O . THR B 1 153 ? 6.875 -14.094 -15.391 1 94.81 153 THR B O 1
ATOM 2929 N N . SER B 1 154 ? 7.121 -15.703 -16.922 1 96.25 154 SER B N 1
ATOM 2930 C CA . SER B 1 154 ? 8.016 -14.93 -17.766 1 96.25 154 SER B CA 1
ATOM 2931 C C . SER B 1 154 ? 7.332 -13.664 -18.281 1 96.25 154 SER B C 1
ATOM 2933 O O . SER B 1 154 ? 7.953 -12.602 -18.359 1 96.25 154 SER B O 1
ATOM 2935 N N . ASP B 1 155 ? 6.059 -13.789 -18.578 1 97.44 155 ASP B N 1
ATOM 2936 C CA . ASP B 1 155 ? 5.289 -12.633 -19.047 1 97.44 155 ASP B CA 1
ATOM 2937 C C . ASP B 1 155 ? 5.098 -11.617 -17.922 1 97.44 155 ASP B C 1
ATOM 2939 O O . ASP B 1 155 ? 5.227 -10.414 -18.141 1 97.44 155 ASP B O 1
ATOM 2943 N N . ARG B 1 156 ? 4.73 -12.141 -16.766 1 97.81 156 ARG B N 1
ATOM 2944 C CA . ARG B 1 156 ? 4.562 -11.273 -15.602 1 97.81 156 ARG B CA 1
ATOM 2945 C C . ARG B 1 156 ? 5.852 -10.523 -15.289 1 97.81 156 ARG B C 1
ATOM 2947 O O . ARG B 1 156 ? 5.836 -9.312 -15.078 1 97.81 156 ARG B O 1
ATOM 2954 N N . LYS B 1 157 ? 6.938 -11.266 -15.328 1 97.69 157 LYS B N 1
ATOM 2955 C CA . LYS B 1 157 ? 8.258 -10.695 -15.094 1 97.69 157 LYS B CA 1
ATOM 2956 C C . LYS B 1 157 ? 8.562 -9.578 -16.078 1 97.69 157 LYS B C 1
ATOM 2958 O O . LYS B 1 157 ? 9.062 -8.516 -15.703 1 97.69 157 LYS B O 1
ATOM 2963 N N . GLN B 1 158 ? 8.281 -9.789 -17.281 1 97.81 158 GLN B N 1
ATOM 2964 C CA . GLN B 1 158 ? 8.547 -8.82 -18.344 1 97.81 158 GLN B CA 1
ATOM 2965 C C . GLN B 1 158 ? 7.742 -7.539 -18.141 1 97.81 158 GLN B C 1
ATOM 2967 O O . GLN B 1 158 ? 8.289 -6.438 -18.172 1 97.81 158 GLN B O 1
ATOM 2972 N N . VAL B 1 159 ? 6.465 -7.66 -17.891 1 98.31 159 VAL B N 1
ATOM 2973 C CA . VAL B 1 159 ? 5.582 -6.504 -17.781 1 98.31 159 VAL B CA 1
ATOM 2974 C C . VAL B 1 159 ? 5.945 -5.699 -16.531 1 98.31 159 VAL B C 1
ATOM 2976 O O . VAL B 1 159 ? 6.105 -4.477 -16.609 1 98.31 159 VAL B O 1
ATOM 2979 N N . ILE B 1 160 ? 6.109 -6.348 -15.414 1 98.56 160 ILE B N 1
ATOM 2980 C CA . ILE B 1 160 ? 6.434 -5.672 -14.164 1 98.56 160 ILE B CA 1
ATOM 2981 C C . ILE B 1 160 ? 7.832 -5.066 -14.25 1 98.56 160 ILE B C 1
ATOM 2983 O O . ILE B 1 160 ? 8.055 -3.932 -13.82 1 98.56 160 ILE B O 1
ATOM 2987 N N . GLY B 1 161 ? 8.781 -5.816 -14.828 1 98.44 161 GLY B N 1
ATOM 2988 C CA . GLY B 1 161 ? 10.141 -5.32 -15 1 98.44 161 GLY B CA 1
ATOM 2989 C C . GLY B 1 161 ? 10.211 -4.062 -15.836 1 98.44 161 GLY B C 1
ATOM 2990 O O . GLY B 1 161 ? 10.891 -3.1 -15.469 1 98.44 161 GLY B O 1
ATOM 2991 N N . ILE B 1 162 ? 9.523 -4.047 -16.891 1 98.19 162 ILE B N 1
ATOM 2992 C CA . ILE B 1 162 ? 9.5 -2.883 -17.766 1 98.19 162 ILE B CA 1
ATOM 2993 C C . ILE B 1 162 ? 8.828 -1.713 -17.047 1 98.19 162 ILE B C 1
ATOM 2995 O O . ILE B 1 162 ? 9.336 -0.589 -17.078 1 98.19 162 ILE B O 1
ATOM 2999 N N . ALA B 1 163 ? 7.707 -1.98 -16.453 1 98.31 163 ALA B N 1
ATOM 3000 C CA . ALA B 1 163 ? 6.949 -0.934 -15.766 1 98.31 163 ALA B CA 1
ATOM 3001 C C . ALA B 1 163 ? 7.773 -0.285 -14.664 1 98.31 163 ALA B C 1
ATOM 3003 O O . ALA B 1 163 ? 7.758 0.938 -14.5 1 98.31 163 ALA B O 1
ATOM 3004 N N . VAL B 1 164 ? 8.469 -1.115 -13.883 1 97.75 164 VAL B N 1
ATOM 3005 C CA . VAL B 1 164 ? 9.203 -0.564 -12.75 1 97.75 164 VAL B CA 1
ATOM 3006 C C . VAL B 1 164 ? 10.398 0.24 -13.258 1 97.75 164 VAL B C 1
ATOM 3008 O O . VAL B 1 164 ? 10.773 1.249 -12.648 1 97.75 164 VAL B O 1
ATOM 3011 N N . ASN B 1 165 ? 10.992 -0.123 -14.375 1 96.69 165 ASN B N 1
ATOM 3012 C CA . ASN B 1 165 ? 12.094 0.647 -14.953 1 96.69 165 ASN B CA 1
ATOM 3013 C C . ASN B 1 165 ? 11.602 1.98 -15.516 1 96.69 165 ASN B C 1
ATOM 3015 O O . ASN B 1 165 ? 12.312 2.988 -15.438 1 96.69 165 ASN B O 1
ATOM 3019 N N . ILE B 1 166 ? 10.398 2 -16.062 1 96.19 166 ILE B N 1
ATOM 3020 C CA . ILE B 1 166 ? 9.797 3.264 -16.484 1 96.19 166 ILE B CA 1
ATOM 3021 C C . ILE B 1 166 ? 9.586 4.16 -15.258 1 96.19 166 ILE B C 1
ATOM 3023 O O . ILE B 1 166 ? 9.906 5.352 -15.297 1 96.19 166 ILE B O 1
ATOM 3027 N N . ASN B 1 167 ? 9.055 3.58 -14.203 1 95.88 167 ASN B N 1
ATOM 3028 C CA . ASN B 1 167 ? 8.859 4.312 -12.961 1 95.88 167 ASN B CA 1
ATOM 3029 C C . ASN B 1 167 ? 10.172 4.891 -12.438 1 95.88 167 ASN B C 1
ATOM 3031 O O . ASN B 1 167 ? 10.203 6.012 -11.93 1 95.88 167 ASN B O 1
ATOM 3035 N N . LEU B 1 168 ? 11.211 4.141 -12.531 1 92.25 168 LEU B N 1
ATOM 3036 C CA . LEU B 1 168 ? 12.531 4.52 -12.047 1 92.25 168 LEU B CA 1
ATOM 3037 C C . LEU B 1 168 ? 13.047 5.766 -12.758 1 92.25 168 LEU B C 1
ATOM 3039 O O . LEU B 1 168 ? 13.672 6.629 -12.141 1 92.25 168 LEU B O 1
ATOM 3043 N N . VAL B 1 169 ? 12.797 5.91 -14.023 1 88.06 169 VAL B N 1
ATOM 3044 C CA . VAL B 1 169 ? 13.195 7.078 -14.797 1 88.06 169 VAL B CA 1
ATOM 3045 C C . VAL B 1 169 ? 12.555 8.336 -14.211 1 88.06 169 VAL B C 1
ATOM 3047 O O . VAL B 1 169 ? 13.219 9.359 -14.039 1 88.06 169 VAL B O 1
ATOM 3050 N N . PHE B 1 170 ? 11.32 8.195 -13.805 1 85.81 170 PHE B N 1
ATOM 3051 C CA . PHE B 1 170 ? 10.625 9.328 -13.195 1 85.81 170 PHE B CA 1
ATOM 3052 C C . PHE B 1 170 ? 11.117 9.57 -11.773 1 85.81 170 PHE B C 1
ATOM 3054 O O . PHE B 1 170 ? 11.164 10.711 -11.32 1 85.81 170 PHE B O 1
ATOM 3061 N N . PHE B 1 171 ? 11.469 8.539 -11.133 1 84.81 171 PHE B N 1
ATOM 3062 C CA . PHE B 1 171 ? 11.977 8.625 -9.773 1 84.81 171 PHE B CA 1
ATOM 3063 C C . PHE B 1 171 ? 13.281 9.406 -9.727 1 84.81 171 PHE B C 1
ATOM 3065 O O . PHE B 1 171 ? 13.469 10.266 -8.867 1 84.81 171 PHE B O 1
ATOM 3072 N N . TYR B 1 172 ? 14.211 9.172 -10.625 1 78.31 172 TYR B N 1
ATOM 3073 C CA . TYR B 1 172 ? 15.5 9.844 -10.664 1 78.31 172 TYR B CA 1
ATOM 3074 C C . TYR B 1 172 ? 15.391 11.203 -11.352 1 78.31 172 TYR B C 1
ATOM 3076 O O . TYR B 1 172 ? 16.188 12.102 -11.094 1 78.31 172 TYR B O 1
ATOM 3084 N N . GLY B 1 173 ? 14.453 11.328 -12.242 1 69.56 173 GLY B N 1
ATOM 3085 C CA . GLY B 1 173 ? 14.25 12.586 -12.938 1 69.56 173 GLY B CA 1
ATOM 3086 C C . GLY B 1 173 ? 13.555 13.633 -12.078 1 69.56 173 GLY B C 1
ATOM 3087 O O . GLY B 1 173 ? 13.727 14.836 -12.305 1 69.56 173 GLY B O 1
ATOM 3088 N N . ALA B 1 174 ? 12.812 13.156 -11.164 1 58.25 174 ALA B N 1
ATOM 3089 C CA . ALA B 1 174 ? 12.039 14.055 -10.312 1 58.25 174 ALA B CA 1
ATOM 3090 C C . ALA B 1 174 ? 12.953 14.984 -9.516 1 58.25 174 ALA B C 1
ATOM 3092 O O . ALA B 1 174 ? 12.727 16.188 -9.453 1 58.25 174 ALA B O 1
ATOM 3093 N N . PRO B 1 175 ? 14 14.43 -8.852 1 56.72 175 PRO B N 1
ATOM 3094 C CA . PRO B 1 175 ? 14.93 15.305 -8.133 1 56.72 175 PRO B CA 1
ATOM 3095 C C . PRO B 1 175 ? 15.695 16.234 -9.07 1 56.72 175 PRO B C 1
ATOM 3097 O O . PRO B 1 175 ? 16.062 17.344 -8.672 1 56.72 175 PRO B O 1
ATOM 3100 N N . LEU B 1 176 ? 15.992 15.672 -10.273 1 53.25 176 LEU B N 1
ATOM 3101 C CA . LEU B 1 176 ? 16.766 16.469 -11.211 1 53.25 176 LEU B CA 1
ATOM 3102 C C . LEU B 1 176 ? 16.047 17.781 -11.531 1 53.25 176 LEU B C 1
ATOM 3104 O O . LEU B 1 176 ? 16.703 18.812 -11.695 1 53.25 176 LEU B O 1
ATOM 3108 N N . SER B 1 177 ? 14.773 17.641 -11.453 1 50 177 SER B N 1
ATOM 3109 C CA . SER B 1 177 ? 14.031 18.875 -11.711 1 50 177 SER B CA 1
ATOM 3110 C C . SER B 1 177 ? 14.234 19.891 -10.594 1 50 177 SER B C 1
ATOM 3112 O O . SER B 1 177 ? 14.375 21.094 -10.844 1 50 177 SER B O 1
ATOM 3114 N N . SER B 1 178 ? 14.273 19.312 -9.383 1 50.88 178 SER B N 1
ATOM 3115 C CA . SER B 1 178 ? 14.469 20.219 -8.258 1 50.88 178 SER B CA 1
ATOM 3116 C C . SER B 1 178 ? 15.922 20.656 -8.141 1 50.88 178 SER B C 1
ATOM 3118 O O . SER B 1 178 ? 16.203 21.797 -7.758 1 50.88 178 SER B O 1
ATOM 3120 N N . MET B 1 179 ? 16.812 19.703 -8.32 1 49.84 179 MET B N 1
ATOM 3121 C CA . MET B 1 179 ? 18.25 19.984 -8.258 1 49.84 179 MET B CA 1
ATOM 3122 C C . MET B 1 179 ? 18.641 21.016 -9.305 1 49.84 179 MET B C 1
ATOM 3124 O O . MET B 1 179 ? 19.5 21.875 -9.047 1 49.84 179 MET B O 1
ATOM 3128 N N . LEU B 1 180 ? 18.078 20.844 -10.422 1 48.47 180 LEU B N 1
ATOM 3129 C CA . LEU B 1 180 ? 18.406 21.844 -11.43 1 48.47 180 LEU B CA 1
ATOM 3130 C C . LEU B 1 180 ? 18.109 23.25 -10.914 1 48.47 180 LEU B C 1
ATOM 3132 O O . LEU B 1 180 ? 18.844 24.203 -11.219 1 48.47 180 LEU B O 1
ATOM 3136 N N . THR B 1 181 ? 17.234 23.156 -10.023 1 46.62 181 THR B N 1
ATOM 3137 C CA . THR B 1 181 ? 16.938 24.484 -9.477 1 46.62 181 THR B CA 1
ATOM 3138 C C . THR B 1 181 ? 17.969 24.859 -8.414 1 46.62 181 THR B C 1
ATOM 3140 O O . THR B 1 181 ? 18.328 26.031 -8.297 1 46.62 181 THR B O 1
ATOM 3143 N N . VAL B 1 182 ? 18.406 23.781 -7.652 1 47.97 182 VAL B N 1
ATOM 3144 C CA . VAL B 1 182 ? 19.344 24.031 -6.551 1 47.97 182 VAL B CA 1
ATOM 3145 C C . VAL B 1 182 ? 20.75 24.188 -7.098 1 47.97 182 VAL B C 1
ATOM 3147 O O . VAL B 1 182 ? 21.578 24.922 -6.531 1 47.97 182 VAL B O 1
ATOM 3150 N N . ILE B 1 183 ? 21.25 23.297 -7.977 1 46.91 183 ILE B N 1
ATOM 3151 C CA . ILE B 1 183 ? 22.609 23.453 -8.477 1 46.91 183 ILE B CA 1
ATOM 3152 C C . ILE B 1 183 ? 22.875 24.938 -8.75 1 46.91 183 ILE B C 1
ATOM 3154 O O . ILE B 1 183 ? 24.031 25.375 -8.75 1 46.91 183 ILE B O 1
ATOM 3158 N N . LYS B 1 184 ? 21.922 25.594 -8.93 1 42.19 184 LYS B N 1
ATOM 3159 C CA . LYS B 1 184 ? 22.25 27 -9.164 1 42.19 184 LYS B CA 1
ATOM 3160 C C . LYS B 1 184 ? 22.781 27.656 -7.891 1 42.19 184 LYS B C 1
ATOM 3162 O O . LYS B 1 184 ? 23.344 28.75 -7.941 1 42.19 184 LYS B O 1
ATOM 3167 N N . THR B 1 185 ? 22.531 26.922 -6.73 1 45.62 185 THR B N 1
ATOM 3168 C CA . THR B 1 185 ? 23.125 27.594 -5.578 1 45.62 185 THR B CA 1
ATOM 3169 C C . THR B 1 185 ? 24.281 26.766 -5.008 1 45.62 185 THR B C 1
ATOM 3171 O O . THR B 1 185 ? 24.234 25.531 -5.02 1 45.62 185 THR B O 1
ATOM 3174 N N . ARG B 1 186 ? 25.578 27.141 -4.914 1 43.53 186 ARG B N 1
ATOM 3175 C CA . ARG B 1 186 ? 26.953 26.672 -4.695 1 43.53 186 ARG B CA 1
ATOM 3176 C C . ARG B 1 186 ? 27.016 25.641 -3.586 1 43.53 186 ARG B C 1
ATOM 3178 O O . ARG B 1 186 ? 27.859 24.734 -3.619 1 43.53 186 ARG B O 1
ATOM 3185 N N . SER B 1 187 ? 26.516 25.719 -2.332 1 43.81 187 SER B N 1
ATOM 3186 C CA . SER B 1 187 ? 26.828 24.953 -1.125 1 43.81 187 SER B CA 1
ATOM 3187 C C . SER B 1 187 ? 26.328 23.516 -1.238 1 43.81 187 SER B C 1
ATOM 3189 O O . SER B 1 187 ? 26.844 22.625 -0.549 1 43.81 187 SER B O 1
ATOM 3191 N N . SER B 1 188 ? 25.625 23.016 -2.09 1 45.47 188 SER B N 1
ATOM 3192 C CA . SER B 1 188 ? 24.891 21.766 -2.25 1 45.47 188 SER B CA 1
ATOM 3193 C C . SER B 1 188 ? 25.734 20.719 -2.945 1 45.47 188 SER B C 1
ATOM 3195 O O . SER B 1 188 ? 25.312 19.562 -3.096 1 45.47 188 SER B O 1
ATOM 3197 N N . ALA B 1 189 ? 27 21.047 -3.174 1 46.94 189 ALA B N 1
ATOM 3198 C CA . ALA B 1 189 ? 27.859 20.156 -3.967 1 46.94 189 ALA B CA 1
ATOM 3199 C C . ALA B 1 189 ? 28.297 18.953 -3.15 1 46.94 189 ALA B C 1
ATOM 3201 O O . ALA B 1 189 ? 28.375 17.828 -3.672 1 46.94 189 ALA B O 1
ATOM 3202 N N . THR B 1 190 ? 28.719 19.078 -1.929 1 43.84 190 THR B N 1
ATOM 3203 C CA . THR B 1 190 ? 29.25 17.953 -1.157 1 43.84 190 THR B CA 1
ATOM 3204 C C . THR B 1 190 ? 28.156 16.938 -0.871 1 43.84 190 THR B C 1
ATOM 3206 O O . THR B 1 190 ? 28.406 15.727 -0.925 1 43.84 190 THR B O 1
ATOM 3209 N N . ILE B 1 191 ? 26.969 17.328 -0.443 1 48.59 191 ILE B N 1
ATOM 3210 C CA . ILE B 1 191 ? 25.875 16.422 -0.143 1 48.59 191 ILE B CA 1
ATOM 3211 C C . ILE B 1 191 ? 25.5 15.633 -1.397 1 48.59 191 ILE B C 1
ATOM 3213 O O . ILE B 1 191 ? 25.219 14.43 -1.328 1 48.59 191 ILE B O 1
ATOM 3217 N N . HIS B 1 192 ? 25.781 16.141 -2.473 1 57.81 192 HIS B N 1
ATOM 3218 C CA . HIS B 1 192 ? 25.438 15.508 -3.734 1 57.81 192 HIS B CA 1
ATOM 3219 C C . HIS B 1 192 ? 26.469 14.469 -4.137 1 57.81 192 HIS B C 1
ATOM 3221 O O . HIS B 1 192 ? 26.125 13.406 -4.664 1 57.81 192 HIS B O 1
ATOM 3227 N N . PHE B 1 193 ? 27.781 14.734 -3.676 1 56.62 193 PHE B N 1
ATOM 3228 C CA . PHE B 1 193 ? 28.812 13.781 -4.035 1 56.62 193 PHE B CA 1
ATOM 3229 C C . PHE B 1 193 ? 28.656 12.484 -3.246 1 56.62 193 PHE B C 1
ATOM 3231 O O . PHE B 1 193 ? 28.828 11.391 -3.793 1 56.62 193 PHE B O 1
ATOM 3238 N N . GLY B 1 194 ? 28.297 12.57 -2.012 1 61.91 194 GLY B N 1
ATOM 3239 C CA . GLY B 1 194 ? 28.078 11.391 -1.186 1 61.91 194 GLY B CA 1
ATOM 3240 C C . GLY B 1 194 ? 26.938 10.523 -1.674 1 61.91 194 GLY B C 1
ATOM 3241 O O . GLY B 1 194 ? 27.094 9.305 -1.798 1 61.91 194 GLY B O 1
ATOM 3242 N N . THR B 1 195 ? 25.938 11.133 -2.072 1 69.19 195 THR B N 1
ATOM 3243 C CA . THR B 1 195 ? 24.781 10.391 -2.543 1 69.19 195 THR B CA 1
ATOM 3244 C C . THR B 1 195 ? 25.047 9.789 -3.918 1 69.19 195 THR B C 1
ATOM 3246 O O . THR B 1 195 ? 24.641 8.656 -4.191 1 69.19 195 THR B O 1
ATOM 3249 N N . MET B 1 196 ? 25.797 10.492 -4.68 1 74.56 196 MET B N 1
ATOM 3250 C CA . MET B 1 196 ? 26.109 10 -6.02 1 74.56 196 MET B CA 1
ATOM 3251 C C . MET B 1 196 ? 27.016 8.789 -5.953 1 74.56 196 MET B C 1
ATOM 3253 O O . MET B 1 196 ? 26.828 7.812 -6.68 1 74.56 196 MET B O 1
ATOM 3257 N N . THR B 1 197 ? 27.984 8.938 -5.086 1 79.81 197 THR B N 1
ATOM 3258 C CA . THR B 1 197 ? 28.922 7.824 -4.918 1 79.81 197 THR B CA 1
ATOM 3259 C C . THR B 1 197 ? 28.203 6.598 -4.371 1 79.81 197 THR B C 1
ATOM 3261 O O . THR B 1 197 ? 28.406 5.48 -4.848 1 79.81 197 THR B O 1
ATOM 3264 N N . MET B 1 198 ? 27.328 6.805 -3.457 1 82.81 198 MET B N 1
ATOM 3265 C CA . MET B 1 198 ? 26.594 5.691 -2.875 1 82.81 198 MET B CA 1
ATOM 3266 C C . MET B 1 198 ? 25.703 5.02 -3.92 1 82.81 198 MET B C 1
ATOM 3268 O O . MET B 1 198 ? 25.594 3.793 -3.959 1 82.81 198 MET B O 1
ATOM 3272 N N . ASN B 1 199 ? 25.188 5.809 -4.734 1 84.31 199 ASN B N 1
ATOM 3273 C CA . ASN B 1 199 ? 24.328 5.277 -5.785 1 84.3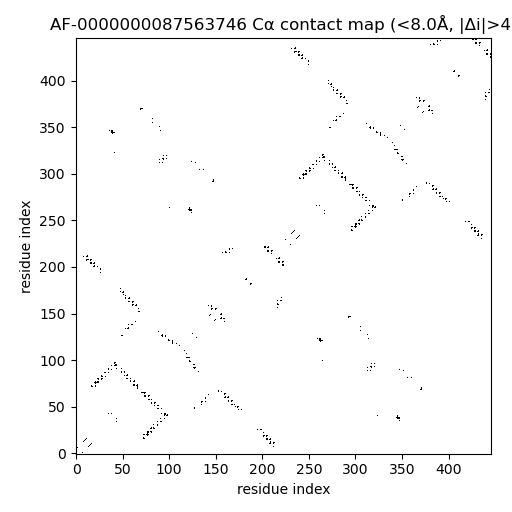1 199 ASN B CA 1
ATOM 3274 C C . ASN B 1 199 ? 25.125 4.48 -6.812 1 84.31 199 ASN B C 1
ATOM 3276 O O . ASN B 1 199 ? 24.656 3.449 -7.301 1 84.31 199 ASN B O 1
ATOM 3280 N N . THR B 1 200 ? 26.328 5.02 -7.141 1 88.94 200 THR B N 1
ATOM 3281 C CA . THR B 1 200 ? 27.188 4.332 -8.102 1 88.94 200 THR B CA 1
ATOM 3282 C C . THR B 1 200 ? 27.672 2.996 -7.543 1 88.94 200 THR B C 1
ATOM 3284 O O . THR B 1 200 ? 27.656 1.983 -8.242 1 88.94 200 THR B O 1
ATOM 3287 N N . VAL B 1 201 ? 27.969 3.01 -6.309 1 92.31 201 VAL B N 1
ATOM 3288 C CA . VAL B 1 201 ? 28.422 1.785 -5.66 1 92.31 201 VAL B CA 1
ATOM 3289 C C . VAL B 1 201 ? 27.281 0.789 -5.566 1 92.31 201 VAL B C 1
ATOM 3291 O O . VAL B 1 201 ? 27.453 -0.402 -5.836 1 92.31 201 VAL B O 1
ATOM 3294 N N . ASN B 1 202 ? 26.188 1.287 -5.184 1 93.56 202 ASN B N 1
ATOM 3295 C CA . ASN B 1 202 ? 25 0.434 -5.125 1 93.56 202 ASN B CA 1
ATOM 3296 C C . ASN B 1 202 ? 24.703 -0.2 -6.48 1 93.56 202 ASN B C 1
ATOM 3298 O O . ASN B 1 202 ? 24.484 -1.409 -6.574 1 93.56 202 ASN B O 1
ATOM 3302 N N . ALA B 1 203 ? 24.781 0.619 -7.492 1 93.94 203 ALA B N 1
ATOM 3303 C CA . ALA B 1 203 ? 24.531 0.137 -8.852 1 93.94 203 ALA B CA 1
ATOM 3304 C C . ALA B 1 203 ? 25.516 -0.95 -9.242 1 93.94 203 ALA B C 1
ATOM 3306 O O . ALA B 1 203 ? 25.156 -1.915 -9.922 1 93.94 203 ALA B O 1
ATOM 3307 N N . PHE B 1 204 ? 26.656 -0.809 -8.812 1 95.62 204 PHE B N 1
ATOM 3308 C CA . PHE B 1 204 ? 27.719 -1.772 -9.117 1 95.62 204 PHE B CA 1
ATOM 3309 C C . PHE B 1 204 ? 27.375 -3.145 -8.547 1 95.62 204 PHE B C 1
ATOM 3311 O O . PHE B 1 204 ? 27.422 -4.148 -9.258 1 95.62 204 PHE B O 1
ATOM 3318 N N . PHE B 1 205 ? 26.953 -3.221 -7.348 1 96.88 205 PHE B N 1
ATOM 3319 C CA . PHE B 1 205 ? 26.672 -4.492 -6.695 1 96.88 205 PHE B CA 1
ATOM 3320 C C . PHE B 1 205 ? 25.453 -5.156 -7.32 1 96.88 205 PHE B C 1
ATOM 3322 O O . PHE B 1 205 ? 25.422 -6.375 -7.496 1 96.88 205 PHE B O 1
ATOM 3329 N N . TRP B 1 206 ? 24.422 -4.363 -7.664 1 97.5 206 TRP B N 1
ATOM 3330 C CA . TRP B 1 206 ? 23.234 -4.938 -8.297 1 97.5 206 TRP B CA 1
ATOM 3331 C C . TRP B 1 206 ? 23.547 -5.371 -9.727 1 97.5 206 TRP B C 1
ATOM 3333 O O . TRP B 1 206 ? 22.969 -6.344 -10.227 1 97.5 206 TRP B O 1
ATOM 3343 N N . CYS B 1 207 ? 24.516 -4.672 -10.383 1 97.38 207 CYS B N 1
ATOM 3344 C CA . CYS B 1 207 ? 24.953 -5.078 -11.711 1 97.38 207 CYS B CA 1
ATOM 3345 C C . CYS B 1 207 ? 25.625 -6.445 -11.672 1 97.38 207 CYS B C 1
ATOM 3347 O O . CYS B 1 207 ? 25.297 -7.324 -12.469 1 97.38 207 CYS B O 1
ATOM 3349 N N . VAL B 1 208 ? 26.469 -6.578 -10.758 1 97.62 208 VAL B N 1
ATOM 3350 C CA . VAL B 1 208 ? 27.172 -7.848 -10.617 1 97.62 208 VAL B CA 1
ATOM 3351 C C . VAL B 1 208 ? 26.172 -8.961 -10.336 1 97.62 208 VAL B C 1
ATOM 3353 O O . VAL B 1 208 ? 26.219 -10.023 -10.969 1 97.62 208 VAL B O 1
ATOM 3356 N N . TYR B 1 209 ? 25.281 -8.766 -9.43 1 98.19 209 TYR B N 1
ATOM 3357 C CA . TYR B 1 209 ? 24.266 -9.75 -9.07 1 98.19 209 TYR B CA 1
ATOM 3358 C C . TYR B 1 209 ? 23.391 -10.102 -10.266 1 98.19 209 TYR B C 1
ATOM 3360 O O . TYR B 1 209 ? 23.156 -11.273 -10.547 1 98.19 209 TYR B O 1
ATOM 3368 N N . SER B 1 210 ? 22.859 -9.031 -10.938 1 97.94 210 SER B N 1
ATOM 3369 C CA . SER B 1 210 ? 21.938 -9.258 -12.047 1 97.94 210 SER B CA 1
ATOM 3370 C C . SER B 1 210 ? 22.609 -10.023 -13.18 1 97.94 210 SER B C 1
ATOM 3372 O O . SER B 1 210 ? 21.969 -10.828 -13.859 1 97.94 210 SER B O 1
ATOM 3374 N N . LEU B 1 211 ? 23.922 -9.828 -13.406 1 96.81 211 LEU B N 1
ATOM 3375 C CA . LEU B 1 211 ? 24.656 -10.578 -14.406 1 96.81 211 LEU B CA 1
ATOM 3376 C C . LEU B 1 211 ? 24.797 -12.039 -13.992 1 96.81 211 LEU B C 1
ATOM 3378 O O . LEU B 1 211 ? 24.688 -12.945 -14.828 1 96.81 211 LEU B O 1
ATOM 3382 N N . ALA B 1 212 ? 25.031 -12.203 -12.766 1 96.62 212 ALA B N 1
ATOM 3383 C CA . ALA B 1 212 ? 25.203 -13.562 -12.242 1 96.62 212 ALA B CA 1
ATOM 3384 C C . ALA B 1 212 ? 23.938 -14.383 -12.438 1 96.62 212 ALA B C 1
ATOM 3386 O O . ALA B 1 212 ? 24 -15.578 -12.766 1 96.62 212 ALA B O 1
ATOM 3387 N N . ILE B 1 213 ? 22.797 -13.766 -12.258 1 96.69 213 ILE B N 1
ATOM 3388 C CA . ILE B 1 213 ? 21.547 -14.523 -12.344 1 96.69 213 ILE B CA 1
ATOM 3389 C C . ILE B 1 213 ? 20.891 -14.289 -13.703 1 96.69 213 ILE B C 1
ATOM 3391 O O . ILE B 1 213 ? 19.766 -14.734 -13.945 1 96.69 213 ILE B O 1
ATOM 3395 N N . GLN B 1 214 ? 21.516 -13.477 -14.531 1 96.69 214 GLN B N 1
ATOM 3396 C CA . GLN B 1 214 ? 21.078 -13.203 -15.898 1 96.69 214 GLN B CA 1
ATOM 3397 C C . GLN B 1 214 ? 19.688 -12.578 -15.914 1 96.69 214 GLN B C 1
ATOM 3399 O O . GLN B 1 214 ? 18.797 -13.039 -16.641 1 96.69 214 GLN B O 1
ATOM 3404 N N . ASP B 1 215 ? 19.484 -11.586 -15.102 1 97.75 215 ASP B N 1
ATOM 3405 C CA . ASP B 1 215 ? 18.25 -10.82 -15.039 1 97.75 215 ASP B CA 1
ATOM 3406 C C . ASP B 1 215 ? 18.438 -9.422 -15.617 1 97.75 215 ASP B C 1
ATOM 3408 O O . ASP B 1 215 ? 18.938 -8.523 -14.93 1 97.75 215 ASP B O 1
ATOM 3412 N N . TYR B 1 216 ? 17.953 -9.172 -16.781 1 96.12 216 TYR B N 1
ATOM 3413 C CA . TYR B 1 216 ? 18.203 -7.934 -17.5 1 96.12 216 TYR B CA 1
ATOM 3414 C C . TYR B 1 216 ? 17.344 -6.797 -16.953 1 96.12 216 TYR B C 1
ATOM 3416 O O . TYR B 1 216 ? 17.703 -5.621 -17.094 1 96.12 216 TYR B O 1
ATOM 3424 N N . TYR B 1 217 ? 16.25 -7.117 -16.359 1 97.19 217 TYR B N 1
ATOM 3425 C CA . TYR B 1 217 ? 15.391 -6.07 -15.812 1 97.19 217 TYR B CA 1
ATOM 3426 C C . TYR B 1 217 ? 16.047 -5.402 -14.609 1 97.19 217 TYR B C 1
ATOM 3428 O O . TYR B 1 217 ? 15.836 -4.211 -14.367 1 97.19 217 TYR B O 1
ATOM 3436 N N . ILE B 1 218 ? 16.766 -6.184 -13.867 1 97.5 218 ILE B N 1
ATOM 3437 C CA . ILE B 1 218 ? 17.547 -5.621 -12.758 1 97.5 218 ILE B CA 1
ATOM 3438 C C . ILE B 1 218 ? 18.797 -4.938 -13.297 1 97.5 218 ILE B C 1
ATOM 3440 O O . ILE B 1 218 ? 19.234 -3.912 -12.766 1 97.5 218 ILE B O 1
ATOM 3444 N N . LEU B 1 219 ? 19.375 -5.449 -14.383 1 96.75 219 LEU B N 1
ATOM 3445 C CA . LEU B 1 219 ? 20.625 -4.957 -14.953 1 96.75 219 LEU B CA 1
ATOM 3446 C C . LEU B 1 219 ? 20.438 -3.576 -15.57 1 96.75 219 LEU B C 1
ATOM 3448 O O . LEU B 1 219 ? 21.281 -2.691 -15.406 1 96.75 219 LEU B O 1
ATOM 3452 N N . ILE B 1 220 ? 19.422 -3.33 -16.172 1 94.31 220 ILE B N 1
ATOM 3453 C CA . ILE B 1 220 ? 19.188 -2.15 -17 1 94.31 220 ILE B CA 1
ATOM 3454 C C . ILE B 1 220 ? 19.266 -0.893 -16.125 1 94.31 220 ILE B C 1
ATOM 3456 O O . ILE B 1 220 ? 20.047 0.02 -16.422 1 94.31 220 ILE B O 1
ATOM 3460 N N . PRO B 1 221 ? 18.562 -0.834 -15.055 1 91.38 221 PRO B N 1
ATOM 3461 C CA . PRO B 1 221 ? 18.625 0.402 -14.273 1 91.38 221 PRO B CA 1
ATOM 3462 C C . PRO B 1 221 ? 19.922 0.538 -13.477 1 91.38 221 PRO B C 1
ATOM 3464 O O . PRO B 1 221 ? 20.203 1.608 -12.938 1 91.38 221 PRO B O 1
ATOM 3467 N N . ASN B 1 222 ? 20.641 -0.492 -13.383 1 90.81 222 ASN B N 1
ATOM 3468 C CA . ASN B 1 222 ? 21.859 -0.462 -12.562 1 90.81 222 ASN B CA 1
ATOM 3469 C C . ASN B 1 222 ? 23.109 -0.425 -13.422 1 90.81 222 ASN B C 1
ATOM 3471 O O . ASN B 1 222 ? 24.219 -0.216 -12.906 1 90.81 222 ASN B O 1
ATOM 3475 N N . GLY B 1 223 ? 22.953 -0.796 -14.727 1 83.94 223 GLY B N 1
ATOM 3476 C CA . GLY B 1 223 ? 24.062 -0.829 -15.656 1 83.94 223 GLY B CA 1
ATOM 3477 C C . GLY B 1 223 ? 24.25 0.473 -16.406 1 83.94 223 GLY B C 1
ATOM 3478 O O . GLY B 1 223 ? 23.375 1.331 -16.406 1 83.94 223 GLY B O 1
#

Sequence (446 aa):
MPDAATMASILEEHVCPVIGAILSTLTFAAPIRTLAECLKDGDMKSVNGTPWIFMTGNTIGWLAYSYVTLDIYVFLANAPGLMISIWLNFGAMKLQYYQEAIKDFEDGAADSDSSQQQNERKPSLTKHEARLLLMVLTWMLILSVTTLKMEMTSDRKQVIGIAVNINLVFFYGAPLSSMLTVIKTRSSATIHFGTMTMNTVNAFFWCVYSLAIQDYYILIPNGMPDAATMASILEEHVCPVIGAILSTLTFAAPIRTLAECLKDGDMKSVNGTPWIFMTGNTIGWLAYSYVTLDIYVFLANAPGLMISIWLNFGAMKLQYYQEAIKDFEDGAADSDSSQQQNERKPSLTKHEARLLLMVLTWMLILSVTTLKMEMTSDRKQVIGIAVNINLVFFYGAPLSSMLTVIKTRSSATIHFGTMTMNTVNAFFWCVYSLAIQDYYILIPNG

Nearest PDB structures (foldseek):
  5cth-assembly1_B  TM=8.180E-01  e=2.049E-05  Oryza sativa Japonica Group
  4rng-assembly4_C-2  TM=7.963E-01  e=2.776E-01  Thermodesulfovibrio yellowstonii DSM 11347
  4rng-assembly2_D  TM=7.985E-01  e=3.186E-01  Thermodesulfovibrio yellowstonii DSM 11347
  5cth-assembly1_B  TM=8.195E-01  e=1.888E-05  Oryza sativa Japonica Group
  4rng-assembly4_C-2  TM=7.960E-01  e=2.788E-01  Thermodesulfovibrio yellowstonii DSM 11347

Radius of gyration: 24.78 Å; Cα contacts (8 Å, |Δi|>4): 496; chains: 2; bounding box: 70×69×54 Å

Solvent-accessible surface area (backbone atoms only — not comparable to full-atom values): 22979 Å² total; per-residue (Å²): 125,79,51,71,67,57,46,50,46,44,41,29,69,48,49,26,31,50,53,23,18,54,45,39,37,54,60,55,49,59,57,52,62,59,50,44,51,23,41,53,69,55,37,58,79,89,62,75,62,66,34,36,44,31,41,35,45,31,22,51,31,42,37,52,41,15,58,72,68,57,34,66,49,53,29,60,26,21,52,59,29,34,58,45,22,51,52,51,45,50,50,48,43,32,33,53,50,42,48,53,43,50,51,40,52,56,53,52,64,71,42,69,79,69,87,77,72,77,73,73,65,40,68,78,66,52,73,65,50,53,54,39,50,48,44,51,49,51,51,50,50,51,51,48,49,36,58,65,71,41,84,49,64,70,58,35,46,50,54,42,34,52,52,28,54,56,38,42,55,52,28,62,46,42,47,47,59,53,39,64,61,44,69,73,49,78,84,60,54,63,68,48,48,56,52,48,51,52,50,52,53,30,21,48,26,38,26,48,23,20,60,68,70,67,34,62,65,58,22,57,85,32,99,122,80,52,72,67,55,46,50,48,45,41,30,70,48,49,26,32,51,53,22,19,54,44,40,37,53,62,54,48,61,56,53,64,58,50,46,50,22,41,54,70,54,37,59,80,90,62,76,61,65,35,36,46,31,42,35,44,30,21,52,30,43,36,52,42,14,56,70,68,57,35,67,48,51,29,60,25,20,52,60,30,33,58,46,23,51,51,52,45,50,51,48,43,32,32,53,49,41,48,53,44,50,51,40,52,56,54,53,65,71,43,69,77,70,86,77,73,77,71,73,67,42,68,77,65,51,72,63,50,53,54,38,51,50,43,52,50,52,50,51,50,53,51,47,49,35,56,66,70,41,84,48,63,68,57,34,46,49,54,42,35,52,51,29,52,56,39,42,55,52,27,61,46,42,47,48,61,52,41,63,59,43,68,73,48,80,86,58,56,64,68,47,51,56,54,48,51,50,48,52,52,29,20,50,26,39,27,47,22,18,60,67,70,67,36,63,65,57,21,57,85,33,97

Secondary structure (DSSP, 8-state):
---HHHHHHHIIIIIHHHHHHHHHHHHHHTTHHHHHHHHHHTS-TT---HHHHHHHHHHHHHHHHHHHHT-HHHHHHHHHHHHHHHHHHHHHHHHHHHHHHHHHHHHHHHTSSSS--------SS-HHHHHHHHHHHHHHHHHHHHHHH---HHHHHHHHHHHHHHHHHHHHHHHHHHHHHHTTSGGGHHHHHHHHHHHHHHHHHHHHHHHHTT-HHHHHHH-/---HHHHHHHIIIIIHHHHHHHHHHHHHHTTHHHHHHHHHHTS-TT---HHHHHHHHHHHHHHHHHHHHT-HHHHHHHHHHHHHHHHHHHHHHHHHHHHHHHHHHHHHHHTSSSS--------SS-HHHHHHHHHHHHHHHHHHHHHHH---HHHHHHHHHHHHHHHHHHHHHHHHHHHHHHTTSGGGHHHHHHHHHHHHHHHHHHHHHHHHTT-HHHHHHH-